Protein AF-A0AAD5VEQ2-F1 (afdb_monomer)

Foldseek 3Di:
DFAFPDPLAQPDAWDADPVGQTAREGEGDHDDDPVCQLHCRRYVPDPDSLRSVLLSVLVVLWDLPLLQQLLLQLLCLLQAPQLDQDVVVVPPDPPPPDDDNSHDRHFDDDPNFTFPWKDKFWAAFDADRSLFYKYWYQDPVDNVDIDIDGIDHNGGDMWMWTDGPVFIKIKHLNCSNSVQQKWFQCQLVDQPVPPVDDDDRIGRIDMQTPVNPVVDDDGTDTDDDDTQNPDPLSSVQSPPDLAGDPSNLVSSQVVSCVSSVHRDDPVSSVSSRVSSSVSNVSSNSCVVVVSVVRHDPDTDMDGSDGPPPVVLDDDPVRLVVLLVVQLVVLVVCVVVVVDDPVVSVVSSVCSVVPPSVVSSVSVVVVVVVD

pLDDT: mean 89.24, std 12.01, range [44.25, 98.69]

Secondary structure (DSSP, 8-state):
-EEE-S---TTSPPEE-TTS-EEEEEEEEEE--GGGTTSTTT-TT-S-HHHHHHHHHHHHTSS-HHHHHHHHHHHHIIIIIS----GGGGS---S-S----TT-----EETTEEP-EEEEEEEEE---GGGSEEEEEEETTEEEEEEEEE---GGGEEEEEEE-SS-EEEEESSTTTTT--EEEEGGGG--TT-TTS---SEEE-EEE-HHHHHHS---EEEEEEEESTT-HHHHHTTT--SS--HHHHHHHHHHHHHHHTSPPPHHHHHHHHHHHHHHHHHHHHHHHHTGGGGS-SS--EEE-PPTTTGGGSPPHHHHHHHHHHHHHHHHHHHHTTSS-HHHHHHHHHHHHT--HHHHHHHHHHHHT--

Radius of gyration: 25.97 Å; Cα contacts (8 Å, |Δi|>4): 522; chains: 1; bounding box: 68×54×79 Å

Nearest PDB structures (foldseek):
  7oyd-assembly1_R  TM=3.532E-01  e=9.864E+00  Oryctolagus cuniculus
  7ohq-assembly1_R  TM=3.076E-01  e=9.864E+00  Saccharomyces cerevisiae S288C

Sequence (370 aa):
MHKIVNKPIPNTSPQTLPNGISTNFVLLGEPIRLDQVGSTGWWPSAISEQMRRKLFMRIMREGHSVPILLSICFALMAEMYTTTYDPDMVVASNSGRDQFSHNKRFRLQCEGNTITDFGICKGTAEVKPQDTFGYLMDSPDDPARVDFLRGQDPKDHYWIYFKTLREEFILDPCMFTFNMAMIVHGSAYWPHHFASFPRLSELAGIFISRDFRQTIPKMHYEKQRFSILHHKALQSIVRSEEEFQDLDRKILIAFMERVVGRTTNEVERNLLVSWTTVNRRMWISNLLHKEYLGYPSTPPIGIIYDPGEEDEHPTPAEEEADAMRYVKKWNRLAKKGEITSAQLMDAVFRWDKMPPEEKLAWRKGNKRRT

Solvent-accessible surface area (backbone atoms only — not comparable to full-atom values): 21275 Å² total; per-residue (Å²): 104,52,21,40,74,54,76,73,52,81,87,47,83,46,49,67,48,98,88,68,54,52,20,28,57,42,40,40,50,61,76,46,63,77,91,42,60,62,35,63,85,23,39,62,71,50,92,43,68,68,52,32,46,52,52,43,55,22,59,74,57,50,60,67,57,64,36,53,55,49,15,52,48,50,21,48,35,41,63,31,72,60,51,66,64,55,80,73,73,73,75,77,70,93,60,94,62,87,70,72,75,72,65,72,67,48,72,63,63,58,97,87,39,53,56,75,43,35,28,43,35,36,22,29,43,72,73,59,42,42,36,32,48,27,37,39,33,70,35,92,92,38,88,90,42,71,47,75,46,79,45,72,51,45,75,72,29,64,37,37,40,40,26,37,95,87,50,58,34,38,43,29,52,53,50,28,44,52,62,48,39,33,24,32,58,28,67,67,74,58,61,82,91,51,79,89,57,82,88,52,56,66,38,58,37,47,75,39,44,69,69,49,58,75,76,44,82,87,41,75,46,81,74,45,77,43,62,52,68,78,30,67,72,60,61,70,48,46,80,51,62,94,60,77,50,75,68,45,48,49,51,55,46,52,51,48,25,61,71,74,70,46,90,71,55,71,66,53,50,52,48,24,54,53,46,24,50,50,41,34,56,52,49,47,50,33,64,73,67,47,50,69,77,68,39,67,97,65,78,55,69,48,72,67,69,57,90,71,57,55,78,69,54,68,52,75,68,52,45,50,51,46,50,52,50,53,51,50,53,47,52,54,40,40,76,72,65,76,44,52,74,67,60,44,52,52,52,55,58,42,58,79,70,47,54,70,68,57,54,48,51,52,50,58,60,51,65,76,77,113

Structure (mmCIF, N/CA/C/O backbone):
data_AF-A0AAD5VEQ2-F1
#
_entry.id   AF-A0AAD5VEQ2-F1
#
loop_
_atom_site.group_PDB
_atom_site.id
_atom_site.type_symbol
_atom_site.label_atom_id
_atom_site.label_alt_id
_atom_site.label_comp_id
_atom_site.label_asym_id
_atom_site.label_entity_id
_atom_site.label_seq_id
_atom_site.pdbx_PDB_ins_code
_atom_site.Cartn_x
_atom_site.Cartn_y
_atom_site.Cartn_z
_atom_site.occupancy
_atom_site.B_iso_or_equiv
_atom_site.auth_seq_id
_atom_site.auth_comp_id
_atom_site.auth_asym_id
_atom_site.auth_atom_id
_atom_site.pdbx_PDB_model_num
ATOM 1 N N . MET A 1 1 ? 15.689 13.706 -1.910 1.00 90.81 1 MET A N 1
ATOM 2 C CA . MET A 1 1 ? 15.459 12.895 -3.127 1.00 90.81 1 MET A CA 1
ATOM 3 C C . MET A 1 1 ? 16.652 13.052 -4.048 1.00 90.81 1 MET A C 1
ATOM 5 O O . MET A 1 1 ? 17.238 14.127 -4.051 1.00 90.81 1 MET A O 1
ATOM 9 N N . HIS A 1 2 ? 17.007 12.010 -4.800 1.00 95.12 2 HIS A N 1
ATOM 10 C CA . HIS A 1 2 ? 18.178 11.972 -5.687 1.00 95.12 2 HIS A CA 1
ATOM 11 C C . HIS A 1 2 ? 17.766 11.632 -7.122 1.00 95.12 2 HIS A C 1
ATOM 13 O O . HIS A 1 2 ? 16.706 11.031 -7.332 1.00 95.12 2 HIS A O 1
ATOM 19 N N . LYS A 1 3 ? 18.599 12.004 -8.099 1.00 96.44 3 LYS A N 1
ATOM 20 C CA . LYS A 1 3 ? 18.484 11.518 -9.482 1.00 96.44 3 LYS A CA 1
ATOM 21 C C . LYS A 1 3 ? 18.731 10.013 -9.548 1.00 96.44 3 LYS A C 1
ATOM 23 O O . LYS A 1 3 ? 19.540 9.487 -8.792 1.00 96.44 3 LYS A O 1
ATOM 28 N N . ILE A 1 4 ? 18.080 9.335 -10.488 1.00 96.69 4 ILE A N 1
ATOM 29 C CA . ILE A 1 4 ? 18.332 7.922 -10.787 1.00 96.69 4 ILE A CA 1
ATOM 30 C C . ILE A 1 4 ? 19.252 7.845 -12.001 1.00 96.69 4 ILE A C 1
ATOM 32 O O . ILE A 1 4 ? 18.879 8.283 -13.093 1.00 96.69 4 ILE A O 1
ATOM 36 N N . VAL A 1 5 ? 20.454 7.299 -11.808 1.00 95.50 5 VAL A N 1
ATOM 37 C CA . VAL A 1 5 ? 21.497 7.292 -12.852 1.00 95.50 5 VAL A CA 1
ATOM 38 C C . VAL A 1 5 ? 21.507 6.012 -13.687 1.00 95.50 5 VAL A C 1
ATOM 40 O O . VAL A 1 5 ? 21.987 6.016 -14.819 1.00 95.50 5 VAL A O 1
ATOM 43 N N . ASN A 1 6 ? 20.938 4.919 -13.173 1.00 94.19 6 ASN A N 1
ATOM 44 C CA . ASN A 1 6 ? 20.861 3.640 -13.875 1.00 94.19 6 ASN A CA 1
ATOM 45 C C . ASN A 1 6 ? 19.461 3.363 -14.455 1.00 94.19 6 ASN A C 1
ATOM 47 O O . ASN A 1 6 ? 18.603 4.241 -14.551 1.00 94.19 6 ASN A O 1
ATOM 51 N N . LYS A 1 7 ? 19.251 2.122 -14.905 1.00 91.88 7 LYS A N 1
ATOM 52 C CA . LYS A 1 7 ? 17.992 1.619 -15.464 1.00 91.88 7 LYS A CA 1
ATOM 53 C C . LYS A 1 7 ? 17.429 0.510 -14.557 1.00 91.88 7 LYS A C 1
ATOM 55 O O . LYS A 1 7 ? 17.601 -0.660 -14.898 1.00 91.88 7 LYS A O 1
ATOM 60 N N . PRO A 1 8 ? 16.784 0.843 -13.420 1.00 88.56 8 PRO A N 1
ATOM 61 C CA . PRO A 1 8 ? 16.137 -0.132 -12.532 1.00 88.56 8 PRO A CA 1
ATOM 62 C C . PRO A 1 8 ? 14.822 -0.637 -13.153 1.00 88.56 8 PRO A C 1
ATOM 64 O O . PRO A 1 8 ? 13.725 -0.389 -12.657 1.00 88.56 8 PRO A O 1
ATOM 67 N N . ILE A 1 9 ? 14.931 -1.272 -14.320 1.00 81.50 9 ILE A N 1
ATOM 68 C CA . ILE A 1 9 ? 13.799 -1.771 -15.099 1.00 81.50 9 ILE A CA 1
ATOM 69 C C . ILE A 1 9 ? 13.333 -3.090 -14.471 1.00 81.50 9 ILE A C 1
ATOM 71 O O . ILE A 1 9 ? 14.173 -3.899 -14.076 1.00 81.50 9 ILE A O 1
ATOM 75 N N . PRO A 1 10 ? 12.022 -3.341 -14.366 1.00 70.38 10 PRO A N 1
ATOM 76 C CA . PRO A 1 10 ? 11.525 -4.675 -14.048 1.00 70.38 10 PRO A CA 1
ATOM 77 C C . PRO A 1 10 ? 12.025 -5.711 -15.061 1.00 70.38 10 PRO A C 1
ATOM 79 O O . PRO A 1 10 ? 12.276 -5.384 -16.217 1.00 70.38 10 PRO A O 1
ATOM 82 N N . ASN A 1 11 ? 12.208 -6.959 -14.629 1.00 71.88 11 ASN A N 1
ATOM 83 C CA . ASN A 1 11 ? 12.812 -8.048 -15.417 1.00 71.88 11 ASN A CA 1
ATOM 84 C C . ASN A 1 11 ? 14.329 -7.945 -15.675 1.00 71.88 11 ASN A C 1
ATOM 86 O O . ASN A 1 11 ? 14.880 -8.781 -16.394 1.00 71.88 11 ASN A O 1
ATOM 90 N N . THR A 1 12 ? 15.042 -6.992 -15.067 1.00 80.88 12 THR A N 1
ATOM 91 C CA . THR A 1 12 ? 16.505 -7.096 -14.965 1.00 80.88 12 THR A CA 1
ATOM 92 C C . THR A 1 12 ? 16.886 -8.195 -13.976 1.00 80.88 12 THR A C 1
ATOM 94 O O . THR A 1 12 ? 16.227 -8.396 -12.954 1.00 80.88 12 THR A O 1
ATOM 97 N N . SER A 1 13 ? 17.967 -8.922 -14.270 1.00 88.25 13 SER A N 1
ATOM 98 C CA . SER A 1 13 ? 18.513 -9.890 -13.321 1.00 88.25 13 SER A CA 1
ATOM 99 C C . SER A 1 13 ? 18.886 -9.171 -12.019 1.00 88.25 13 SER A C 1
ATOM 101 O O . SER A 1 13 ? 19.638 -8.190 -12.074 1.00 88.25 13 SER A O 1
ATOM 103 N N . PRO A 1 14 ? 18.385 -9.632 -10.858 1.00 91.94 14 PRO A N 1
ATOM 104 C CA . PRO A 1 14 ? 18.717 -9.022 -9.583 1.00 91.94 14 PRO A CA 1
ATOM 105 C C . PRO A 1 14 ? 20.213 -9.187 -9.323 1.00 91.94 14 PRO A C 1
ATOM 107 O O . PRO A 1 14 ? 20.824 -10.199 -9.680 1.00 91.94 14 PRO A O 1
ATOM 110 N N . GLN A 1 15 ? 20.811 -8.186 -8.695 1.00 92.44 15 GLN A N 1
ATOM 111 C CA . GLN A 1 15 ? 22.217 -8.227 -8.325 1.00 92.44 15 GLN A CA 1
ATOM 112 C C . GLN A 1 15 ? 22.342 -8.714 -6.885 1.00 92.44 15 GLN A C 1
ATOM 114 O O . GLN A 1 15 ? 21.498 -8.408 -6.044 1.00 92.44 15 GLN A O 1
ATOM 119 N N . THR A 1 16 ? 23.385 -9.498 -6.607 1.00 94.31 16 THR A N 1
ATOM 120 C CA . THR A 1 16 ? 23.609 -10.091 -5.284 1.00 94.31 16 THR A CA 1
ATOM 121 C C . THR A 1 16 ? 24.846 -9.476 -4.646 1.00 94.31 16 THR A C 1
ATOM 123 O O . THR A 1 16 ? 25.931 -9.523 -5.221 1.00 94.31 16 THR A O 1
ATOM 126 N N . LEU A 1 17 ? 24.678 -8.893 -3.461 1.00 90.31 17 LEU A N 1
ATOM 127 C CA . LEU A 1 17 ? 25.776 -8.364 -2.656 1.00 90.31 17 LEU A CA 1
ATOM 128 C C . LEU A 1 17 ? 26.584 -9.500 -2.002 1.00 90.31 17 LEU A C 1
ATOM 130 O O . LEU A 1 17 ? 26.046 -10.590 -1.793 1.00 90.31 17 LEU A O 1
ATOM 134 N N . PRO A 1 18 ? 27.838 -9.252 -1.570 1.00 91.19 18 PRO A N 1
ATOM 135 C CA . PRO A 1 18 ? 28.651 -10.245 -0.856 1.00 91.19 18 PRO A CA 1
ATOM 136 C C . PRO A 1 18 ? 28.002 -10.811 0.418 1.00 91.19 18 PRO A C 1
ATOM 138 O O . PRO A 1 18 ? 28.322 -11.917 0.837 1.00 91.19 18 PRO A O 1
ATOM 141 N N . ASN A 1 19 ? 27.067 -10.074 1.027 1.00 89.12 19 ASN A N 1
ATOM 142 C CA . ASN A 1 19 ? 26.294 -10.520 2.190 1.00 89.12 19 ASN A CA 1
ATOM 143 C C . ASN A 1 19 ? 25.092 -11.427 1.833 1.00 89.12 19 ASN A C 1
ATOM 145 O O . ASN A 1 19 ? 24.315 -11.783 2.717 1.00 89.12 19 ASN A O 1
ATOM 149 N N . GLY A 1 20 ? 24.911 -11.772 0.554 1.00 93.00 20 GLY A N 1
ATOM 150 C CA . GLY A 1 20 ? 23.842 -12.642 0.058 1.00 93.00 20 GLY A CA 1
ATOM 151 C C . GLY A 1 20 ? 22.505 -11.945 -0.212 1.00 93.00 20 GLY A C 1
ATOM 152 O O . GLY A 1 20 ? 21.556 -12.606 -0.632 1.00 93.00 20 GLY A O 1
ATOM 153 N N . ILE A 1 21 ? 22.394 -10.630 0.003 1.00 91.19 21 ILE A N 1
ATOM 154 C CA . ILE A 1 21 ? 21.179 -9.883 -0.344 1.00 91.19 21 ILE A CA 1
ATOM 155 C C . ILE A 1 21 ? 21.094 -9.755 -1.865 1.00 91.19 21 ILE A C 1
ATOM 157 O O . ILE A 1 21 ? 21.998 -9.205 -2.489 1.00 91.19 21 ILE A O 1
ATOM 161 N N . SER A 1 22 ? 19.990 -10.234 -2.442 1.00 95.00 22 SER A N 1
ATOM 162 C CA . SER A 1 22 ? 19.686 -10.130 -3.870 1.00 95.00 22 SER A CA 1
ATOM 163 C C . SER A 1 22 ? 18.524 -9.162 -4.088 1.00 95.00 22 SER A C 1
ATOM 165 O O . SER A 1 22 ? 17.486 -9.308 -3.441 1.00 95.00 22 SER A O 1
ATOM 167 N N . THR A 1 23 ? 18.706 -8.150 -4.939 1.00 94.94 23 THR A N 1
ATOM 168 C CA . THR A 1 23 ? 17.716 -7.083 -5.163 1.00 94.94 23 THR A CA 1
ATOM 169 C C . THR A 1 23 ? 17.963 -6.339 -6.484 1.00 94.94 23 THR A C 1
ATOM 171 O O . THR A 1 23 ? 19.018 -6.506 -7.103 1.00 94.94 23 THR A O 1
ATOM 174 N N . ASN A 1 24 ? 17.008 -5.528 -6.948 1.00 94.88 24 ASN A N 1
ATOM 175 C CA . ASN A 1 24 ? 17.211 -4.634 -8.088 1.00 94.88 24 ASN A CA 1
ATOM 176 C C . ASN A 1 24 ? 17.778 -3.295 -7.592 1.00 94.88 24 ASN A C 1
ATOM 178 O O . ASN A 1 24 ? 17.142 -2.602 -6.795 1.00 94.88 24 ASN A O 1
ATOM 182 N N . PHE A 1 25 ? 18.984 -2.926 -8.027 1.00 95.00 25 PHE A N 1
ATOM 183 C CA . PHE A 1 25 ? 19.611 -1.705 -7.525 1.00 95.00 25 PHE A CA 1
ATOM 184 C C . PHE A 1 25 ? 19.084 -0.445 -8.202 1.00 95.00 25 PHE A C 1
ATOM 186 O O . PHE A 1 25 ? 19.006 -0.359 -9.428 1.00 95.00 25 PHE A O 1
ATOM 193 N N . VAL A 1 26 ? 18.835 0.575 -7.390 1.00 95.75 26 VAL A N 1
ATOM 194 C CA . VAL A 1 26 ? 18.609 1.955 -7.812 1.00 95.75 26 VAL A CA 1
ATOM 195 C C . VAL A 1 26 ? 19.860 2.749 -7.447 1.00 95.75 26 VAL A C 1
ATOM 197 O O . VAL A 1 26 ? 20.164 2.934 -6.268 1.00 95.75 26 VAL A O 1
ATOM 200 N N . LEU A 1 27 ? 20.606 3.193 -8.460 1.00 95.56 27 LEU A N 1
ATOM 201 C CA . LEU A 1 27 ? 21.785 4.034 -8.259 1.00 95.56 27 LEU A CA 1
ATOM 202 C C . LEU A 1 27 ? 21.332 5.488 -8.092 1.00 95.56 27 LEU A C 1
ATOM 204 O O . LEU A 1 27 ? 20.738 6.069 -9.009 1.00 95.56 27 LEU A O 1
ATOM 208 N N . LEU A 1 28 ? 21.602 6.054 -6.919 1.00 96.50 28 LEU A N 1
ATOM 209 C CA . LEU A 1 28 ? 21.244 7.413 -6.537 1.00 96.50 28 LEU A CA 1
ATOM 210 C C . LEU A 1 28 ? 22.402 8.360 -6.860 1.00 96.50 28 LEU A C 1
ATOM 212 O O . LEU A 1 28 ? 23.485 8.241 -6.299 1.00 96.50 28 LEU A O 1
ATOM 216 N N . GLY A 1 29 ? 22.159 9.299 -7.773 1.00 95.31 29 GLY A N 1
ATOM 217 C CA . GLY A 1 29 ? 23.100 10.357 -8.132 1.00 95.31 29 GLY A CA 1
ATOM 218 C C . GLY A 1 29 ? 22.944 11.601 -7.259 1.00 95.31 29 GLY A C 1
ATOM 219 O O . GLY A 1 29 ? 22.589 11.535 -6.082 1.00 95.31 29 GLY A O 1
ATOM 220 N N . GLU A 1 30 ? 23.167 12.771 -7.855 1.00 94.75 30 GLU A N 1
ATOM 221 C CA . GLU A 1 30 ? 23.057 14.046 -7.144 1.00 94.75 30 GLU A CA 1
ATOM 222 C C . GLU A 1 30 ? 21.637 14.311 -6.594 1.00 94.75 30 GLU A C 1
ATOM 224 O O . GLU A 1 30 ? 20.636 13.876 -7.189 1.00 94.75 30 GLU A O 1
ATOM 229 N N . PRO A 1 31 ? 21.523 15.031 -5.461 1.00 95.19 31 PRO A N 1
ATOM 230 C CA . PRO A 1 31 ? 20.243 15.485 -4.941 1.00 95.19 31 PRO A CA 1
ATOM 231 C C . PRO A 1 31 ? 19.456 16.284 -5.981 1.00 95.19 31 PRO A C 1
ATOM 233 O O . PRO A 1 31 ? 20.010 17.072 -6.747 1.00 95.19 31 PRO A O 1
ATOM 236 N N . ILE A 1 32 ? 18.137 16.114 -5.975 1.00 96.06 32 ILE A N 1
ATOM 237 C CA . ILE A 1 32 ? 17.227 16.844 -6.853 1.00 96.06 32 ILE A CA 1
ATOM 238 C C . ILE A 1 32 ? 16.129 17.528 -6.040 1.00 96.06 32 ILE A C 1
ATOM 240 O O . ILE A 1 32 ? 15.732 17.056 -4.968 1.00 96.06 32 ILE A O 1
ATOM 244 N N . ARG A 1 33 ? 15.619 18.647 -6.560 1.00 95.44 33 ARG A N 1
ATOM 245 C CA . ARG A 1 33 ? 14.474 19.339 -5.969 1.00 95.44 33 ARG A CA 1
ATOM 246 C C . ARG A 1 33 ? 13.218 18.465 -6.034 1.00 95.44 33 ARG A C 1
ATOM 248 O O . ARG A 1 33 ? 13.012 17.723 -6.994 1.00 95.44 33 ARG A O 1
ATOM 255 N N . LEU A 1 34 ? 12.359 18.580 -5.020 1.00 90.50 34 LEU A N 1
ATOM 256 C CA . LEU A 1 34 ? 11.140 17.769 -4.905 1.00 90.50 34 LEU A CA 1
ATOM 257 C C . LEU A 1 34 ? 10.154 17.984 -6.065 1.00 90.50 34 LEU A C 1
ATOM 259 O O . LEU A 1 34 ? 9.496 17.037 -6.478 1.00 90.50 34 LEU A O 1
ATOM 263 N N . ASP A 1 35 ? 10.092 19.192 -6.625 1.00 92.69 35 ASP A N 1
ATOM 264 C CA . ASP A 1 35 ? 9.240 19.533 -7.773 1.00 92.69 35 ASP A CA 1
ATOM 265 C C . ASP A 1 35 ? 9.704 18.903 -9.096 1.00 92.69 35 ASP A C 1
ATOM 267 O O . ASP A 1 35 ? 8.955 18.881 -10.068 1.00 92.69 35 ASP A O 1
ATOM 271 N N . GLN A 1 36 ? 10.922 18.360 -9.139 1.00 94.56 36 GLN A N 1
ATOM 272 C CA . GLN A 1 36 ? 11.451 17.656 -10.304 1.00 94.56 36 GLN A CA 1
ATOM 273 C C . GLN A 1 36 ? 11.267 16.136 -10.210 1.00 94.56 36 GLN A C 1
ATOM 275 O O . GLN A 1 36 ? 11.571 15.428 -11.173 1.00 94.56 36 GLN A O 1
ATOM 280 N N . VAL A 1 37 ? 10.790 15.602 -9.083 1.00 92.25 37 VAL A N 1
ATOM 281 C CA . VAL A 1 37 ? 10.603 14.157 -8.910 1.00 92.25 37 VAL A CA 1
ATOM 282 C C . VAL A 1 37 ? 9.493 13.660 -9.845 1.00 92.25 37 VAL A C 1
ATOM 284 O O .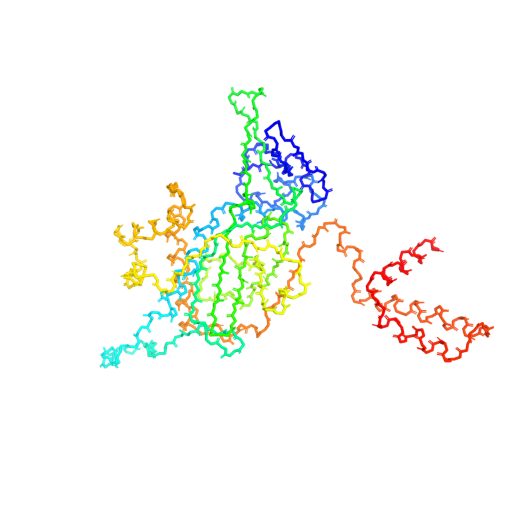 VAL A 1 37 ? 8.467 14.309 -10.011 1.00 92.25 37 VAL A O 1
ATOM 287 N N . GLY A 1 38 ? 9.721 12.527 -10.513 1.00 90.62 38 GLY A N 1
ATOM 288 C CA . GLY A 1 38 ? 8.838 12.014 -11.570 1.00 90.62 38 GLY A CA 1
ATOM 289 C C . GLY A 1 38 ? 9.121 12.582 -12.969 1.00 90.62 38 GLY A C 1
ATOM 290 O O . GLY A 1 38 ? 8.673 12.002 -13.957 1.00 90.62 38 GLY A O 1
ATOM 291 N N . SER A 1 39 ? 9.910 13.657 -13.086 1.00 95.06 39 SER A N 1
ATOM 292 C CA . SER A 1 39 ? 10.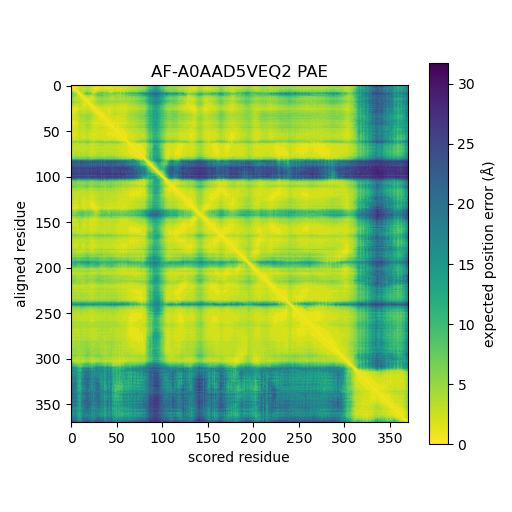260 14.263 -14.379 1.00 95.06 39 SER A CA 1
ATOM 293 C C . SER A 1 39 ? 11.379 13.516 -15.121 1.00 95.06 39 SER A C 1
ATOM 295 O O . SER A 1 39 ? 12.068 12.649 -14.573 1.00 95.06 39 SER A O 1
ATOM 297 N N . THR A 1 40 ? 11.625 13.911 -16.373 1.00 96.50 40 THR A N 1
ATOM 298 C CA . THR A 1 40 ? 12.811 13.502 -17.146 1.00 96.50 40 THR A CA 1
ATOM 299 C C . THR A 1 40 ? 14.124 13.906 -16.474 1.00 96.50 40 THR A C 1
ATOM 301 O O . THR A 1 40 ? 15.122 13.225 -16.667 1.00 96.50 40 THR A O 1
ATOM 304 N N . GLY A 1 41 ? 14.141 14.966 -15.659 1.00 96.12 41 GLY A N 1
ATOM 305 C CA . GLY A 1 41 ? 15.324 15.369 -14.895 1.00 96.12 41 GLY A CA 1
ATOM 306 C C . GLY A 1 41 ? 15.625 14.451 -13.706 1.00 96.12 41 GLY A C 1
ATOM 307 O O . GLY A 1 41 ? 16.785 14.326 -13.316 1.00 96.12 41 GLY A O 1
ATOM 308 N N . TRP A 1 42 ? 14.600 13.796 -13.149 1.00 97.06 42 TRP A N 1
ATOM 309 C CA . TRP A 1 42 ? 14.744 12.848 -12.042 1.0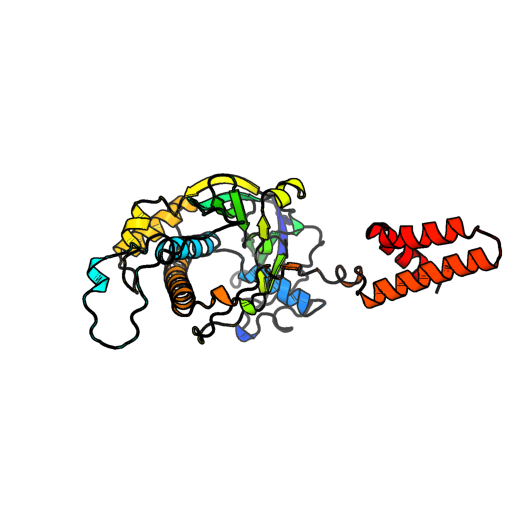0 97.06 42 TRP A CA 1
ATOM 310 C C . TRP A 1 42 ? 15.222 11.473 -12.510 1.00 97.06 42 TRP A C 1
ATOM 312 O O . TRP A 1 42 ? 16.140 10.915 -11.913 1.00 97.06 42 TRP A O 1
ATOM 322 N N . TRP A 1 43 ? 14.646 10.953 -13.599 1.00 96.94 43 TRP A N 1
ATOM 323 C CA . TRP A 1 43 ? 15.077 9.692 -14.206 1.00 96.94 43 TRP A CA 1
ATOM 324 C C . TRP A 1 43 ? 15.150 9.812 -15.742 1.00 96.94 43 TRP A C 1
ATOM 326 O O . TRP A 1 43 ? 14.186 9.487 -16.453 1.00 96.94 43 TRP A O 1
ATOM 336 N N . PRO A 1 44 ? 16.289 10.302 -16.275 1.00 95.31 44 PRO A N 1
ATOM 337 C CA . PRO A 1 44 ? 16.441 10.586 -17.705 1.00 95.31 44 PRO A CA 1
ATOM 338 C C . PRO A 1 44 ? 16.410 9.341 -18.591 1.00 95.31 44 PRO A C 1
ATOM 340 O O . PRO A 1 44 ? 15.972 9.407 -19.734 1.00 95.31 44 PRO A O 1
ATOM 343 N N . SER A 1 45 ? 16.866 8.202 -18.065 1.00 93.44 45 SER A N 1
ATOM 344 C CA . SER A 1 45 ? 17.027 6.949 -18.809 1.00 93.44 45 SER A CA 1
ATOM 345 C C . SER A 1 45 ? 15.756 6.092 -18.885 1.00 93.44 45 SER A C 1
ATOM 347 O O . SER A 1 45 ? 15.795 5.007 -19.472 1.00 93.44 45 SER A O 1
ATOM 349 N N . ALA A 1 46 ? 14.645 6.557 -18.304 1.00 93.00 46 ALA A N 1
ATOM 350 C CA . ALA A 1 46 ? 13.361 5.872 -18.370 1.00 93.00 46 ALA A CA 1
ATOM 351 C C . ALA A 1 46 ? 12.809 5.834 -19.801 1.00 93.00 46 ALA A C 1
ATOM 353 O O . ALA A 1 46 ? 12.845 6.837 -20.515 1.00 93.00 46 ALA A O 1
ATOM 354 N N . ILE A 1 47 ? 12.237 4.690 -20.184 1.00 90.56 47 ILE A N 1
ATOM 355 C CA . ILE A 1 47 ? 11.705 4.451 -21.535 1.00 90.56 47 ILE A CA 1
ATOM 356 C C . ILE A 1 47 ? 10.451 5.298 -21.795 1.00 90.56 47 ILE A C 1
ATOM 358 O O . ILE A 1 47 ? 10.272 5.822 -22.891 1.00 90.56 47 ILE A O 1
ATOM 362 N N . SER A 1 48 ? 9.593 5.455 -20.784 1.00 90.88 48 SER A N 1
ATOM 363 C CA . SER A 1 48 ? 8.328 6.185 -20.884 1.00 90.88 48 SER A CA 1
ATOM 364 C C . SER A 1 48 ? 8.011 6.965 -19.604 1.00 90.88 48 SER A C 1
ATOM 366 O O . SER A 1 48 ? 8.596 6.741 -18.539 1.00 90.88 48 SER A O 1
ATOM 368 N N . GLU A 1 49 ? 7.060 7.896 -19.694 1.00 90.94 49 GLU A N 1
ATOM 369 C CA . GLU A 1 49 ? 6.531 8.615 -18.530 1.00 90.94 49 GLU A CA 1
ATOM 370 C C . GLU A 1 49 ? 5.807 7.681 -17.553 1.00 90.94 49 GLU A C 1
ATOM 372 O O . GLU A 1 49 ? 6.013 7.780 -16.346 1.00 90.94 49 GLU A O 1
ATOM 377 N N . GLN A 1 50 ? 5.032 6.721 -18.065 1.00 89.44 50 GLN A N 1
ATOM 378 C CA . GLN A 1 50 ? 4.354 5.702 -17.258 1.00 89.44 50 GLN A CA 1
ATOM 379 C C . GLN A 1 50 ? 5.354 4.904 -16.413 1.00 89.44 50 GLN A C 1
ATOM 381 O O . GLN A 1 50 ? 5.125 4.700 -15.222 1.00 89.44 50 GLN A O 1
ATOM 386 N N . MET A 1 51 ? 6.508 4.544 -16.985 1.00 90.50 51 MET A N 1
ATOM 387 C CA . MET A 1 51 ? 7.578 3.864 -16.256 1.00 90.50 51 MET A CA 1
ATOM 388 C C . MET A 1 51 ? 8.143 4.724 -15.127 1.00 90.50 51 MET A C 1
ATOM 390 O O . MET A 1 51 ? 8.289 4.246 -13.999 1.00 90.50 51 MET A O 1
ATOM 394 N N . ARG A 1 52 ? 8.423 6.008 -15.407 1.00 93.31 52 ARG A N 1
ATOM 395 C CA . ARG A 1 52 ? 8.856 6.958 -14.369 1.00 93.31 52 ARG A CA 1
ATOM 396 C C . ARG A 1 52 ? 7.832 7.049 -13.257 1.00 93.31 52 ARG A C 1
ATOM 398 O O . ARG A 1 52 ? 8.195 6.949 -12.090 1.00 93.31 52 ARG A O 1
ATOM 405 N N . ARG A 1 53 ? 6.560 7.197 -13.611 1.00 91.69 53 ARG A N 1
ATOM 406 C CA . ARG A 1 53 ? 5.458 7.309 -12.659 1.00 91.69 53 ARG A CA 1
ATOM 407 C C . ARG A 1 53 ? 5.309 6.047 -11.808 1.00 91.69 53 ARG A C 1
ATOM 409 O O . ARG A 1 53 ? 5.154 6.163 -10.594 1.00 91.69 53 ARG A O 1
ATOM 416 N N . LYS A 1 54 ? 5.410 4.855 -12.407 1.00 93.06 54 LYS A N 1
ATOM 417 C CA . LYS A 1 54 ? 5.385 3.569 -11.695 1.00 93.06 54 LYS A CA 1
ATOM 418 C C . LYS A 1 54 ? 6.537 3.478 -10.698 1.00 93.06 54 LYS A C 1
ATOM 420 O O . LYS A 1 54 ? 6.287 3.250 -9.517 1.00 93.06 54 LYS A O 1
ATOM 425 N N . LEU A 1 55 ? 7.775 3.723 -11.139 1.00 94.00 55 LEU A N 1
ATOM 426 C CA . LEU A 1 55 ? 8.943 3.695 -10.254 1.00 94.00 55 LEU A CA 1
ATOM 427 C C . LEU A 1 55 ? 8.822 4.725 -9.127 1.00 94.00 55 LEU A C 1
ATOM 429 O O . LEU A 1 55 ? 9.060 4.394 -7.969 1.00 94.00 55 LEU A O 1
ATOM 433 N N . PHE A 1 56 ? 8.386 5.945 -9.446 1.00 93.44 56 PHE A N 1
ATOM 434 C CA . PHE A 1 56 ? 8.137 6.997 -8.462 1.00 93.44 56 PHE A CA 1
ATOM 435 C C . PHE A 1 56 ? 7.158 6.531 -7.390 1.00 93.44 56 PHE A C 1
ATOM 437 O O . PHE A 1 56 ? 7.455 6.625 -6.203 1.00 93.44 56 PHE A O 1
ATOM 444 N N . MET A 1 57 ? 6.021 5.969 -7.797 1.00 92.38 57 MET A N 1
ATOM 445 C CA . MET A 1 57 ? 5.029 5.457 -6.859 1.00 92.38 57 MET A CA 1
ATOM 446 C C . MET A 1 57 ? 5.553 4.304 -6.002 1.00 92.38 57 MET A C 1
ATOM 448 O O . MET A 1 57 ? 5.160 4.210 -4.842 1.00 92.38 57 MET A O 1
ATOM 452 N N . ARG A 1 58 ? 6.426 3.441 -6.538 1.00 94.00 58 ARG A N 1
ATOM 453 C CA . ARG A 1 58 ? 7.047 2.364 -5.755 1.00 94.00 58 ARG A CA 1
ATOM 454 C C . ARG A 1 58 ? 7.988 2.926 -4.689 1.00 94.00 58 ARG A C 1
ATOM 456 O O . ARG A 1 58 ? 7.820 2.587 -3.526 1.00 94.00 58 ARG A O 1
ATOM 463 N N . ILE A 1 59 ? 8.891 3.833 -5.069 1.00 94.06 59 ILE A N 1
ATOM 464 C CA . ILE A 1 59 ? 9.869 4.452 -4.157 1.00 94.06 59 ILE A CA 1
ATOM 465 C C . ILE A 1 59 ? 9.165 5.304 -3.091 1.00 94.06 59 ILE A C 1
ATOM 467 O O . ILE A 1 59 ? 9.474 5.204 -1.911 1.00 94.06 59 ILE A O 1
ATOM 471 N N . MET A 1 60 ? 8.176 6.119 -3.474 1.00 90.62 60 MET A N 1
ATOM 472 C CA . MET A 1 60 ? 7.450 6.986 -2.531 1.00 90.62 60 MET A CA 1
ATOM 473 C C . MET A 1 60 ? 6.621 6.224 -1.498 1.00 90.62 60 MET A C 1
ATOM 475 O O . MET A 1 60 ? 6.300 6.774 -0.447 1.00 90.62 60 MET A O 1
ATOM 479 N N . ARG A 1 61 ? 6.223 4.991 -1.819 1.00 89.31 61 ARG A N 1
ATOM 480 C CA . ARG A 1 61 ? 5.476 4.105 -0.917 1.00 89.31 61 ARG A CA 1
ATOM 481 C C . ARG A 1 61 ? 6.396 3.164 -0.144 1.00 89.31 61 ARG A C 1
ATOM 483 O O . ARG A 1 61 ? 5.915 2.356 0.649 1.00 89.31 61 ARG A O 1
ATOM 490 N N . GLU A 1 62 ? 7.698 3.248 -0.387 1.00 91.31 62 GLU A N 1
ATOM 491 C CA . GLU A 1 62 ? 8.680 2.450 0.312 1.00 91.31 62 GLU A CA 1
ATOM 492 C C . GLU A 1 62 ? 8.982 3.035 1.696 1.00 91.31 62 GLU A C 1
ATOM 494 O O . GLU A 1 62 ? 9.043 4.245 1.899 1.00 91.31 62 GLU A O 1
ATOM 499 N N . GLY A 1 63 ? 9.151 2.149 2.675 1.00 88.69 63 GLY A N 1
ATOM 500 C CA . GLY A 1 63 ? 9.217 2.512 4.090 1.00 88.69 63 GLY A CA 1
ATOM 501 C C . GLY A 1 63 ? 7.854 2.819 4.724 1.00 88.69 63 GLY A C 1
ATOM 502 O O . GLY A 1 63 ? 6.810 2.746 4.084 1.00 88.69 63 GLY A O 1
ATOM 503 N N . HIS A 1 64 ? 7.874 3.079 6.033 1.00 93.06 64 HIS A N 1
ATOM 504 C CA . HIS A 1 64 ? 6.752 3.582 6.845 1.00 93.06 64 HIS A CA 1
ATOM 505 C C . HIS A 1 64 ? 5.391 2.870 6.692 1.00 93.06 64 HIS A C 1
ATOM 507 O O . HIS A 1 64 ? 4.358 3.452 7.024 1.00 93.06 64 HIS A O 1
ATOM 513 N N . SER A 1 65 ? 5.375 1.602 6.268 1.00 95.50 65 SER A N 1
ATOM 514 C CA . SER A 1 65 ? 4.152 0.811 6.091 1.00 95.50 65 SER A CA 1
ATOM 515 C C . SER A 1 65 ? 3.321 0.778 7.373 1.00 95.50 65 SER A C 1
ATOM 517 O O . SER A 1 65 ? 2.138 1.099 7.347 1.00 95.50 65 SER A O 1
ATOM 519 N N . VAL A 1 66 ? 3.937 0.491 8.522 1.00 97.62 66 VAL A N 1
ATOM 520 C CA . VAL A 1 66 ? 3.214 0.407 9.800 1.00 97.62 66 VAL A CA 1
ATOM 521 C C . VAL A 1 66 ? 2.543 1.729 10.202 1.00 97.62 66 VAL A C 1
ATOM 523 O O . VAL A 1 66 ? 1.342 1.679 10.472 1.00 97.62 66 VAL A O 1
ATOM 526 N N . PRO A 1 67 ? 3.216 2.901 10.200 1.00 97.94 67 PRO A N 1
ATOM 527 C CA . PRO A 1 67 ? 2.539 4.182 10.400 1.00 97.94 67 PRO A CA 1
ATOM 528 C C . PRO A 1 67 ? 1.325 4.394 9.478 1.00 97.94 67 PRO A C 1
ATOM 530 O O . PRO A 1 67 ? 0.266 4.803 9.956 1.00 97.94 67 PRO A O 1
ATOM 533 N N . ILE A 1 68 ? 1.439 4.063 8.182 1.00 96.81 68 ILE A N 1
ATOM 534 C CA . ILE A 1 68 ? 0.331 4.177 7.215 1.00 96.81 68 ILE A CA 1
ATOM 535 C C . ILE A 1 68 ? -0.831 3.275 7.636 1.00 96.81 68 ILE A C 1
ATOM 537 O O . ILE A 1 68 ? -1.935 3.762 7.881 1.00 96.81 68 ILE A O 1
ATOM 541 N N . LEU A 1 69 ? -0.594 1.967 7.760 1.00 98.19 69 LEU A N 1
ATOM 542 C CA . LEU A 1 69 ? -1.652 0.990 8.033 1.00 98.19 69 LEU A CA 1
ATOM 543 C C . LEU A 1 69 ? -2.319 1.234 9.391 1.00 98.19 69 LEU A C 1
ATOM 545 O O . LEU A 1 69 ? -3.542 1.130 9.509 1.00 98.19 69 LEU A O 1
ATOM 549 N N . LEU A 1 70 ? -1.529 1.597 10.405 1.00 98.44 70 LEU A N 1
ATOM 550 C CA . LEU A 1 70 ? -2.028 1.892 11.743 1.00 98.44 70 LEU A CA 1
ATOM 551 C C . LEU A 1 70 ? -2.870 3.163 11.755 1.00 98.44 70 LEU A C 1
ATOM 553 O O . LEU A 1 70 ? -3.944 3.152 12.350 1.00 98.44 70 LEU A O 1
ATOM 557 N N . SER A 1 71 ? -2.438 4.221 11.064 1.00 97.94 71 SER A N 1
ATOM 558 C CA . SER A 1 71 ? -3.219 5.458 10.974 1.00 97.94 71 SER A CA 1
ATOM 559 C C . SER A 1 71 ? -4.579 5.241 10.300 1.00 97.94 71 SER A C 1
ATOM 561 O O . SER A 1 71 ? -5.584 5.781 10.760 1.00 97.94 71 SER A O 1
ATOM 563 N N . ILE A 1 72 ? -4.636 4.409 9.251 1.00 97.38 72 ILE A N 1
ATOM 564 C CA . ILE A 1 72 ? -5.884 4.039 8.565 1.00 97.38 72 ILE A CA 1
ATOM 565 C C . ILE A 1 72 ? -6.795 3.265 9.519 1.00 97.38 72 ILE A C 1
ATOM 567 O O . ILE A 1 72 ? -7.949 3.642 9.721 1.00 97.38 72 ILE A O 1
ATOM 571 N N . CYS A 1 73 ? -6.280 2.201 10.139 1.00 98.25 73 CYS A N 1
ATOM 572 C CA . CYS A 1 73 ? -7.064 1.370 11.048 1.00 98.25 73 CYS A CA 1
ATOM 573 C C . CYS A 1 73 ? -7.543 2.148 12.281 1.00 98.25 73 CYS A C 1
ATOM 575 O O . CYS A 1 73 ? -8.686 1.993 12.702 1.00 98.25 73 CYS A O 1
ATOM 577 N N . PHE A 1 74 ? -6.696 2.996 12.867 1.00 97.69 74 PHE A N 1
ATOM 578 C CA . PHE A 1 74 ? -7.088 3.805 14.016 1.00 97.69 74 PHE A CA 1
ATOM 579 C C . PHE A 1 74 ? -8.200 4.789 13.643 1.00 97.69 74 PHE A C 1
ATOM 581 O O . PHE A 1 74 ? -9.187 4.883 14.367 1.00 97.69 74 PHE A O 1
ATOM 588 N N . ALA A 1 75 ? -8.090 5.471 12.498 1.00 95.50 75 ALA A N 1
ATOM 589 C CA . ALA A 1 75 ? -9.131 6.386 12.040 1.00 95.50 75 ALA A CA 1
ATOM 590 C C . ALA A 1 75 ? -10.460 5.661 11.758 1.00 95.50 75 ALA A C 1
ATOM 592 O O . ALA A 1 75 ? -11.516 6.142 12.162 1.00 95.50 75 ALA A O 1
ATOM 593 N N . LEU A 1 76 ? -10.416 4.462 11.164 1.00 95.62 76 LEU A N 1
ATOM 594 C CA . LEU A 1 76 ? -11.598 3.608 11.001 1.00 95.62 76 LEU A CA 1
ATOM 595 C C . LEU A 1 76 ? -12.243 3.254 12.345 1.00 95.62 76 LEU A C 1
ATOM 597 O O . LEU A 1 76 ? -13.462 3.340 12.491 1.00 95.62 76 LEU A O 1
ATOM 601 N N . MET A 1 77 ? -11.434 2.856 13.330 1.00 95.62 77 MET A N 1
ATOM 602 C CA . MET A 1 77 ? -11.924 2.553 14.672 1.00 95.62 77 MET A CA 1
ATOM 603 C C . MET A 1 77 ? -12.600 3.782 15.281 1.00 95.62 77 MET A C 1
ATOM 605 O O . MET A 1 77 ? -13.750 3.665 15.699 1.00 95.62 77 MET A O 1
ATOM 609 N N . ALA A 1 78 ? -11.911 4.927 15.272 1.00 92.62 78 ALA A N 1
ATOM 610 C CA . ALA A 1 78 ? -12.340 6.151 15.935 1.00 92.62 78 ALA A CA 1
ATOM 611 C C . ALA A 1 78 ? -13.635 6.737 15.351 1.00 92.62 78 ALA A C 1
ATOM 613 O O . ALA A 1 78 ? -14.550 7.091 16.097 1.00 92.62 78 ALA A O 1
ATOM 614 N N . GLU A 1 79 ? -13.734 6.796 14.022 1.00 91.12 79 GLU A N 1
ATOM 615 C CA . GLU A 1 79 ? -14.827 7.510 13.357 1.00 91.12 79 GLU A CA 1
ATOM 616 C C . GLU A 1 79 ? -16.018 6.600 13.015 1.00 91.12 79 GLU A C 1
ATOM 618 O O . GLU A 1 79 ? -17.161 7.055 12.972 1.00 91.12 79 GLU A O 1
ATOM 623 N N . MET A 1 80 ? -15.797 5.293 12.819 1.00 90.75 80 MET A N 1
ATOM 624 C CA . MET A 1 80 ? -16.883 4.365 12.476 1.00 90.75 80 MET A CA 1
ATOM 625 C C . MET A 1 80 ? -17.345 3.528 13.673 1.00 90.75 80 MET A C 1
ATOM 627 O O . MET A 1 80 ? -18.540 3.427 13.922 1.00 90.75 80 MET A O 1
ATOM 631 N N . TYR A 1 81 ? -16.439 2.937 14.455 1.00 89.81 81 TYR A N 1
ATOM 632 C CA . TYR A 1 81 ? -16.819 1.875 15.402 1.00 89.81 81 TYR A CA 1
ATOM 633 C C . TYR A 1 81 ? -17.096 2.335 16.830 1.00 89.81 81 TYR A C 1
ATOM 635 O O . TYR A 1 81 ? -17.770 1.628 17.584 1.00 89.81 81 TYR A O 1
ATOM 643 N N . THR A 1 82 ? -16.598 3.504 17.205 1.00 77.44 82 THR A N 1
ATOM 644 C CA . THR A 1 82 ? -16.659 4.029 18.575 1.00 77.44 82 THR A CA 1
ATOM 645 C C . THR A 1 82 ? -17.550 5.248 18.735 1.00 77.44 82 THR A C 1
ATOM 647 O O . THR A 1 82 ? -17.670 5.758 19.849 1.00 77.44 82 THR A O 1
ATOM 650 N N . THR A 1 83 ? -18.213 5.694 17.667 1.00 63.06 83 THR A N 1
ATOM 651 C CA . THR A 1 83 ? -19.282 6.695 17.737 1.00 63.06 83 THR A CA 1
ATOM 652 C C . THR A 1 83 ? -20.472 6.086 18.486 1.00 63.06 83 THR A C 1
ATOM 654 O O . THR A 1 83 ? -21.405 5.504 17.934 1.00 63.06 83 THR A O 1
ATOM 657 N N . THR A 1 84 ? -20.402 6.096 19.815 1.00 55.00 84 THR A N 1
ATOM 658 C CA . THR A 1 84 ? -21.491 5.641 20.671 1.00 55.00 84 THR A CA 1
ATOM 659 C C . THR A 1 84 ? -22.631 6.639 20.564 1.00 55.00 84 THR A C 1
ATOM 661 O O . THR A 1 84 ? -22.458 7.783 20.955 1.00 55.00 84 THR A O 1
ATOM 664 N N . TYR A 1 85 ? -23.781 6.178 20.062 1.00 49.09 85 TYR A N 1
ATOM 665 C CA . TYR A 1 85 ? -25.102 6.764 20.309 1.00 49.09 85 TYR A CA 1
ATOM 666 C C . TYR A 1 85 ? -25.170 7.294 21.747 1.00 49.09 85 TYR A C 1
ATOM 668 O O . TYR A 1 85 ? -25.143 6.487 22.681 1.00 49.09 85 TYR A O 1
ATOM 676 N N . ASP A 1 86 ? -25.196 8.617 21.892 1.00 53.69 86 ASP A N 1
ATOM 677 C CA . ASP A 1 86 ? -25.467 9.308 23.146 1.00 53.69 86 ASP A CA 1
ATOM 678 C C . ASP A 1 86 ? -26.896 9.872 23.059 1.00 53.69 86 ASP A C 1
ATOM 680 O O . ASP A 1 86 ? -27.117 10.869 22.365 1.00 53.69 86 ASP A O 1
ATOM 684 N N . PRO A 1 87 ? -27.888 9.211 23.684 1.00 50.88 87 PRO A N 1
ATOM 685 C CA . PRO A 1 87 ? -29.269 9.679 23.666 1.00 50.88 87 PRO A CA 1
ATOM 686 C C . PRO A 1 87 ? -29.450 11.051 24.332 1.00 50.88 87 PRO A C 1
ATOM 688 O O . PRO A 1 87 ? -30.399 11.751 23.981 1.00 50.88 87 PRO A O 1
ATOM 691 N N . ASP A 1 88 ? -28.550 11.465 25.229 1.00 51.53 88 ASP A N 1
ATOM 692 C CA . ASP A 1 88 ? -28.680 12.715 25.986 1.00 51.53 88 ASP A CA 1
ATOM 693 C C . ASP A 1 88 ? -28.155 13.931 25.197 1.00 51.53 88 ASP A C 1
ATOM 695 O O . ASP A 1 88 ? -28.621 15.055 25.395 1.00 51.53 88 ASP A O 1
ATOM 699 N N . MET A 1 89 ? -27.275 13.722 24.207 1.00 49.97 89 MET A N 1
ATOM 700 C CA . MET A 1 89 ? -26.852 14.775 23.265 1.00 49.97 89 MET A CA 1
ATOM 701 C C . MET A 1 89 ? -27.933 15.179 22.248 1.00 49.97 89 MET A C 1
ATOM 703 O O . MET A 1 89 ? -27.782 16.185 21.557 1.00 49.97 89 MET A O 1
ATOM 707 N N . VAL A 1 90 ? -29.045 14.443 22.173 1.00 49.50 90 VAL A N 1
ATOM 708 C CA . VAL A 1 90 ? -30.167 14.721 21.256 1.00 49.50 90 VAL A CA 1
ATOM 709 C C . VAL A 1 90 ? -31.025 15.904 21.731 1.00 49.50 90 VAL A C 1
ATOM 711 O O . VAL A 1 90 ? -31.782 16.471 20.948 1.00 49.50 90 VAL A O 1
ATOM 714 N N . VAL A 1 91 ? -30.918 16.306 23.002 1.00 45.72 91 VAL A N 1
ATOM 715 C CA . VAL A 1 91 ? -31.904 17.204 23.635 1.00 45.72 91 VAL A CA 1
ATOM 716 C C . VAL A 1 91 ? -31.430 18.667 23.738 1.00 45.72 91 VAL A C 1
ATOM 718 O O . VAL A 1 91 ? -32.218 19.542 24.085 1.00 45.72 91 VAL A O 1
ATOM 721 N N . ALA A 1 92 ? -30.177 18.990 23.393 1.00 44.25 92 ALA A N 1
ATOM 722 C CA . ALA A 1 92 ? -29.568 20.279 23.758 1.00 44.25 92 ALA A CA 1
ATOM 723 C C . ALA A 1 92 ? -29.089 21.177 22.599 1.00 44.25 92 ALA A C 1
ATOM 725 O O . ALA A 1 92 ? -28.160 21.963 22.782 1.00 44.25 92 ALA A O 1
ATOM 726 N N . SER A 1 93 ? -29.717 21.143 21.420 1.00 44.25 93 SER A N 1
ATOM 727 C CA . SER A 1 93 ? -29.456 22.168 20.396 1.00 44.25 93 SER A CA 1
ATOM 728 C C . SER A 1 93 ? -30.725 22.746 19.809 1.00 44.25 93 SER A C 1
ATOM 730 O O . SER A 1 93 ? -31.291 22.280 18.828 1.00 44.25 93 SER A O 1
ATOM 732 N N . ASN A 1 94 ? -31.103 23.866 20.411 1.00 48.78 94 ASN A N 1
ATOM 733 C CA . ASN A 1 94 ? -31.930 24.887 19.781 1.00 48.78 94 ASN A CA 1
ATOM 734 C C . ASN A 1 94 ? -31.076 25.880 18.963 1.00 48.78 94 ASN A C 1
ATOM 736 O O . ASN A 1 94 ? -31.545 26.958 18.604 1.00 48.78 94 ASN A O 1
ATOM 740 N N . SER A 1 95 ? -29.807 25.564 18.687 1.00 48.47 95 SER A N 1
ATOM 741 C CA . SER A 1 95 ? -28.933 26.377 17.843 1.00 48.47 95 SER A CA 1
ATOM 742 C C . SER A 1 95 ? -28.987 25.822 16.424 1.00 48.47 95 SER A C 1
ATOM 744 O O . SER A 1 95 ? -28.350 24.822 16.132 1.00 48.47 95 SER A O 1
ATOM 746 N N . GLY A 1 96 ? -29.762 26.465 15.545 1.00 48.34 96 GLY A N 1
ATOM 747 C CA . GLY A 1 96 ? -30.027 26.065 14.153 1.00 48.34 96 GLY A CA 1
ATOM 748 C C . GLY A 1 96 ? -28.822 26.048 13.198 1.00 48.34 96 GLY A C 1
ATOM 749 O O . GLY A 1 96 ? -28.898 26.587 12.099 1.00 48.34 96 GLY A O 1
ATOM 750 N N . ARG A 1 97 ? -27.707 25.439 13.599 1.00 45.41 97 ARG A N 1
ATOM 751 C CA . ARG A 1 97 ? -26.688 24.902 12.702 1.00 45.41 97 ARG A CA 1
ATOM 752 C C . ARG A 1 97 ? -26.875 23.400 12.710 1.00 45.41 97 ARG A C 1
ATOM 754 O O . ARG A 1 97 ? -26.583 22.778 13.724 1.00 45.41 97 ARG A O 1
ATOM 761 N N . ASP A 1 98 ? -27.402 22.886 11.603 1.00 46.09 98 ASP A N 1
ATOM 762 C CA . ASP A 1 98 ? -27.645 21.477 11.297 1.00 46.09 98 ASP A CA 1
ATOM 763 C C . ASP A 1 98 ? -26.750 20.528 12.095 1.00 46.09 98 ASP A C 1
ATOM 765 O O . ASP A 1 98 ? -25.628 20.189 11.708 1.00 46.09 98 ASP A O 1
ATOM 769 N N . GLN A 1 99 ? -27.272 20.107 13.246 1.00 47.44 99 GLN A N 1
ATOM 770 C CA . GLN A 1 99 ? -26.691 19.033 14.009 1.00 47.44 99 GLN A CA 1
ATOM 771 C C . GLN A 1 99 ? -26.871 17.777 13.187 1.00 47.44 99 GLN A C 1
ATOM 773 O O . GLN A 1 99 ? -27.982 17.277 12.996 1.00 47.44 99 GLN A O 1
ATOM 778 N N . PHE A 1 100 ? -25.750 17.256 12.706 1.00 50.88 100 PHE A N 1
ATOM 779 C CA . PHE A 1 100 ? -25.676 15.869 12.315 1.00 50.88 100 PHE A CA 1
ATOM 780 C C . PHE A 1 100 ? -26.374 15.048 13.390 1.00 50.88 100 PHE A C 1
ATOM 782 O O . PHE A 1 100 ? -26.017 15.146 14.561 1.00 50.88 100 PHE A O 1
ATOM 789 N N . SER A 1 101 ? -27.394 14.273 13.021 1.00 48.69 101 SER A N 1
ATOM 790 C CA . SER A 1 101 ? -28.009 13.346 13.959 1.00 48.69 101 SER A CA 1
ATOM 791 C C . SER A 1 101 ? -26.910 12.370 14.389 1.00 48.69 101 SER A C 1
ATOM 793 O O . SER A 1 101 ? -26.656 11.380 13.695 1.00 48.69 101 SER A O 1
ATOM 795 N N . HIS A 1 102 ? -26.243 12.647 15.511 1.00 52.22 102 HIS A N 1
ATOM 796 C CA . HIS A 1 102 ? -25.133 11.887 16.100 1.00 52.22 102 HIS A CA 1
ATOM 797 C C . HIS A 1 102 ? -25.536 10.449 16.502 1.00 52.22 102 HIS A C 1
ATOM 799 O O . HIS A 1 102 ? -24.800 9.731 17.171 1.00 52.22 102 HIS A O 1
ATOM 805 N N . ASN A 1 103 ? -26.704 9.990 16.046 1.00 55.34 103 ASN A N 1
ATOM 806 C CA . ASN A 1 103 ? -27.356 8.758 16.442 1.00 55.34 103 ASN A CA 1
ATOM 807 C C . ASN A 1 103 ? -27.116 7.582 15.492 1.00 55.34 103 ASN A C 1
ATOM 809 O O . ASN A 1 103 ? -27.458 6.451 15.842 1.00 55.34 103 ASN A O 1
ATOM 813 N N . LYS A 1 104 ? -26.545 7.791 14.298 1.00 68.12 104 LYS A N 1
ATOM 814 C CA . LYS A 1 104 ? -26.296 6.678 13.370 1.00 68.12 104 LYS A CA 1
ATOM 815 C C . LYS A 1 104 ? -24.888 6.121 13.560 1.00 68.12 104 LYS A C 1
ATOM 817 O O . LYS A 1 104 ? -23.911 6.720 13.127 1.00 68.12 104 LYS A O 1
ATOM 822 N N . ARG A 1 105 ? -24.800 4.930 14.161 1.00 78.56 105 ARG A N 1
ATOM 823 C CA . ARG A 1 105 ? -23.566 4.131 14.179 1.00 78.56 105 ARG A CA 1
ATOM 824 C C . ARG A 1 105 ? -23.248 3.668 12.761 1.00 78.56 105 ARG A C 1
ATOM 826 O O . ARG A 1 105 ? -24.056 2.965 12.150 1.00 78.56 105 ARG A O 1
ATOM 833 N N . PHE A 1 106 ? -22.077 4.029 12.257 1.00 87.75 106 PHE A N 1
ATOM 834 C CA . PHE A 1 106 ? -21.577 3.526 10.983 1.00 87.75 106 PHE A CA 1
ATOM 835 C C . PHE A 1 106 ? -20.796 2.238 11.213 1.00 87.75 106 PHE A C 1
ATOM 837 O O . PHE A 1 106 ? -20.066 2.103 12.182 1.00 87.75 106 PHE A O 1
ATOM 844 N N . ARG A 1 107 ? -20.951 1.243 10.345 1.00 91.50 107 ARG A N 1
ATOM 845 C CA . ARG A 1 107 ? -20.126 0.032 10.393 1.00 91.50 107 ARG A CA 1
ATOM 846 C C . ARG A 1 107 ? -19.776 -0.368 8.981 1.00 91.50 107 ARG A C 1
ATOM 848 O O . ARG A 1 107 ? -20.634 -0.309 8.102 1.00 91.50 107 ARG A O 1
ATOM 855 N N . LEU A 1 108 ? -18.527 -0.770 8.777 1.00 94.19 108 LEU A N 1
ATOM 856 C CA . LEU A 1 108 ? -18.122 -1.328 7.496 1.00 94.19 108 LEU A CA 1
ATOM 857 C C . LEU A 1 108 ? -18.843 -2.655 7.280 1.00 94.19 108 LEU A C 1
ATOM 859 O O . LEU A 1 108 ? -19.022 -3.452 8.208 1.00 94.19 108 LEU A O 1
ATOM 863 N N . GLN A 1 109 ? -19.227 -2.885 6.034 1.00 94.56 109 GLN A N 1
ATOM 864 C CA . GLN A 1 109 ? -19.796 -4.140 5.583 1.00 94.56 109 GLN A CA 1
ATOM 865 C C . GLN A 1 109 ? -19.057 -4.597 4.334 1.00 94.56 109 GLN A C 1
ATOM 867 O O . GLN A 1 109 ? -18.641 -3.779 3.516 1.00 94.56 109 GLN A O 1
ATOM 872 N N . CYS A 1 110 ? -18.919 -5.906 4.189 1.00 93.12 110 CYS A N 1
ATOM 873 C CA . CYS A 1 110 ? -18.456 -6.541 2.968 1.00 93.12 110 CYS A CA 1
ATOM 874 C C . CYS A 1 110 ? -19.500 -7.587 2.582 1.00 93.12 110 CYS A C 1
ATOM 876 O O . CYS A 1 110 ? -19.845 -8.439 3.403 1.00 93.12 110 CYS A O 1
ATOM 878 N N . GLU A 1 111 ? -20.071 -7.458 1.383 1.00 90.19 111 GLU A N 1
ATOM 879 C CA . GLU A 1 111 ? -21.097 -8.379 0.866 1.00 90.19 111 GLU A CA 1
ATOM 880 C C . GLU A 1 111 ? -22.277 -8.573 1.841 1.00 90.19 111 GLU A C 1
ATOM 882 O O . GLU A 1 111 ? -22.734 -9.681 2.113 1.00 90.19 111 GLU A O 1
ATOM 887 N N . GLY A 1 112 ? -22.733 -7.473 2.452 1.00 92.00 112 GLY A N 1
ATOM 888 C CA . GLY A 1 112 ? -23.820 -7.470 3.440 1.00 92.00 112 GLY A CA 1
ATOM 889 C C . GLY A 1 112 ? -23.441 -7.985 4.836 1.00 92.00 112 GLY A C 1
ATOM 890 O O . GLY A 1 112 ? -24.245 -7.892 5.763 1.00 92.00 112 GLY A O 1
ATOM 891 N N . ASN A 1 113 ? -22.216 -8.478 5.038 1.00 95.56 113 ASN A N 1
ATOM 892 C CA . ASN A 1 113 ? -21.730 -8.927 6.339 1.00 95.56 113 ASN A CA 1
ATOM 893 C C . ASN A 1 113 ? -20.981 -7.798 7.049 1.00 95.56 113 ASN A C 1
ATOM 895 O O . ASN A 1 113 ? -20.052 -7.206 6.506 1.00 95.56 113 ASN A O 1
ATOM 899 N N . THR A 1 114 ? -21.358 -7.515 8.295 1.00 96.12 114 THR A N 1
ATOM 900 C CA . THR A 1 114 ? -20.673 -6.504 9.112 1.00 96.12 114 THR A CA 1
ATOM 901 C C . THR A 1 114 ? -19.269 -6.968 9.485 1.00 96.12 114 THR A C 1
ATOM 903 O O . THR A 1 114 ? -19.085 -8.104 9.929 1.00 96.12 114 THR A O 1
ATOM 906 N N . ILE A 1 115 ? -18.286 -6.078 9.342 1.00 97.62 115 ILE A N 1
ATOM 907 C CA . ILE A 1 115 ? -16.934 -6.314 9.847 1.00 97.62 115 ILE A CA 1
ATOM 908 C C . ILE A 1 115 ? -16.983 -6.316 11.384 1.00 97.62 115 ILE A C 1
ATOM 910 O O . ILE A 1 115 ? -17.422 -5.360 12.022 1.00 97.62 115 ILE A O 1
ATOM 914 N N . THR A 1 116 ? -16.556 -7.423 11.981 1.00 97.12 116 THR A N 1
ATOM 915 C CA . THR A 1 116 ? -16.529 -7.670 13.430 1.00 97.12 116 THR A CA 1
ATOM 916 C C . THR A 1 116 ? -15.154 -7.463 14.054 1.00 97.12 116 THR A C 1
ATOM 918 O O . THR A 1 116 ? -15.047 -7.372 15.275 1.00 97.12 116 THR A O 1
ATOM 921 N N . ASP A 1 117 ? -14.102 -7.440 13.236 1.00 98.25 117 ASP A N 1
ATOM 922 C CA . ASP A 1 117 ? -12.731 -7.160 13.656 1.00 98.25 117 ASP A CA 1
ATOM 923 C C . ASP A 1 117 ? -11.896 -6.675 12.465 1.00 98.25 117 ASP A C 1
ATOM 925 O O . ASP A 1 117 ? -12.179 -7.020 11.317 1.00 98.25 117 ASP A O 1
ATOM 929 N N . PHE A 1 118 ? -10.878 -5.869 12.735 1.00 98.56 118 PHE A N 1
ATOM 930 C CA . PHE A 1 118 ? -9.860 -5.485 11.767 1.00 98.56 118 PHE A CA 1
ATOM 931 C C . PHE A 1 118 ? -8.595 -5.025 12.489 1.00 98.56 118 PHE A C 1
ATOM 933 O O . PHE A 1 118 ? -8.603 -4.591 13.650 1.00 98.56 118 PHE A O 1
ATOM 940 N N . GLY A 1 119 ? -7.482 -5.084 11.774 1.00 98.56 119 GLY A N 1
ATOM 941 C CA . GLY A 1 119 ? -6.212 -4.621 12.296 1.00 98.56 119 GLY A CA 1
ATOM 942 C C . GLY A 1 119 ? -5.064 -4.921 11.356 1.00 98.56 119 GLY A C 1
ATOM 943 O O . GLY A 1 119 ? -5.253 -5.026 10.147 1.00 98.56 119 GLY A O 1
ATOM 944 N N . ILE A 1 120 ? -3.872 -5.066 11.925 1.00 98.69 120 ILE A N 1
ATOM 945 C CA . ILE A 1 120 ? -2.642 -5.280 11.164 1.00 98.69 120 ILE A CA 1
ATOM 946 C C . ILE A 1 120 ? -2.189 -6.724 11.333 1.00 98.69 120 ILE A C 1
ATOM 948 O O . ILE A 1 120 ? -2.113 -7.239 12.453 1.00 98.69 120 ILE A O 1
ATOM 952 N N . CYS A 1 121 ? -1.845 -7.359 10.221 1.00 98.69 121 CYS A N 1
ATOM 953 C CA . CYS A 1 121 ? -1.049 -8.574 10.210 1.00 98.69 121 CYS A CA 1
ATOM 954 C C . CYS A 1 121 ? 0.407 -8.221 9.907 1.00 98.69 121 CYS A C 1
ATOM 956 O O . CYS A 1 121 ? 0.689 -7.340 9.096 1.00 98.69 121 CYS A O 1
ATOM 958 N N . LYS A 1 122 ? 1.320 -8.932 10.563 1.00 98.62 122 LYS A N 1
ATOM 959 C CA . LYS A 1 122 ? 2.759 -8.910 10.313 1.00 98.62 122 LYS A CA 1
ATOM 960 C C . LYS A 1 122 ? 3.183 -10.291 9.845 1.00 98.62 122 LYS A C 1
ATOM 962 O O . LYS A 1 122 ? 2.810 -11.300 10.453 1.00 98.62 122 LYS A O 1
ATOM 967 N N . GLY A 1 123 ? 3.998 -10.361 8.804 1.00 98.44 123 GLY A N 1
ATOM 968 C CA . GLY A 1 123 ? 4.421 -11.638 8.259 1.00 98.44 123 GLY A CA 1
ATOM 969 C C . GLY A 1 123 ? 5.451 -11.525 7.153 1.00 98.44 123 GLY A C 1
ATOM 970 O O . GLY A 1 123 ? 6.335 -10.676 7.182 1.00 98.44 123 GLY A O 1
ATOM 971 N N . THR A 1 124 ? 5.361 -12.443 6.202 1.00 98.44 124 THR A N 1
ATOM 972 C CA . THR A 1 124 ? 6.219 -12.487 5.019 1.00 98.44 124 THR A CA 1
ATOM 973 C C . THR A 1 124 ? 5.364 -12.460 3.760 1.00 98.44 124 THR A C 1
ATOM 975 O O . THR A 1 124 ? 4.313 -13.099 3.722 1.00 98.44 124 THR A O 1
ATOM 978 N N . ALA A 1 125 ? 5.818 -11.722 2.753 1.00 97.62 125 ALA A N 1
ATOM 979 C CA . ALA A 1 125 ? 5.291 -11.744 1.400 1.00 97.62 125 ALA A CA 1
ATOM 980 C C . ALA A 1 125 ? 6.215 -12.567 0.490 1.00 97.62 125 ALA A C 1
ATOM 982 O O . ALA A 1 125 ? 7.440 -12.488 0.596 1.00 97.62 125 ALA A O 1
ATOM 983 N N . GLU A 1 126 ? 5.638 -13.361 -0.405 1.00 96.12 126 GLU A N 1
ATOM 984 C CA . GLU A 1 126 ? 6.378 -14.047 -1.461 1.00 96.12 126 GLU A CA 1
ATOM 985 C C . GLU A 1 126 ? 6.651 -13.074 -2.604 1.00 96.12 126 GLU A C 1
ATOM 987 O O . GLU A 1 126 ? 5.757 -12.702 -3.360 1.00 96.12 126 GLU A O 1
ATOM 992 N N . VAL A 1 127 ? 7.903 -12.631 -2.687 1.00 95.25 127 VAL A N 1
ATOM 993 C CA . VAL A 1 127 ? 8.362 -11.620 -3.639 1.00 95.25 127 VAL A CA 1
ATOM 994 C C . VAL A 1 127 ? 9.665 -12.098 -4.257 1.00 95.25 127 VAL A C 1
ATOM 996 O O . VAL A 1 127 ? 10.561 -12.576 -3.554 1.00 95.25 127 VAL A O 1
ATOM 999 N N . LYS A 1 128 ? 9.787 -11.969 -5.579 1.00 93.69 128 LYS A N 1
ATOM 1000 C CA . LYS A 1 128 ? 11.027 -12.314 -6.273 1.00 93.69 128 LYS A CA 1
ATOM 1001 C C . LYS A 1 128 ? 12.073 -11.214 -6.051 1.00 93.69 128 LYS A C 1
ATOM 1003 O O . LYS A 1 128 ? 11.714 -10.039 -6.006 1.00 93.69 128 LYS A O 1
ATOM 1008 N N . PRO A 1 129 ? 13.373 -11.540 -5.978 1.00 94.50 129 PRO A N 1
ATOM 1009 C CA . PRO A 1 129 ? 14.409 -10.533 -5.752 1.00 94.50 129 PRO A CA 1
ATOM 1010 C C . PRO A 1 129 ? 14.397 -9.376 -6.764 1.00 94.50 129 PRO A C 1
ATOM 1012 O O . PRO A 1 129 ? 14.624 -8.235 -6.363 1.00 94.50 129 PRO A O 1
ATOM 1015 N N . GLN A 1 130 ? 14.061 -9.630 -8.039 1.00 93.56 130 GLN A N 1
ATOM 1016 C CA . GLN A 1 130 ? 13.954 -8.581 -9.070 1.00 93.56 130 GLN A CA 1
ATOM 1017 C C . GLN A 1 130 ? 12.862 -7.532 -8.805 1.00 93.56 130 GLN A C 1
ATOM 1019 O O . GLN A 1 130 ? 12.920 -6.429 -9.348 1.00 93.56 130 GLN A O 1
ATOM 1024 N N . ASP A 1 131 ? 11.882 -7.866 -7.966 1.00 94.31 131 ASP A N 1
ATOM 1025 C CA . ASP A 1 131 ? 10.773 -6.991 -7.606 1.00 94.31 131 ASP A CA 1
ATOM 1026 C C . ASP A 1 131 ? 11.052 -6.213 -6.310 1.00 94.31 131 ASP A C 1
ATOM 1028 O O . ASP A 1 131 ? 10.249 -5.379 -5.905 1.00 94.31 131 ASP A O 1
ATOM 1032 N N . THR A 1 132 ? 12.206 -6.425 -5.674 1.00 95.50 132 THR A N 1
ATOM 1033 C CA . THR A 1 132 ? 12.663 -5.636 -4.517 1.00 95.50 132 THR A CA 1
ATOM 1034 C C . THR A 1 132 ? 13.658 -4.555 -4.930 1.00 95.50 132 THR A C 1
ATOM 1036 O O . THR A 1 132 ? 14.307 -4.683 -5.970 1.00 95.50 132 THR A O 1
ATOM 1039 N N . PHE A 1 133 ? 13.817 -3.525 -4.092 1.00 95.81 133 PHE A N 1
ATOM 1040 C CA . PHE A 1 133 ? 14.825 -2.486 -4.288 1.00 95.81 133 PHE A CA 1
ATOM 1041 C C . PHE A 1 133 ? 15.955 -2.511 -3.259 1.00 95.81 133 PHE A C 1
ATOM 1043 O O . PHE A 1 133 ? 15.785 -2.831 -2.079 1.00 95.81 133 PHE A O 1
ATOM 1050 N N . GLY A 1 134 ? 17.127 -2.110 -3.738 1.00 95.81 134 GLY A N 1
ATOM 1051 C CA . GLY A 1 134 ? 18.267 -1.714 -2.931 1.00 95.81 134 GLY A CA 1
ATOM 1052 C C . GLY A 1 134 ? 18.843 -0.425 -3.489 1.00 95.81 134 GLY A C 1
ATOM 1053 O O . GLY A 1 134 ? 18.952 -0.266 -4.701 1.00 95.81 134 GLY A O 1
ATOM 1054 N N . TYR A 1 135 ? 19.203 0.504 -2.623 1.00 96.38 135 TYR A N 1
ATOM 1055 C CA . TYR A 1 135 ? 19.673 1.819 -3.025 1.00 96.38 135 TYR A CA 1
ATOM 1056 C C . TYR A 1 135 ? 21.172 1.908 -2.804 1.00 96.38 135 TYR A C 1
ATOM 1058 O O . TYR A 1 135 ? 21.660 1.577 -1.724 1.00 96.38 135 TYR A O 1
ATOM 1066 N N . LEU A 1 136 ? 21.889 2.350 -3.830 1.00 95.06 136 LEU A N 1
ATOM 1067 C CA . LEU A 1 136 ? 23.319 2.620 -3.755 1.00 95.06 136 LEU A CA 1
ATOM 1068 C C . LEU A 1 136 ? 23.522 4.120 -3.915 1.00 95.06 136 LEU A C 1
ATOM 1070 O O . LEU A 1 136 ? 23.011 4.708 -4.868 1.00 95.06 136 LEU A O 1
ATOM 1074 N N . MET A 1 137 ? 24.233 4.722 -2.972 1.00 93.88 137 MET A N 1
ATOM 1075 C CA . MET A 1 137 ? 24.547 6.144 -2.961 1.00 93.88 137 MET A CA 1
ATOM 1076 C C . MET A 1 137 ? 26.053 6.311 -2.799 1.00 93.88 137 MET A C 1
ATOM 1078 O O . MET A 1 137 ? 26.650 5.696 -1.914 1.00 93.88 137 MET A O 1
ATOM 1082 N N . ASP A 1 138 ? 26.658 7.138 -3.647 1.00 88.94 138 ASP A N 1
ATOM 1083 C CA . ASP A 1 138 ? 28.065 7.496 -3.489 1.00 88.94 138 ASP A CA 1
ATOM 1084 C C . ASP A 1 138 ? 28.234 8.291 -2.191 1.00 88.94 138 ASP A C 1
ATOM 1086 O O . ASP A 1 138 ? 27.474 9.228 -1.918 1.00 88.94 138 ASP A O 1
ATOM 1090 N N . SER A 1 139 ? 29.215 7.906 -1.374 1.00 86.69 139 SER A N 1
ATOM 1091 C CA . SER A 1 139 ? 29.512 8.639 -0.147 1.00 86.69 139 SER A CA 1
ATOM 1092 C C . SER A 1 139 ? 30.137 9.991 -0.511 1.00 86.69 139 SER A C 1
ATOM 1094 O O . SER A 1 139 ? 31.172 10.021 -1.182 1.00 86.69 139 SER A O 1
ATOM 1096 N N . PRO A 1 140 ? 29.561 11.123 -0.062 1.00 81.88 140 PRO A N 1
ATOM 1097 C CA . PRO A 1 140 ? 30.116 12.443 -0.358 1.00 81.88 140 PRO A CA 1
ATOM 1098 C C . PRO A 1 140 ? 31.508 12.636 0.257 1.00 81.88 140 PRO A C 1
ATOM 1100 O O . PRO A 1 140 ? 32.316 13.389 -0.283 1.00 81.88 140 PRO A O 1
ATOM 1103 N N . ASP A 1 141 ? 31.791 11.935 1.357 1.00 87.94 141 ASP A N 1
ATOM 1104 C CA . ASP A 1 141 ? 33.039 12.054 2.112 1.00 87.94 141 ASP A CA 1
ATOM 1105 C C . ASP A 1 141 ? 34.126 11.076 1.634 1.00 87.94 141 ASP A C 1
ATOM 1107 O O . ASP A 1 141 ? 35.300 11.252 1.954 1.00 87.94 141 ASP A O 1
ATOM 1111 N N . ASP A 1 142 ? 33.751 10.036 0.881 1.00 89.12 142 ASP A N 1
ATOM 1112 C CA . ASP A 1 142 ? 34.677 9.000 0.415 1.00 89.12 142 ASP A CA 1
ATOM 1113 C C . ASP A 1 142 ? 34.207 8.408 -0.925 1.00 89.12 142 ASP A C 1
ATOM 1115 O O . ASP A 1 142 ? 33.365 7.509 -0.936 1.00 89.12 142 ASP A O 1
ATOM 1119 N N . PRO A 1 143 ? 34.778 8.849 -2.061 1.00 83.19 143 PRO A N 1
ATOM 1120 C CA . PRO A 1 143 ? 34.423 8.337 -3.385 1.00 83.19 143 PRO A CA 1
ATOM 1121 C C . PRO A 1 143 ? 34.678 6.835 -3.581 1.00 83.19 143 PRO A C 1
ATOM 1123 O O . PRO A 1 143 ? 34.161 6.253 -4.532 1.00 83.19 143 PRO A O 1
ATOM 1126 N N . ALA A 1 144 ? 35.492 6.196 -2.730 1.00 86.06 144 ALA A N 1
ATOM 1127 C CA . ALA A 1 144 ? 35.719 4.752 -2.778 1.00 86.06 144 ALA A CA 1
ATOM 1128 C C . ALA A 1 144 ? 34.643 3.960 -2.016 1.00 86.06 144 ALA A C 1
ATOM 1130 O O . ALA A 1 144 ? 34.576 2.732 -2.135 1.00 86.06 144 ALA A O 1
ATOM 1131 N N . ARG A 1 145 ? 33.795 4.643 -1.239 1.00 88.19 145 ARG A N 1
ATOM 1132 C CA . ARG A 1 145 ? 32.737 4.042 -0.436 1.00 88.19 145 ARG A CA 1
ATOM 1133 C C . ARG A 1 145 ? 31.370 4.274 -1.075 1.00 88.19 145 ARG A C 1
ATOM 1135 O O . ARG A 1 145 ? 30.955 5.399 -1.333 1.00 88.19 145 ARG A O 1
ATOM 1142 N N . VAL A 1 146 ? 30.630 3.182 -1.233 1.00 87.06 146 VAL A N 1
ATOM 1143 C CA . VAL A 1 146 ? 29.222 3.200 -1.635 1.00 87.06 146 VAL A CA 1
ATOM 1144 C C . VAL A 1 146 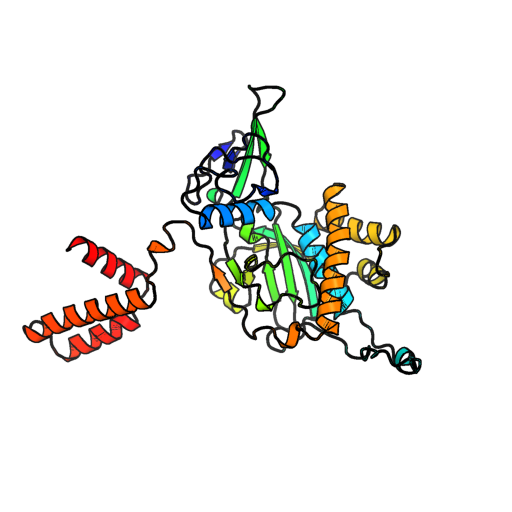? 28.379 2.819 -0.429 1.00 87.06 146 VAL A C 1
ATOM 1146 O O . VAL A 1 146 ? 28.555 1.739 0.142 1.00 87.06 146 VAL A O 1
ATOM 1149 N N . ASP A 1 147 ? 27.461 3.696 -0.039 1.00 92.38 147 ASP A N 1
ATOM 1150 C CA . ASP A 1 147 ? 26.492 3.389 1.000 1.00 92.38 147 ASP A CA 1
ATOM 1151 C C . ASP A 1 147 ? 25.327 2.600 0.397 1.00 92.38 147 ASP A C 1
ATOM 1153 O O . ASP A 1 147 ? 24.722 2.986 -0.606 1.00 92.38 147 ASP A O 1
ATOM 1157 N N . PHE A 1 148 ? 25.013 1.470 1.029 1.00 93.75 148 PHE A N 1
ATOM 1158 C CA . PHE A 1 148 ? 23.886 0.627 0.659 1.00 93.75 148 PHE A CA 1
ATOM 1159 C C . PHE A 1 148 ? 22.731 0.832 1.636 1.00 93.75 148 PHE A C 1
ATOM 1161 O O . PHE A 1 148 ? 22.845 0.517 2.823 1.00 93.75 148 PHE A O 1
ATOM 1168 N N . LEU A 1 149 ? 21.595 1.299 1.123 1.00 93.94 149 LEU A N 1
ATOM 1169 C CA . LEU A 1 149 ? 20.344 1.356 1.869 1.00 93.94 149 LEU A CA 1
ATOM 1170 C C . LEU A 1 149 ? 19.426 0.251 1.358 1.00 93.94 149 LEU A C 1
ATOM 1172 O O . LEU A 1 149 ? 19.047 0.206 0.186 1.00 93.94 149 LEU A O 1
ATOM 1176 N N . ARG A 1 150 ? 19.063 -0.666 2.252 1.00 94.38 150 ARG A N 1
ATOM 1177 C CA . ARG A 1 150 ? 18.132 -1.740 1.921 1.00 94.38 150 ARG A CA 1
ATOM 1178 C C . ARG A 1 150 ? 16.721 -1.170 1.778 1.00 94.38 150 ARG A C 1
ATOM 1180 O O . ARG A 1 150 ? 16.285 -0.400 2.631 1.00 94.38 150 ARG A O 1
ATOM 1187 N N . GLY A 1 151 ? 16.020 -1.589 0.730 1.00 94.94 151 GLY A N 1
ATOM 1188 C CA . GLY A 1 151 ? 14.594 -1.345 0.585 1.00 94.94 151 GLY A CA 1
ATOM 1189 C C . GLY A 1 151 ? 13.734 -2.107 1.599 1.00 94.94 151 GLY A C 1
ATOM 1190 O O . GLY A 1 151 ? 14.237 -2.716 2.549 1.00 94.94 151 GLY A O 1
ATOM 1191 N N . GLN A 1 152 ? 12.418 -2.101 1.387 1.00 95.19 152 GLN A N 1
ATOM 1192 C CA . GLN A 1 152 ? 11.479 -2.890 2.184 1.00 95.19 152 GLN A CA 1
ATOM 1193 C C . GLN A 1 152 ? 11.837 -4.382 2.132 1.00 95.19 152 GLN A C 1
ATOM 1195 O O . GLN A 1 152 ? 12.113 -4.950 1.073 1.00 95.19 152 GLN A O 1
ATOM 1200 N N . ASP A 1 153 ? 11.829 -5.030 3.298 1.00 96.06 153 ASP A N 1
ATOM 1201 C CA . ASP A 1 153 ? 12.097 -6.460 3.410 1.00 96.06 153 ASP A CA 1
ATOM 1202 C C . ASP A 1 153 ? 10.782 -7.241 3.279 1.00 96.06 153 ASP A C 1
ATOM 1204 O O . ASP A 1 153 ? 9.947 -7.153 4.182 1.00 96.06 153 ASP A O 1
ATOM 1208 N N . PRO A 1 154 ? 10.584 -8.063 2.232 1.00 97.12 154 PRO A N 1
ATOM 1209 C CA . PRO A 1 154 ? 9.383 -8.887 2.126 1.00 97.12 154 PRO A CA 1
ATOM 1210 C C . PRO A 1 154 ? 9.248 -9.883 3.289 1.00 97.12 154 PRO A C 1
ATOM 1212 O O . PRO A 1 154 ? 8.156 -10.382 3.541 1.00 97.12 154 PRO A O 1
ATOM 1215 N N . LYS A 1 155 ? 10.320 -10.171 4.047 1.00 97.62 155 LYS A N 1
ATOM 1216 C CA . LYS A 1 155 ? 10.264 -11.011 5.258 1.00 97.62 155 LYS A CA 1
ATOM 1217 C C . LYS A 1 155 ? 9.687 -10.303 6.489 1.00 97.62 155 LYS A C 1
ATOM 1219 O O . LYS A 1 155 ? 9.349 -11.010 7.450 1.00 97.62 155 LYS A O 1
ATOM 1224 N N . ASP A 1 156 ? 9.578 -8.975 6.442 1.00 97.56 156 ASP A N 1
ATOM 1225 C CA . ASP A 1 156 ? 8.976 -8.096 7.449 1.00 97.56 156 ASP A CA 1
ATOM 1226 C C . ASP A 1 156 ? 7.872 -7.239 6.804 1.00 97.56 156 ASP A C 1
ATOM 1228 O O . ASP A 1 156 ? 7.955 -6.015 6.722 1.00 97.56 156 ASP A O 1
ATOM 1232 N N . HIS A 1 157 ? 6.846 -7.916 6.284 1.00 98.06 157 HIS A N 1
ATOM 1233 C CA . HIS A 1 157 ? 5.745 -7.291 5.552 1.00 98.06 157 HIS A CA 1
ATOM 1234 C C . HIS A 1 157 ? 4.503 -7.108 6.426 1.00 98.06 157 HIS A C 1
ATOM 1236 O O . HIS A 1 157 ? 4.258 -7.895 7.347 1.00 98.06 157 HIS A O 1
ATOM 1242 N N . TYR A 1 158 ? 3.697 -6.094 6.108 1.00 98.38 158 TYR A N 1
ATOM 1243 C CA . TYR A 1 158 ? 2.515 -5.717 6.879 1.00 98.38 158 TYR A CA 1
ATOM 1244 C C . TYR A 1 158 ? 1.324 -5.454 5.955 1.00 98.38 158 TYR A C 1
ATOM 1246 O O . TYR A 1 158 ? 1.477 -4.829 4.909 1.00 98.38 158 TYR A O 1
ATOM 1254 N N . TRP A 1 159 ? 0.133 -5.894 6.362 1.00 98.50 159 TRP A N 1
ATOM 1255 C CA . TRP A 1 159 ? -1.122 -5.661 5.638 1.00 98.50 159 TRP A CA 1
ATOM 1256 C C . TRP A 1 159 ? -2.294 -5.494 6.605 1.00 98.50 159 TRP A C 1
ATOM 1258 O O . TRP A 1 159 ? -2.195 -5.839 7.787 1.00 98.50 159 TRP A O 1
ATOM 1268 N N . ILE A 1 160 ? -3.413 -4.963 6.111 1.00 98.69 160 ILE A N 1
ATOM 1269 C CA . ILE A 1 160 ? -4.650 -4.846 6.887 1.00 98.69 160 ILE A CA 1
ATOM 1270 C C . ILE A 1 160 ? -5.478 -6.105 6.667 1.00 98.69 160 ILE A C 1
ATOM 1272 O O . ILE A 1 160 ? -5.673 -6.536 5.529 1.00 98.69 160 ILE A O 1
ATOM 1276 N N . TYR A 1 161 ? -5.999 -6.680 7.747 1.00 98.69 161 TYR A N 1
ATOM 1277 C CA . TYR A 1 161 ? -7.050 -7.688 7.659 1.00 98.69 161 TYR A CA 1
ATOM 1278 C C . TYR A 1 161 ? -8.386 -7.090 8.090 1.00 98.69 161 TYR A C 1
ATOM 1280 O O . TYR A 1 161 ? -8.453 -6.283 9.019 1.00 98.69 161 TYR A O 1
ATOM 1288 N N . PHE A 1 162 ? -9.454 -7.545 7.447 1.00 98.50 162 PHE A N 1
ATOM 1289 C CA . PHE A 1 162 ? -10.829 -7.326 7.875 1.00 98.50 162 PHE A CA 1
ATOM 1290 C C . PHE A 1 162 ? -11.484 -8.677 8.108 1.00 98.50 162 PHE A C 1
ATOM 1292 O O . PHE A 1 162 ? -11.298 -9.599 7.320 1.00 98.50 162 PHE A O 1
ATOM 1299 N N . LYS A 1 163 ? -12.273 -8.801 9.168 1.00 98.25 163 LYS A N 1
ATOM 1300 C CA . LYS A 1 163 ? -12.935 -10.047 9.541 1.00 98.25 163 LYS A CA 1
ATOM 1301 C C . LYS A 1 163 ? -14.417 -9.810 9.767 1.00 98.25 163 LYS A C 1
ATOM 1303 O O . LYS A 1 163 ? -14.803 -8.906 10.501 1.00 98.25 163 LYS A O 1
ATOM 1308 N N . THR A 1 164 ? -15.237 -10.659 9.170 1.00 97.81 164 THR A N 1
ATOM 1309 C CA . THR A 1 164 ? -16.661 -10.822 9.480 1.00 97.81 164 THR A CA 1
ATOM 1310 C C . THR A 1 164 ? -16.847 -12.088 10.322 1.00 97.81 164 THR A C 1
ATOM 1312 O O . THR A 1 164 ? -15.886 -12.791 10.642 1.00 97.81 164 THR A O 1
ATOM 1315 N N . LEU A 1 165 ? -18.092 -12.438 10.652 1.00 96.19 165 LEU A N 1
ATOM 1316 C CA . LEU A 1 165 ? -18.393 -13.721 11.298 1.00 96.19 165 LEU A CA 1
ATOM 1317 C C . LEU A 1 165 ? -18.084 -14.938 10.412 1.00 96.19 165 LEU A C 1
ATOM 1319 O O . LEU A 1 165 ? -17.898 -16.032 10.939 1.00 96.19 165 LEU A O 1
ATOM 1323 N N . ARG A 1 166 ? -18.076 -14.766 9.086 1.00 95.62 166 ARG A N 1
ATOM 1324 C CA . ARG A 1 166 ? -17.960 -15.870 8.121 1.00 95.62 166 ARG A CA 1
ATOM 1325 C C . ARG A 1 166 ? -16.603 -15.912 7.439 1.00 95.62 166 ARG A C 1
ATOM 1327 O O . ARG A 1 166 ? -16.101 -16.991 7.146 1.00 95.62 166 ARG A O 1
ATOM 1334 N N . GLU A 1 167 ? -16.036 -14.744 7.168 1.00 96.62 167 GLU A N 1
ATOM 1335 C CA . GLU A 1 167 ? -14.931 -14.596 6.230 1.00 96.62 167 GLU A CA 1
ATOM 1336 C C . GLU A 1 167 ? -13.930 -13.538 6.670 1.00 96.62 167 GLU A C 1
ATOM 1338 O O . GLU A 1 167 ? -14.213 -12.667 7.496 1.00 96.62 167 GLU A O 1
ATOM 1343 N N . GLU A 1 168 ? -12.752 -13.619 6.070 1.00 96.75 168 GLU A N 1
ATOM 1344 C CA . GLU A 1 168 ? -11.671 -12.670 6.243 1.00 96.75 168 GLU A CA 1
ATOM 1345 C C . GLU A 1 168 ? -11.255 -12.122 4.881 1.00 96.75 168 GLU A C 1
ATOM 1347 O O . GLU A 1 168 ? -11.292 -12.829 3.874 1.00 96.75 168 GLU A O 1
ATOM 1352 N N . PHE A 1 169 ? -10.790 -10.882 4.877 1.00 97.25 169 PHE A N 1
ATOM 1353 C CA . PHE A 1 169 ? -10.322 -10.149 3.711 1.00 97.25 169 PHE A CA 1
ATOM 1354 C C . PHE A 1 169 ? -8.964 -9.535 4.031 1.00 97.25 169 PHE A C 1
ATOM 1356 O O . PHE A 1 169 ? -8.695 -9.196 5.185 1.00 97.25 169 PHE A O 1
ATOM 1363 N N . ILE A 1 170 ? -8.116 -9.387 3.017 1.00 97.94 170 ILE A N 1
ATOM 1364 C CA . ILE A 1 170 ? -6.845 -8.666 3.139 1.00 97.94 170 ILE A CA 1
ATOM 1365 C C . ILE A 1 170 ? -6.917 -7.424 2.258 1.00 97.94 170 ILE A C 1
ATOM 1367 O O . ILE A 1 170 ? -7.334 -7.511 1.107 1.00 97.94 170 ILE A O 1
ATOM 1371 N N . LEU A 1 171 ? -6.490 -6.288 2.800 1.00 97.81 171 LEU A N 1
ATOM 1372 C CA . LEU A 1 171 ? -6.161 -5.091 2.040 1.00 97.81 171 LEU A CA 1
ATOM 1373 C C . LEU A 1 171 ? -4.670 -4.821 2.210 1.00 97.81 171 LEU A C 1
ATOM 1375 O O . LEU A 1 171 ? -4.194 -4.584 3.323 1.00 97.81 171 LEU A O 1
ATOM 1379 N N . ASP A 1 172 ? -3.944 -4.834 1.103 1.00 97.69 172 ASP A N 1
ATOM 1380 C CA . ASP A 1 172 ? -2.503 -4.643 1.103 1.00 97.69 172 ASP A CA 1
ATOM 1381 C C . ASP A 1 172 ? -2.103 -3.519 0.133 1.00 97.69 172 ASP A C 1
ATOM 1383 O O . ASP A 1 172 ? -2.001 -3.732 -1.076 1.00 97.69 172 ASP A O 1
ATOM 1387 N N . PRO A 1 173 ? -1.901 -2.290 0.636 1.00 95.75 173 PRO A N 1
ATOM 1388 C CA . PRO A 1 173 ? -1.390 -1.184 -0.170 1.00 95.75 173 PRO A CA 1
ATOM 1389 C C . PRO A 1 173 ? 0.131 -1.243 -0.368 1.00 95.75 173 PRO A C 1
ATOM 1391 O O . PRO A 1 173 ? 0.674 -0.487 -1.174 1.00 95.75 173 PRO A O 1
ATOM 1394 N N . CYS A 1 174 ? 0.829 -2.114 0.363 1.00 96.50 174 CYS A N 1
ATOM 1395 C CA . CYS A 1 174 ? 2.283 -2.162 0.407 1.00 96.50 174 CYS A CA 1
ATOM 1396 C C . CYS A 1 174 ? 2.866 -3.097 -0.659 1.00 96.50 174 CYS A C 1
ATOM 1398 O O . CYS A 1 174 ? 3.968 -2.840 -1.120 1.00 96.50 174 CYS A O 1
ATOM 1400 N N . MET A 1 175 ? 2.126 -4.099 -1.149 1.00 96.44 175 MET A N 1
ATOM 1401 C CA . MET A 1 175 ? 2.591 -4.977 -2.243 1.00 96.44 175 MET A CA 1
ATOM 1402 C C . MET A 1 175 ? 2.956 -4.233 -3.537 1.00 96.44 175 MET A C 1
ATOM 1404 O O . MET A 1 175 ? 3.733 -4.740 -4.346 1.00 96.44 175 MET A O 1
ATOM 1408 N N . PHE A 1 176 ? 2.464 -3.006 -3.724 1.00 95.75 176 PHE A N 1
ATOM 1409 C CA . PHE A 1 176 ? 2.844 -2.173 -4.862 1.00 95.75 176 PHE A CA 1
ATOM 1410 C C . PHE A 1 176 ? 4.352 -1.876 -4.899 1.00 95.75 176 PHE A C 1
ATOM 1412 O O . PHE A 1 176 ? 4.925 -1.803 -5.985 1.00 95.75 176 PHE A O 1
ATOM 1419 N N . THR A 1 177 ? 5.024 -1.742 -3.746 1.00 95.31 177 THR A N 1
ATOM 1420 C CA . THR A 1 177 ? 6.486 -1.521 -3.687 1.00 95.31 177 THR A CA 1
ATOM 1421 C C . THR A 1 177 ? 7.250 -2.707 -4.280 1.00 95.31 177 THR A C 1
ATOM 1423 O O . THR A 1 177 ? 8.245 -2.514 -4.983 1.00 95.31 177 THR A O 1
ATOM 1426 N N . PHE A 1 178 ? 6.692 -3.910 -4.127 1.00 95.56 178 PHE A N 1
ATOM 1427 C CA . PHE A 1 178 ? 7.158 -5.179 -4.681 1.00 95.56 178 PHE A CA 1
ATOM 1428 C C . PHE A 1 178 ? 6.639 -5.464 -6.095 1.00 95.56 178 PHE A C 1
ATOM 1430 O O . PHE A 1 178 ? 6.397 -6.610 -6.462 1.00 95.56 178 PHE A O 1
ATOM 1437 N N . ASN A 1 179 ? 6.422 -4.412 -6.886 1.00 93.88 179 ASN A N 1
ATOM 1438 C CA . ASN A 1 179 ? 5.980 -4.483 -8.279 1.00 93.88 179 ASN A CA 1
ATOM 1439 C C . ASN A 1 179 ? 4.616 -5.164 -8.515 1.00 93.88 179 ASN A C 1
ATOM 1441 O O . ASN A 1 179 ? 4.226 -5.356 -9.665 1.00 93.88 179 ASN A O 1
ATOM 1445 N N . MET A 1 180 ? 3.842 -5.467 -7.466 1.00 93.00 180 MET A N 1
ATOM 1446 C CA . MET A 1 180 ? 2.459 -5.919 -7.606 1.00 93.00 180 MET A CA 1
ATOM 1447 C C . MET A 1 180 ? 1.570 -4.710 -7.911 1.00 93.00 180 MET A C 1
ATOM 1449 O O . MET A 1 180 ? 0.895 -4.160 -7.042 1.00 93.00 180 MET A O 1
ATOM 1453 N N . ALA A 1 181 ? 1.648 -4.244 -9.155 1.00 92.31 181 ALA A N 1
ATOM 1454 C CA . ALA A 1 181 ? 1.236 -2.918 -9.603 1.00 92.31 181 ALA A CA 1
ATOM 1455 C C . ALA A 1 181 ? -0.288 -2.717 -9.732 1.00 92.31 181 ALA A C 1
ATOM 1457 O O . ALA A 1 181 ? -0.757 -2.044 -10.650 1.00 92.31 181 ALA A O 1
ATOM 1458 N N . MET A 1 182 ? -1.059 -3.300 -8.815 1.00 94.69 182 MET A N 1
ATOM 1459 C CA . MET A 1 182 ? -2.502 -3.124 -8.726 1.00 94.69 182 MET A CA 1
ATOM 1460 C C . MET A 1 182 ? -2.847 -1.752 -8.152 1.00 94.69 182 MET A C 1
ATOM 1462 O O . MET A 1 182 ? -2.301 -1.320 -7.129 1.00 94.69 182 MET A O 1
ATOM 1466 N N . ILE A 1 183 ? -3.782 -1.084 -8.815 1.00 95.69 183 ILE A N 1
ATOM 1467 C CA . ILE A 1 183 ? -4.290 0.224 -8.428 1.00 95.69 183 ILE A CA 1
ATOM 1468 C C . ILE A 1 183 ? -5.813 0.243 -8.411 1.00 95.69 183 ILE A C 1
ATOM 1470 O O . ILE A 1 183 ? -6.476 -0.503 -9.125 1.00 95.69 183 ILE A O 1
ATOM 1474 N N . VAL A 1 184 ? -6.362 1.161 -7.629 1.00 95.06 184 VAL A N 1
ATOM 1475 C CA . VAL A 1 184 ? -7.758 1.583 -7.675 1.00 95.06 184 VAL A CA 1
ATOM 1476 C C . VAL A 1 184 ? -7.797 3.007 -8.216 1.00 95.06 184 VAL A C 1
ATOM 1478 O O . VAL A 1 184 ? -7.037 3.864 -7.749 1.00 95.06 184 VAL A O 1
ATOM 1481 N N . HIS A 1 185 ? -8.674 3.289 -9.182 1.00 94.50 185 HIS A N 1
ATOM 1482 C CA . HIS A 1 185 ? -8.848 4.658 -9.663 1.00 94.50 185 HIS A CA 1
ATOM 1483 C C . HIS A 1 185 ? -9.583 5.495 -8.604 1.00 94.50 185 HIS A C 1
ATOM 1485 O O . HIS A 1 185 ? -10.758 5.284 -8.304 1.00 94.50 185 HIS A O 1
ATOM 1491 N N . GLY A 1 186 ? -8.848 6.438 -8.012 1.00 91.44 186 GLY A N 1
ATOM 1492 C CA . GLY A 1 186 ? -9.213 7.173 -6.801 1.00 91.44 186 GLY A CA 1
ATOM 1493 C C . GLY A 1 186 ? -10.171 8.348 -7.009 1.00 91.44 186 GLY A C 1
ATOM 1494 O O . GLY A 1 186 ? -10.684 8.891 -6.035 1.00 91.44 186 GLY A O 1
ATOM 1495 N N . SER A 1 187 ? -10.426 8.759 -8.255 1.00 90.75 187 SER A N 1
ATOM 1496 C CA . SER A 1 187 ? -11.108 10.027 -8.562 1.00 90.75 187 SER A CA 1
ATOM 1497 C C . SER A 1 187 ? -12.512 10.142 -7.965 1.00 90.75 187 SER A C 1
ATOM 1499 O O . SER A 1 187 ? -12.907 11.234 -7.569 1.00 90.75 187 SER A O 1
ATOM 1501 N N . ALA A 1 188 ? -13.247 9.031 -7.874 1.00 90.25 188 ALA A N 1
ATOM 1502 C CA . ALA A 1 188 ? -14.596 8.993 -7.307 1.00 90.25 188 ALA A CA 1
ATOM 1503 C C . ALA A 1 188 ? -14.623 8.941 -5.767 1.00 90.25 188 ALA A C 1
ATOM 1505 O O . ALA A 1 188 ? -15.669 9.156 -5.166 1.00 90.25 188 ALA A O 1
ATOM 1506 N N . TYR A 1 189 ? -13.484 8.660 -5.130 1.00 90.12 189 TYR A N 1
ATOM 1507 C CA . TYR A 1 189 ? -13.350 8.556 -3.672 1.00 90.12 189 TYR A CA 1
ATOM 1508 C C . TYR A 1 189 ? -12.828 9.844 -3.037 1.00 90.12 189 TYR A C 1
ATOM 1510 O O . TYR A 1 189 ? -12.534 9.889 -1.843 1.00 90.12 189 TYR A O 1
ATOM 1518 N N . TRP A 1 190 ? -12.643 10.882 -3.851 1.00 86.38 190 TRP A N 1
ATOM 1519 C CA . TRP A 1 190 ? -12.053 12.123 -3.403 1.00 86.38 190 TRP A CA 1
ATOM 1520 C C . TRP A 1 190 ? -13.058 12.952 -2.598 1.00 86.38 190 TRP A C 1
ATOM 1522 O O . TRP A 1 190 ? -14.105 13.305 -3.144 1.00 86.38 190 TRP A O 1
ATOM 1532 N N . PRO A 1 191 ? -12.741 13.341 -1.351 1.00 84.00 191 PRO A N 1
ATOM 1533 C CA . PRO A 1 191 ? -13.618 14.214 -0.590 1.00 84.00 191 PRO A CA 1
ATOM 1534 C C . PRO A 1 191 ? -13.685 15.605 -1.231 1.00 84.00 191 PRO A C 1
ATOM 1536 O O . PRO A 1 191 ? -12.689 16.330 -1.322 1.00 84.00 191 PRO A O 1
ATOM 1539 N N . HIS A 1 192 ? -14.876 16.006 -1.667 1.00 86.69 192 HIS A N 1
ATOM 1540 C CA . HIS A 1 192 ? -15.129 17.315 -2.267 1.00 86.69 192 HIS A CA 1
ATOM 1541 C C . HIS A 1 192 ? -14.930 18.446 -1.254 1.00 86.69 192 HIS A C 1
ATOM 1543 O O . HIS A 1 192 ? -14.507 19.540 -1.624 1.00 86.69 192 HIS A O 1
ATOM 1549 N N . HIS A 1 193 ? -15.167 18.157 0.026 1.00 84.12 193 HIS A N 1
ATOM 1550 C CA . HIS A 1 193 ? -15.088 19.124 1.122 1.00 84.12 193 HIS A CA 1
ATOM 1551 C C . HIS A 1 193 ? -13.691 19.208 1.764 1.00 84.12 193 HIS A C 1
ATOM 1553 O O . HIS A 1 193 ? -13.510 19.895 2.766 1.00 84.12 193 HIS A O 1
ATOM 1559 N N . PHE A 1 194 ? -12.684 18.534 1.196 1.00 81.38 194 PHE A N 1
ATOM 1560 C CA . PHE A 1 194 ? -11.308 18.529 1.705 1.00 81.38 194 PHE A CA 1
ATOM 1561 C C . PHE A 1 194 ? -10.327 19.048 0.637 1.00 81.38 194 PHE A C 1
ATOM 1563 O O . PHE A 1 194 ? -9.543 18.310 0.042 1.00 81.38 194 PHE A O 1
ATOM 1570 N N . ALA A 1 195 ? -10.410 20.353 0.355 1.00 69.50 195 ALA A N 1
ATOM 1571 C CA . ALA A 1 195 ? -9.742 20.997 -0.783 1.00 69.50 195 ALA A CA 1
ATOM 1572 C C . ALA A 1 195 ? -8.202 21.048 -0.704 1.00 69.50 195 ALA A C 1
ATOM 1574 O O . ALA A 1 195 ? -7.547 21.235 -1.725 1.00 69.50 195 ALA A O 1
ATOM 1575 N N . SER A 1 196 ? -7.614 20.893 0.484 1.00 76.00 196 SER A N 1
ATOM 1576 C CA . SER A 1 196 ? -6.168 21.039 0.713 1.00 76.00 196 SER A CA 1
ATOM 1577 C C . SER A 1 196 ? -5.338 19.821 0.304 1.00 76.00 196 SER A C 1
ATOM 1579 O O . SER A 1 196 ? -4.112 19.851 0.396 1.00 76.00 196 SER A O 1
ATOM 1581 N N . PHE A 1 197 ? -5.985 18.743 -0.125 1.00 71.38 197 PHE A N 1
ATOM 1582 C CA . PHE A 1 197 ? -5.332 17.460 -0.320 1.00 71.38 197 PHE A CA 1
ATOM 1583 C C . PHE A 1 197 ? -5.046 17.226 -1.824 1.00 71.38 197 PHE A C 1
ATOM 1585 O O . PHE A 1 197 ? -5.844 17.615 -2.681 1.00 71.38 197 PHE A O 1
ATOM 1592 N N . PRO A 1 198 ? -3.887 16.659 -2.207 1.00 77.19 198 PRO A N 1
ATOM 1593 C CA . PRO A 1 198 ? -3.569 16.437 -3.615 1.00 77.19 198 PRO A CA 1
ATOM 1594 C C . PRO A 1 198 ? -4.445 15.322 -4.187 1.00 77.19 198 PRO A C 1
ATOM 1596 O O . PRO A 1 198 ? -4.441 14.206 -3.671 1.00 77.19 198 PRO A O 1
ATOM 1599 N N . ARG A 1 199 ? -5.173 15.605 -5.274 1.00 81.44 199 ARG A N 1
ATOM 1600 C CA . ARG A 1 199 ? -6.022 14.613 -5.949 1.00 81.44 199 ARG A CA 1
ATOM 1601 C C . ARG A 1 199 ? -5.166 13.474 -6.497 1.00 81.44 199 ARG A C 1
ATOM 1603 O O . ARG A 1 199 ? -4.471 13.639 -7.497 1.00 81.44 199 ARG A O 1
ATOM 1610 N N . LEU A 1 200 ? -5.245 12.311 -5.857 1.00 83.25 200 LEU A N 1
ATOM 1611 C CA . LEU A 1 200 ? -4.604 11.091 -6.335 1.00 83.25 200 LEU A CA 1
ATOM 1612 C C . LEU A 1 200 ? -5.590 10.323 -7.214 1.00 83.25 200 LEU A C 1
ATOM 1614 O O . LEU A 1 200 ? -6.584 9.785 -6.732 1.00 83.25 200 LEU A O 1
ATOM 1618 N N . SER A 1 201 ? -5.314 10.273 -8.516 1.00 89.38 201 SER A N 1
ATOM 1619 C CA . SER A 1 201 ? -6.117 9.495 -9.466 1.00 89.38 201 SER A CA 1
ATOM 1620 C C . SER A 1 201 ? -5.909 7.988 -9.325 1.00 89.38 201 SER A C 1
ATOM 1622 O O . SER A 1 201 ? -6.761 7.222 -9.763 1.00 89.38 201 SER A O 1
ATOM 1624 N N . GLU A 1 202 ? -4.808 7.556 -8.707 1.00 92.62 202 GLU A N 1
ATOM 1625 C CA . GLU A 1 202 ? -4.414 6.151 -8.594 1.00 92.62 202 GLU A CA 1
ATOM 1626 C C . GLU A 1 202 ? -3.937 5.833 -7.178 1.00 92.62 202 GLU A C 1
ATOM 1628 O O . GLU A 1 202 ? -2.976 6.416 -6.662 1.00 92.62 202 GLU A O 1
ATOM 1633 N N . LEU A 1 203 ? -4.603 4.867 -6.557 1.00 92.75 203 LEU A N 1
ATOM 1634 C CA . LEU A 1 203 ? -4.330 4.408 -5.203 1.00 92.75 203 LEU A CA 1
ATOM 1635 C C . LEU A 1 203 ? -3.795 2.979 -5.277 1.00 92.75 203 LEU A C 1
ATOM 1637 O O . LEU A 1 203 ? -4.466 2.111 -5.818 1.00 92.75 203 LEU A O 1
ATOM 1641 N N . ALA A 1 204 ? -2.596 2.723 -4.752 1.00 94.00 204 ALA A N 1
ATOM 1642 C CA . ALA A 1 204 ? -2.088 1.356 -4.657 1.00 94.00 204 ALA A CA 1
ATOM 1643 C C . ALA A 1 204 ? -2.886 0.551 -3.638 1.00 94.00 204 ALA A C 1
ATOM 1645 O O . ALA A 1 204 ? -3.122 1.011 -2.519 1.00 94.00 204 ALA A O 1
ATOM 1646 N N . GLY A 1 205 ? -3.234 -0.670 -4.016 1.00 94.88 205 GLY A N 1
ATOM 1647 C CA . GLY A 1 205 ? -3.936 -1.583 -3.136 1.00 94.88 205 GLY A CA 1
ATOM 1648 C C . GLY A 1 205 ? -4.340 -2.844 -3.863 1.00 94.88 205 GLY A C 1
ATOM 1649 O O . GLY A 1 205 ? -4.949 -2.783 -4.928 1.00 94.88 205 GLY A O 1
ATOM 1650 N N . ILE A 1 206 ? -4.045 -3.984 -3.251 1.00 95.38 206 ILE A N 1
ATOM 1651 C CA . ILE A 1 206 ? -4.696 -5.244 -3.583 1.00 95.38 206 ILE A CA 1
ATOM 1652 C C . ILE A 1 206 ? -5.702 -5.589 -2.484 1.00 95.38 206 ILE A C 1
ATOM 1654 O O . ILE A 1 206 ? -5.388 -5.544 -1.293 1.00 95.38 206 ILE A O 1
ATOM 1658 N N . PHE A 1 207 ? -6.917 -5.944 -2.899 1.00 96.00 207 PHE A N 1
ATOM 1659 C CA . PHE A 1 207 ? -7.945 -6.497 -2.027 1.00 96.00 207 PHE A CA 1
ATOM 1660 C C . PHE A 1 207 ? -8.111 -7.989 -2.322 1.00 96.00 207 PHE A C 1
ATOM 1662 O O . PHE A 1 207 ? -8.455 -8.373 -3.437 1.00 96.00 207 PHE A O 1
ATOM 1669 N N . ILE A 1 208 ? -7.859 -8.833 -1.325 1.00 95.44 208 ILE A N 1
ATOM 1670 C CA . ILE A 1 208 ? -7.905 -10.291 -1.450 1.00 95.44 208 ILE A CA 1
ATOM 1671 C C . ILE A 1 208 ? -9.136 -10.808 -0.702 1.00 95.44 208 ILE A C 1
ATOM 1673 O O . ILE A 1 208 ? -9.128 -10.959 0.529 1.00 95.44 208 ILE A O 1
ATOM 1677 N N . SER A 1 209 ? -10.186 -11.101 -1.469 1.00 94.56 209 SER A N 1
ATOM 1678 C CA . SER A 1 209 ? -11.377 -11.818 -1.007 1.00 94.56 209 SER A CA 1
ATOM 1679 C C . SER A 1 209 ? -11.127 -13.323 -0.905 1.00 94.56 209 SER A C 1
ATOM 1681 O O . SER A 1 209 ? -10.076 -13.829 -1.310 1.00 94.56 209 SER A O 1
ATOM 1683 N N . ARG A 1 210 ? -12.098 -14.063 -0.364 1.00 90.00 210 ARG A N 1
ATOM 1684 C CA . ARG A 1 210 ? -12.054 -15.528 -0.319 1.00 90.00 210 ARG A CA 1
ATOM 1685 C C . ARG A 1 210 ? -11.894 -16.147 -1.707 1.00 90.00 210 ARG A C 1
ATOM 1687 O O . ARG A 1 210 ? -11.093 -17.068 -1.856 1.00 90.00 210 ARG A O 1
ATOM 1694 N N . ASP A 1 211 ? -12.629 -15.643 -2.691 1.00 86.44 211 ASP A N 1
ATOM 1695 C CA . ASP A 1 211 ? -12.576 -16.144 -4.065 1.00 86.44 211 ASP A CA 1
ATOM 1696 C C . ASP A 1 211 ? -11.219 -15.846 -4.695 1.00 86.44 211 ASP A C 1
ATOM 1698 O O . ASP A 1 211 ? -10.595 -16.732 -5.276 1.00 86.44 211 ASP A O 1
ATOM 1702 N N . PHE A 1 212 ? -10.690 -14.639 -4.465 1.00 85.12 212 PHE A N 1
ATOM 1703 C CA . PHE A 1 212 ? -9.370 -14.268 -4.961 1.00 85.12 212 PHE A CA 1
ATOM 1704 C C . PHE A 1 212 ? -8.295 -15.240 -4.451 1.00 85.12 212 PHE A C 1
ATOM 1706 O O . PHE A 1 212 ? -7.541 -15.787 -5.254 1.00 85.12 212 PHE A O 1
ATOM 1713 N N . ARG A 1 213 ? -8.292 -15.579 -3.149 1.00 86.06 213 ARG A N 1
ATOM 1714 C CA . ARG A 1 213 ? -7.341 -16.551 -2.553 1.00 86.06 213 ARG A CA 1
ATOM 1715 C C . ARG A 1 213 ? -7.368 -17.935 -3.193 1.00 86.06 213 ARG A C 1
ATOM 1717 O O . ARG A 1 213 ? -6.370 -18.638 -3.101 1.00 86.06 213 ARG A O 1
ATOM 1724 N N . GLN A 1 214 ? -8.499 -18.358 -3.756 1.00 81.38 214 GLN A N 1
ATOM 1725 C CA . GLN A 1 214 ? -8.611 -19.666 -4.411 1.00 81.38 214 GLN A CA 1
ATOM 1726 C C . GLN A 1 214 ? -8.003 -19.650 -5.816 1.00 81.38 214 GLN A C 1
ATOM 1728 O O . GLN A 1 214 ? -7.592 -20.692 -6.317 1.00 81.38 214 GLN A O 1
ATOM 1733 N N . THR A 1 215 ? -7.948 -18.473 -6.444 1.00 77.69 215 THR A N 1
ATOM 1734 C CA . THR A 1 215 ? -7.477 -18.298 -7.825 1.00 77.69 215 THR A CA 1
ATOM 1735 C C . THR A 1 215 ? -6.008 -17.909 -7.934 1.00 77.69 215 THR A C 1
ATOM 1737 O O . THR A 1 215 ? -5.381 -18.200 -8.950 1.00 77.69 215 THR A O 1
ATOM 1740 N N . ILE A 1 216 ? -5.445 -17.269 -6.906 1.00 80.62 216 ILE A N 1
ATOM 1741 C CA . ILE A 1 216 ? -4.056 -16.804 -6.916 1.00 80.62 216 ILE A CA 1
ATOM 1742 C C . ILE A 1 216 ? -3.145 -17.665 -6.033 1.00 80.62 216 ILE A C 1
ATOM 1744 O O . ILE A 1 216 ? -3.585 -18.167 -4.995 1.00 80.62 216 ILE A O 1
ATOM 1748 N N . PRO A 1 217 ? -1.853 -17.805 -6.388 1.00 84.88 217 PRO A N 1
ATOM 1749 C CA . PRO A 1 217 ? -0.858 -18.369 -5.487 1.00 84.88 217 PRO A CA 1
ATOM 1750 C C . PRO A 1 217 ? -0.851 -17.644 -4.140 1.00 84.88 217 PRO A C 1
ATOM 1752 O O . PRO A 1 217 ? -1.081 -16.436 -4.053 1.00 84.88 217 PRO A O 1
ATOM 1755 N N . LYS A 1 218 ? -0.569 -18.380 -3.066 1.00 88.44 218 LYS A N 1
ATOM 1756 C CA . LYS A 1 218 ? -0.509 -17.805 -1.724 1.00 88.44 218 LYS A CA 1
ATOM 1757 C C . LYS A 1 218 ? 0.708 -16.884 -1.601 1.00 88.44 218 LYS A C 1
ATOM 1759 O O . LYS A 1 218 ? 1.825 -17.367 -1.522 1.00 88.44 218 LYS A O 1
ATOM 1764 N N . MET A 1 219 ? 0.479 -15.575 -1.511 1.00 93.81 219 MET A N 1
ATOM 1765 C CA . MET A 1 219 ? 1.563 -14.589 -1.379 1.00 93.81 219 MET A CA 1
ATOM 1766 C C . MET A 1 219 ? 1.857 -14.203 0.074 1.00 93.81 219 MET A C 1
ATOM 1768 O O . MET A 1 219 ? 2.979 -13.825 0.385 1.00 93.81 219 MET A O 1
ATOM 1772 N N . HIS A 1 220 ? 0.876 -14.294 0.977 1.00 97.62 220 HIS A N 1
ATOM 1773 C CA . HIS A 1 220 ? 0.994 -13.808 2.357 1.00 97.62 220 HIS A CA 1
ATOM 1774 C C . HIS A 1 220 ? 1.150 -14.948 3.366 1.00 97.62 220 HIS A C 1
ATOM 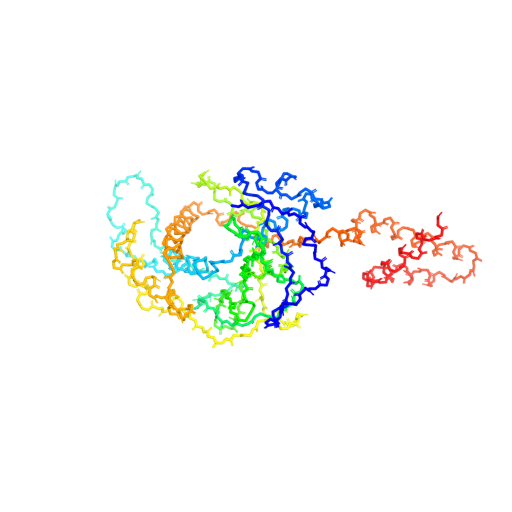1776 O O . HIS A 1 220 ? 0.355 -15.893 3.407 1.00 97.62 220 HIS A O 1
ATOM 1782 N N . TYR A 1 221 ? 2.143 -14.819 4.245 1.00 98.00 221 TYR A N 1
ATOM 1783 C CA . TYR A 1 221 ? 2.456 -15.765 5.314 1.00 98.00 221 TYR A CA 1
ATOM 1784 C C . TYR A 1 221 ? 2.456 -15.032 6.657 1.00 98.00 221 TYR A C 1
ATOM 1786 O O . TYR A 1 221 ? 3.452 -14.432 7.062 1.00 98.00 221 TYR A O 1
ATOM 1794 N N . GLU A 1 222 ? 1.306 -15.045 7.330 1.00 98.38 222 GLU A N 1
ATOM 1795 C CA . GLU A 1 222 ? 1.105 -14.389 8.625 1.00 98.38 222 GLU A CA 1
ATOM 1796 C C . GLU A 1 222 ? 1.988 -15.003 9.723 1.00 98.38 222 GLU A C 1
ATOM 1798 O O . GLU A 1 222 ? 2.064 -16.223 9.860 1.00 98.38 222 GLU A O 1
ATOM 1803 N N . LYS A 1 223 ? 2.633 -14.145 10.523 1.00 98.56 223 LYS A N 1
ATOM 1804 C CA . LYS A 1 223 ? 3.396 -14.524 11.727 1.00 98.56 223 LYS A CA 1
ATOM 1805 C C . LYS A 1 223 ? 2.740 -14.003 13.000 1.00 98.56 223 LYS A C 1
ATOM 1807 O O . LYS A 1 223 ? 2.760 -14.674 14.027 1.00 98.56 223 LYS A O 1
ATOM 1812 N N . GLN A 1 224 ? 2.217 -12.780 12.951 1.00 98.62 224 GLN A N 1
ATOM 1813 C CA . GLN A 1 224 ? 1.592 -12.106 14.082 1.00 98.62 224 GLN A CA 1
ATOM 1814 C C . GLN A 1 224 ? 0.396 -11.288 13.610 1.00 98.62 224 GLN A C 1
ATOM 1816 O O . GLN A 1 224 ? 0.363 -10.795 12.481 1.00 98.62 224 GLN A O 1
ATOM 1821 N N . ARG A 1 225 ? -0.564 -11.106 14.513 1.00 98.44 225 ARG A N 1
ATOM 1822 C CA . ARG A 1 225 ? -1.793 -10.365 14.262 1.00 98.44 225 ARG A CA 1
ATOM 1823 C C . ARG A 1 225 ? -2.111 -9.447 15.423 1.00 98.44 225 ARG A C 1
ATOM 1825 O O . ARG A 1 225 ? -2.022 -9.841 16.585 1.00 98.44 225 ARG A O 1
ATOM 1832 N N . PHE A 1 226 ? -2.542 -8.239 15.089 1.00 98.62 226 PHE A N 1
ATOM 1833 C CA . PHE A 1 226 ? -2.863 -7.194 16.044 1.00 98.62 226 PHE A CA 1
ATOM 1834 C C . PHE A 1 226 ? -4.244 -6.631 15.715 1.00 98.62 226 PHE A C 1
ATOM 1836 O O . PHE A 1 226 ? -4.396 -5.856 14.774 1.00 98.62 226 PHE A O 1
ATOM 1843 N N . SER A 1 227 ? -5.268 -7.042 16.467 1.00 98.56 227 SER A N 1
ATOM 1844 C CA . SER A 1 227 ? -6.598 -6.421 16.395 1.00 98.56 227 SER A CA 1
ATOM 1845 C C . SER A 1 227 ? -6.511 -4.994 16.912 1.00 98.56 227 SER A C 1
ATOM 1847 O O . SER A 1 227 ? -6.150 -4.784 18.072 1.00 98.56 227 SER A O 1
ATOM 1849 N N . ILE A 1 228 ? -6.894 -4.039 16.072 1.00 98.31 228 ILE A N 1
ATOM 1850 C CA . ILE A 1 228 ? -6.984 -2.632 16.455 1.00 98.31 228 ILE A CA 1
ATOM 1851 C C . ILE A 1 228 ? -8.359 -2.365 17.051 1.00 98.31 228 ILE A C 1
ATOM 1853 O O . ILE A 1 228 ? -8.437 -1.753 18.115 1.00 98.31 228 ILE A O 1
ATOM 1857 N N . LEU A 1 229 ? -9.415 -2.921 16.447 1.00 96.81 229 LEU A N 1
ATOM 1858 C CA . LEU A 1 229 ? -10.788 -2.712 16.899 1.00 96.81 229 LEU A CA 1
ATOM 1859 C C . LEU A 1 229 ? -10.998 -3.098 18.370 1.00 96.81 229 LEU A C 1
ATOM 1861 O O . LEU A 1 229 ? -11.692 -2.378 19.080 1.00 96.81 229 LEU A O 1
ATOM 1865 N N . HIS A 1 230 ? -10.387 -4.190 18.845 1.00 96.88 230 HIS A N 1
ATOM 1866 C CA . HIS A 1 230 ? -10.531 -4.674 20.230 1.00 96.88 230 HIS A CA 1
ATOM 1867 C C . HIS A 1 230 ? -9.384 -4.265 21.171 1.00 96.88 230 HIS A C 1
ATOM 1869 O O . HIS A 1 230 ? -9.281 -4.783 22.287 1.00 96.88 230 HIS A O 1
ATOM 1875 N N . HIS A 1 231 ? -8.490 -3.357 20.759 1.00 97.75 231 HIS A N 1
ATOM 1876 C CA . HIS A 1 231 ? -7.359 -2.964 21.602 1.00 97.75 231 HIS A CA 1
ATOM 1877 C C . HIS A 1 231 ? -7.756 -1.908 22.642 1.00 97.75 231 HIS A C 1
ATOM 1879 O O . HIS A 1 231 ? -7.833 -0.719 22.338 1.00 97.75 231 HIS A O 1
ATOM 1885 N N . LYS A 1 232 ? -7.926 -2.325 23.905 1.00 96.38 232 LYS A N 1
ATOM 1886 C CA . LYS A 1 232 ? -8.419 -1.472 25.008 1.00 96.38 232 LYS A CA 1
ATOM 1887 C C . LYS A 1 232 ? -7.694 -0.129 25.156 1.00 96.38 232 LYS A C 1
ATOM 1889 O O . LYS A 1 232 ? -8.347 0.892 25.319 1.00 96.38 232 LYS A O 1
ATOM 1894 N N . ALA A 1 233 ? -6.361 -0.113 25.070 1.00 96.81 233 ALA A N 1
ATOM 1895 C CA . ALA A 1 233 ? -5.608 1.138 25.202 1.00 96.81 233 ALA A CA 1
ATOM 1896 C C . ALA A 1 233 ? -5.782 2.064 23.986 1.00 96.81 233 ALA A C 1
ATOM 1898 O O . ALA A 1 233 ? -5.745 3.275 24.131 1.00 96.81 233 ALA A O 1
ATOM 1899 N N . LEU A 1 234 ? -6.011 1.518 22.784 1.00 96.56 234 LEU A N 1
ATOM 1900 C CA . LEU A 1 234 ? -6.310 2.370 21.628 1.00 96.56 234 LEU A CA 1
ATOM 1901 C C . LEU A 1 234 ? -7.739 2.910 21.731 1.00 96.56 234 LEU A C 1
ATOM 1903 O O . LEU A 1 234 ? -7.970 4.082 21.466 1.00 96.56 234 LEU A O 1
ATOM 1907 N N . GLN A 1 235 ? -8.685 2.085 22.186 1.00 95.06 235 GLN A N 1
ATOM 1908 C CA . GLN A 1 235 ? -10.063 2.511 22.431 1.00 95.06 235 GLN A CA 1
ATOM 1909 C C . GLN A 1 235 ? -10.157 3.648 23.459 1.00 95.06 235 GLN A C 1
ATOM 1911 O O . GLN A 1 235 ? -11.023 4.507 23.322 1.00 95.06 235 GLN A O 1
ATOM 1916 N N . SER A 1 236 ? -9.277 3.695 24.467 1.00 93.38 236 SER A N 1
ATOM 1917 C CA . SER A 1 236 ? -9.307 4.770 25.468 1.00 93.38 236 SER A CA 1
ATOM 1918 C C . SER A 1 236 ? -8.910 6.142 24.917 1.00 93.38 236 SER A C 1
ATOM 1920 O O . SER A 1 236 ? -9.305 7.142 25.502 1.00 93.38 236 SER A O 1
ATOM 1922 N N . ILE A 1 237 ? -8.178 6.198 23.799 1.00 94.38 237 ILE A N 1
ATOM 1923 C CA . ILE A 1 237 ? -7.677 7.451 23.193 1.00 94.38 237 ILE A CA 1
ATOM 1924 C C . ILE A 1 237 ? -8.448 7.866 21.934 1.00 94.38 237 ILE A C 1
ATOM 1926 O O . ILE A 1 237 ? -8.110 8.822 21.248 1.00 94.38 237 ILE A O 1
ATOM 1930 N N . VAL A 1 238 ? -9.497 7.126 21.588 1.00 89.62 238 VAL A N 1
ATOM 1931 C CA . VAL A 1 238 ? -10.367 7.443 20.450 1.00 89.62 238 VAL A CA 1
ATOM 1932 C C . VAL A 1 238 ? -11.125 8.755 20.652 1.00 89.62 238 VAL A C 1
ATOM 1934 O O . VAL A 1 238 ? -11.423 9.454 19.688 1.00 89.62 238 VAL A O 1
ATOM 1937 N N . ARG A 1 239 ? -11.472 9.060 21.908 1.00 80.56 239 ARG A N 1
ATOM 1938 C CA . ARG A 1 239 ? -12.240 10.254 22.288 1.00 80.56 239 ARG A CA 1
ATOM 1939 C C . ARG A 1 239 ? -11.376 11.499 22.432 1.00 80.56 239 ARG A C 1
ATOM 1941 O O . ARG A 1 239 ? -11.915 12.556 22.741 1.00 80.56 239 ARG A O 1
ATOM 1948 N N . SER A 1 240 ? -10.067 11.372 22.238 1.00 78.12 240 SER A N 1
ATOM 1949 C CA . SER A 1 240 ? -9.183 12.524 22.213 1.00 78.12 240 SER A CA 1
ATOM 1950 C C . SER A 1 240 ? -9.654 13.494 21.133 1.00 78.12 240 SER A C 1
ATOM 1952 O O . SER A 1 240 ? -10.061 13.076 20.037 1.00 78.12 240 SER A O 1
ATOM 1954 N N . GLU A 1 241 ? -9.633 14.777 21.492 1.00 72.56 241 GLU A N 1
ATOM 1955 C CA . GLU A 1 241 ? -10.040 15.903 20.652 1.00 72.56 241 GLU A CA 1
ATOM 1956 C C . GLU A 1 241 ? -9.188 15.981 19.365 1.00 72.56 241 GLU A C 1
ATOM 1958 O O . GLU A 1 241 ? -8.458 15.050 19.009 1.00 72.56 241 GLU A O 1
ATOM 1963 N N . GLU A 1 242 ? -9.291 17.077 18.609 1.00 71.94 242 GLU A N 1
ATOM 1964 C CA . GLU A 1 242 ? -8.579 17.224 17.331 1.00 71.94 242 GLU A CA 1
ATOM 1965 C C . GLU A 1 242 ? -7.057 17.020 17.435 1.00 71.94 242 GLU A C 1
ATOM 1967 O O . GLU A 1 242 ? -6.421 16.597 16.463 1.00 71.94 242 GLU A O 1
ATOM 1972 N N . GLU A 1 243 ? -6.480 17.272 18.611 1.00 84.25 243 GLU A N 1
ATOM 1973 C CA . GLU A 1 243 ? -5.060 17.103 18.881 1.00 84.25 243 GLU A CA 1
ATOM 1974 C C . GLU A 1 243 ? -4.806 15.998 19.910 1.00 84.25 243 GLU A C 1
ATOM 1976 O O . GLU A 1 243 ? -5.378 15.972 20.999 1.00 84.25 243 GLU A O 1
ATOM 1981 N N . PHE A 1 244 ? -3.895 15.082 19.571 1.00 87.75 244 PHE A N 1
ATOM 1982 C CA . PHE A 1 244 ? -3.438 14.063 20.509 1.00 87.75 244 PHE A CA 1
ATOM 1983 C C . PHE A 1 244 ? -2.606 14.694 21.624 1.00 87.75 244 PHE A C 1
ATOM 1985 O O . PHE A 1 244 ? -1.549 15.282 21.350 1.00 87.75 244 PHE A O 1
ATOM 1992 N N . GLN A 1 245 ? -3.033 14.479 22.869 1.00 93.38 245 GLN A N 1
ATOM 1993 C CA . GLN A 1 245 ? -2.241 14.800 24.051 1.00 93.38 245 GLN A CA 1
ATOM 1994 C C . GLN A 1 245 ? -1.006 13.892 24.132 1.00 93.38 245 GLN A C 1
ATOM 1996 O O . GLN A 1 245 ? -0.962 12.814 23.533 1.00 93.38 245 GLN A O 1
ATOM 2001 N N . ASP A 1 246 ? -0.002 14.285 24.916 1.00 94.81 246 ASP A N 1
ATOM 2002 C CA . ASP A 1 246 ? 1.244 13.520 25.058 1.00 94.81 246 ASP A CA 1
ATOM 2003 C C . ASP A 1 246 ? 1.019 12.069 25.500 1.00 94.81 246 ASP A C 1
ATOM 2005 O O . ASP A 1 246 ? 1.730 11.164 25.057 1.00 94.81 246 ASP A O 1
ATOM 2009 N N . LEU A 1 247 ? 0.028 11.829 26.363 1.00 95.31 247 LEU A N 1
ATOM 2010 C CA . LEU A 1 247 ? -0.324 10.480 26.799 1.00 95.31 247 LEU A CA 1
ATOM 2011 C C . LEU A 1 247 ? -0.892 9.644 25.645 1.00 95.31 247 LEU A C 1
ATOM 2013 O O . LEU A 1 247 ? -0.481 8.499 25.458 1.00 95.31 247 LEU A O 1
ATOM 2017 N N . ASP A 1 248 ? -1.768 10.228 24.830 1.00 95.62 248 ASP A N 1
ATOM 2018 C CA . ASP A 1 248 ? -2.374 9.542 23.690 1.00 95.62 248 ASP A CA 1
ATOM 2019 C C . ASP A 1 248 ? -1.333 9.211 22.622 1.00 95.62 248 ASP A C 1
ATOM 2021 O O . ASP A 1 248 ? -1.291 8.092 22.104 1.00 95.62 248 ASP A O 1
ATOM 2025 N N . ARG A 1 249 ? -0.422 10.160 22.357 1.00 96.56 249 ARG A N 1
ATOM 2026 C CA . ARG A 1 249 ? 0.732 9.953 21.472 1.00 96.56 249 ARG A CA 1
ATOM 2027 C C . ARG A 1 249 ? 1.569 8.773 21.951 1.00 96.56 249 ARG A C 1
ATOM 2029 O O . ARG A 1 249 ? 1.897 7.899 21.152 1.00 96.56 249 ARG A O 1
ATOM 2036 N N . LYS A 1 250 ? 1.878 8.704 23.252 1.00 97.75 250 LYS A N 1
ATOM 2037 C CA . LYS A 1 250 ? 2.639 7.590 23.844 1.00 97.75 250 LYS A CA 1
ATOM 2038 C C . LYS A 1 250 ? 1.923 6.252 23.673 1.00 97.75 250 LYS A C 1
ATOM 2040 O O . LYS A 1 250 ? 2.582 5.271 23.349 1.00 97.75 250 LYS A O 1
ATOM 2045 N N . ILE A 1 251 ? 0.602 6.203 23.844 1.00 98.19 251 ILE A N 1
ATOM 2046 C CA . ILE A 1 251 ? -0.188 4.977 23.655 1.00 98.19 251 ILE A CA 1
ATOM 2047 C C . ILE A 1 251 ? -0.144 4.511 22.193 1.00 98.19 251 ILE A C 1
ATOM 2049 O O . ILE A 1 251 ? 0.099 3.331 21.928 1.00 98.19 251 ILE A O 1
ATOM 2053 N N . LEU A 1 252 ? -0.337 5.431 21.245 1.00 97.62 252 LEU A N 1
ATOM 2054 C CA . LEU A 1 252 ? -0.321 5.128 19.814 1.00 97.62 252 LEU A CA 1
ATOM 2055 C C . LEU A 1 252 ? 1.073 4.659 19.351 1.00 97.62 252 LEU A C 1
ATOM 2057 O O . LEU A 1 252 ? 1.191 3.647 18.656 1.00 97.62 252 LEU A O 1
ATOM 2061 N N . ILE A 1 253 ? 2.131 5.340 19.805 1.00 98.44 253 ILE A N 1
ATOM 2062 C CA . ILE A 1 253 ? 3.529 4.979 19.529 1.00 98.44 253 ILE A CA 1
ATOM 2063 C C . ILE A 1 253 ? 3.878 3.625 20.151 1.00 98.44 253 ILE A C 1
ATOM 2065 O O . ILE A 1 253 ? 4.439 2.777 19.464 1.00 98.44 253 ILE A O 1
ATOM 2069 N N . ALA A 1 254 ? 3.503 3.377 21.409 1.00 98.56 254 ALA A N 1
ATOM 2070 C CA . ALA A 1 254 ? 3.769 2.100 22.069 1.00 98.56 254 ALA A CA 1
ATOM 2071 C C . ALA A 1 254 ? 3.093 0.929 21.338 1.00 98.56 254 ALA A C 1
ATOM 2073 O O . ALA A 1 254 ? 3.674 -0.151 21.210 1.00 98.56 254 ALA A O 1
ATOM 2074 N N . PHE A 1 255 ? 1.882 1.136 20.808 1.00 98.62 255 PHE A N 1
ATOM 2075 C CA . PHE A 1 255 ? 1.231 0.130 19.975 1.00 98.62 255 PHE A CA 1
ATOM 2076 C C . PHE A 1 255 ? 1.977 -0.091 18.652 1.00 98.62 255 PHE A C 1
ATOM 2078 O O . PHE A 1 255 ? 2.189 -1.241 18.272 1.00 98.62 255 PHE A O 1
ATOM 2085 N N . MET A 1 256 ? 2.431 0.971 17.977 1.00 98.62 256 MET A N 1
ATOM 2086 C CA . MET A 1 256 ? 3.261 0.838 16.774 1.00 98.62 256 MET A CA 1
ATOM 2087 C C . MET A 1 256 ? 4.551 0.062 17.059 1.00 98.62 256 MET A C 1
ATOM 2089 O O . MET A 1 256 ? 4.857 -0.884 16.342 1.00 98.62 256 MET A O 1
ATOM 2093 N N . GLU A 1 257 ? 5.282 0.404 18.119 1.00 98.56 257 GLU A N 1
ATOM 2094 C CA . GLU A 1 257 ? 6.523 -0.281 18.504 1.00 98.56 257 GLU A CA 1
ATOM 2095 C C . GLU A 1 257 ? 6.288 -1.762 18.815 1.00 98.56 257 GLU A C 1
ATOM 2097 O O . GLU A 1 257 ? 7.098 -2.611 18.440 1.00 98.56 257 GLU A O 1
ATOM 2102 N N . ARG A 1 258 ? 5.133 -2.100 19.402 1.00 98.56 258 ARG A N 1
ATOM 2103 C CA . ARG A 1 258 ? 4.699 -3.490 19.582 1.00 98.56 258 ARG A CA 1
ATOM 2104 C C . ARG A 1 258 ? 4.450 -4.204 18.250 1.00 98.56 258 ARG A C 1
ATOM 2106 O O . ARG A 1 258 ? 4.842 -5.360 18.122 1.00 98.56 258 ARG A O 1
ATOM 2113 N N . VAL A 1 259 ? 3.801 -3.549 17.284 1.00 98.31 259 VAL A N 1
ATOM 2114 C CA . VAL A 1 259 ? 3.549 -4.122 15.948 1.00 98.31 259 VAL A CA 1
ATOM 2115 C C . VAL A 1 259 ? 4.866 -4.344 15.205 1.00 98.31 259 VAL A C 1
ATOM 2117 O O . VAL A 1 259 ? 5.099 -5.428 14.675 1.00 98.31 259 VAL A O 1
ATOM 2120 N N . VAL A 1 260 ? 5.757 -3.349 15.193 1.00 97.75 260 VAL A N 1
ATOM 2121 C CA . VAL A 1 260 ? 7.053 -3.450 14.506 1.00 97.75 260 VAL A CA 1
ATOM 2122 C C . VAL A 1 260 ? 7.997 -4.408 15.249 1.00 97.75 260 VAL A C 1
ATOM 2124 O O . VAL A 1 260 ? 8.800 -5.096 14.623 1.00 97.75 260 VAL A O 1
ATOM 2127 N N . GLY A 1 261 ? 7.884 -4.532 16.572 1.00 97.81 261 GLY A N 1
ATOM 2128 C CA . GLY A 1 261 ? 8.774 -5.354 17.399 1.00 97.81 261 GLY A CA 1
ATOM 2129 C C . GLY A 1 261 ? 10.137 -4.705 17.661 1.00 97.81 261 GLY A C 1
ATOM 2130 O O . GLY A 1 261 ? 11.107 -5.408 17.931 1.00 97.81 261 GLY A O 1
ATOM 2131 N N . ARG A 1 262 ? 10.220 -3.374 17.552 1.00 97.56 262 ARG A N 1
ATOM 2132 C CA . ARG A 1 262 ? 11.401 -2.560 17.880 1.00 97.56 262 ARG A CA 1
ATOM 2133 C C . ARG A 1 262 ? 10.985 -1.147 18.273 1.00 97.56 262 ARG A C 1
ATOM 2135 O O . ARG A 1 262 ? 9.877 -0.709 17.964 1.00 97.56 262 ARG A O 1
ATOM 2142 N N . THR A 1 263 ? 11.922 -0.411 18.860 1.00 98.00 263 THR A N 1
ATOM 2143 C CA . THR A 1 263 ? 11.806 1.038 19.021 1.00 98.00 263 THR A CA 1
ATOM 2144 C C . THR A 1 263 ? 11.711 1.711 17.651 1.00 98.00 263 THR A C 1
ATOM 2146 O O . THR A 1 263 ? 12.426 1.364 16.702 1.00 98.00 263 THR A O 1
ATOM 2149 N N . THR A 1 264 ? 10.799 2.668 17.544 1.00 97.62 264 THR A N 1
ATOM 2150 C CA . THR A 1 264 ? 10.563 3.443 16.321 1.00 97.62 264 THR A CA 1
ATOM 2151 C C . THR A 1 264 ? 11.375 4.726 16.339 1.00 97.62 264 THR A C 1
ATOM 2153 O O . THR A 1 264 ? 11.650 5.279 17.404 1.00 97.62 264 THR A O 1
ATOM 2156 N N . ASN A 1 265 ? 11.793 5.196 15.167 1.00 96.94 265 ASN A N 1
ATOM 2157 C CA . ASN A 1 265 ? 12.493 6.475 15.076 1.00 96.94 265 ASN A CA 1
ATOM 2158 C C . ASN A 1 265 ? 11.504 7.655 15.143 1.00 96.94 265 ASN A C 1
ATOM 2160 O O . ASN A 1 265 ? 10.288 7.487 15.046 1.00 96.94 265 ASN A O 1
ATOM 2164 N N . GLU A 1 266 ? 12.027 8.866 15.324 1.00 97.56 266 GLU A N 1
ATOM 2165 C CA . GLU A 1 266 ? 11.209 10.077 15.450 1.00 97.56 266 GLU A CA 1
ATOM 2166 C C . GLU A 1 266 ? 10.337 10.342 14.213 1.00 97.56 266 GLU A C 1
ATOM 2168 O O . GLU A 1 266 ? 9.172 10.714 14.346 1.00 97.56 266 GLU A O 1
ATOM 2173 N N . VAL A 1 267 ? 10.858 10.070 13.013 1.00 96.19 267 VAL A N 1
ATOM 2174 C CA . VAL A 1 267 ? 10.121 10.245 11.754 1.00 96.19 267 VAL A CA 1
ATOM 2175 C C . VAL A 1 267 ? 8.893 9.335 11.715 1.00 96.19 267 VAL A C 1
ATOM 2177 O O . VAL A 1 267 ? 7.794 9.808 11.449 1.00 96.19 267 VAL A O 1
ATOM 2180 N N . GLU A 1 268 ? 9.042 8.050 12.047 1.00 97.19 268 GLU A N 1
ATOM 2181 C CA . GLU A 1 268 ? 7.930 7.091 12.103 1.00 97.19 268 GLU A CA 1
ATOM 2182 C C . GLU A 1 268 ? 6.840 7.536 13.087 1.00 97.19 268 GLU A C 1
ATOM 2184 O O . GLU A 1 268 ? 5.650 7.452 12.779 1.00 97.19 268 GLU A O 1
ATOM 2189 N N . ARG A 1 269 ? 7.242 8.049 14.256 1.00 98.06 269 ARG A N 1
ATOM 2190 C CA . ARG A 1 269 ? 6.328 8.547 15.295 1.00 98.06 269 ARG A CA 1
ATOM 2191 C C . ARG A 1 269 ? 5.562 9.781 14.828 1.00 98.06 269 ARG A C 1
ATOM 2193 O O . ARG A 1 269 ? 4.342 9.837 14.984 1.00 98.06 269 ARG A O 1
ATOM 2200 N N . ASN A 1 270 ? 6.259 10.734 14.217 1.00 97.19 270 ASN A N 1
ATOM 2201 C CA . ASN A 1 270 ? 5.658 11.959 13.698 1.00 97.19 270 ASN A CA 1
ATOM 2202 C C . ASN A 1 270 ? 4.689 11.664 12.546 1.00 97.19 270 ASN A C 1
ATOM 2204 O O . ASN A 1 270 ? 3.579 12.200 12.528 1.00 97.19 270 ASN A O 1
ATOM 2208 N N . LEU A 1 271 ? 5.067 10.766 11.629 1.00 96.50 271 LEU A N 1
ATOM 2209 C CA . LEU A 1 271 ? 4.206 10.324 10.530 1.00 96.50 271 LEU A CA 1
ATOM 2210 C C . LEU A 1 271 ? 2.939 9.641 11.045 1.00 96.50 271 LEU A C 1
ATOM 2212 O O . LEU A 1 271 ? 1.848 9.976 10.594 1.00 96.50 271 LEU A O 1
ATOM 2216 N N . LEU A 1 272 ? 3.063 8.737 12.022 1.00 97.62 272 LEU A N 1
ATOM 2217 C CA . LEU A 1 272 ? 1.915 8.054 12.615 1.00 97.62 272 LEU A CA 1
ATOM 2218 C C . LEU A 1 272 ? 0.898 9.048 13.188 1.00 97.62 272 LEU A C 1
ATOM 2220 O O . LEU A 1 272 ? -0.287 8.961 12.866 1.00 97.62 272 LEU A O 1
ATOM 2224 N N . VAL A 1 273 ? 1.346 9.995 14.017 1.00 96.50 273 VAL A N 1
ATOM 2225 C CA . VAL A 1 273 ? 0.456 10.986 14.642 1.00 96.50 273 VAL A CA 1
ATOM 2226 C C . VAL A 1 273 ? -0.175 11.885 13.576 1.00 96.50 273 VAL A C 1
ATOM 2228 O O . VAL A 1 273 ? -1.397 12.028 13.544 1.00 96.50 273 VAL A O 1
ATOM 2231 N N . SER A 1 274 ? 0.634 12.425 12.659 1.00 95.31 274 SER A N 1
ATOM 2232 C CA . SER A 1 274 ? 0.169 13.328 11.599 1.00 95.31 274 SER A CA 1
ATOM 2233 C C . SER A 1 274 ? -0.862 12.664 10.680 1.00 95.31 274 SER A C 1
ATOM 2235 O O . SER A 1 274 ? -1.960 13.194 10.494 1.00 95.31 274 SER A O 1
ATOM 2237 N N . TRP A 1 275 ? -0.560 11.473 10.156 1.00 95.81 275 TRP A N 1
ATOM 2238 C CA . TRP A 1 275 ? -1.479 10.744 9.282 1.00 95.81 275 TRP A CA 1
ATOM 2239 C C . TRP A 1 275 ? -2.731 10.278 10.009 1.00 95.81 275 TRP A C 1
ATOM 2241 O O . TRP A 1 275 ? -3.802 10.277 9.410 1.00 95.81 275 TRP A O 1
ATOM 2251 N N . THR A 1 276 ? -2.646 9.941 11.297 1.00 95.94 276 THR A N 1
ATOM 2252 C CA . THR A 1 276 ? -3.839 9.578 12.074 1.00 95.94 276 THR A CA 1
ATOM 2253 C C . THR A 1 276 ? -4.795 10.764 12.191 1.00 95.94 276 THR A C 1
ATOM 2255 O O . THR A 1 276 ? -5.984 10.609 11.915 1.00 95.94 276 THR A O 1
ATOM 2258 N N . THR A 1 277 ? -4.294 11.959 12.519 1.00 93.31 277 THR A N 1
ATOM 2259 C CA . THR A 1 277 ? -5.113 13.183 12.568 1.00 93.31 277 THR A CA 1
ATOM 2260 C C . THR A 1 277 ? -5.748 13.493 11.212 1.00 93.31 277 THR A C 1
ATOM 2262 O O . THR A 1 277 ? -6.944 13.773 11.133 1.00 93.31 277 THR A O 1
ATOM 2265 N N . VAL A 1 278 ? -4.974 13.402 10.128 1.00 92.06 278 VAL A N 1
ATOM 2266 C CA . VAL A 1 278 ? -5.475 13.638 8.767 1.00 92.06 278 VAL A CA 1
ATOM 2267 C C . VAL A 1 278 ? -6.544 12.618 8.373 1.00 92.06 278 VAL A C 1
ATOM 2269 O O . VAL A 1 278 ? -7.621 13.010 7.927 1.00 92.06 278 VAL A O 1
ATOM 2272 N N . ASN A 1 279 ? -6.289 11.325 8.575 1.00 92.81 279 ASN A N 1
ATOM 2273 C CA . ASN A 1 279 ? -7.223 10.265 8.204 1.00 92.81 279 ASN A CA 1
ATOM 2274 C C . ASN A 1 279 ? -8.531 10.368 8.996 1.00 92.81 279 ASN A C 1
ATOM 2276 O O . ASN A 1 279 ? -9.597 10.188 8.414 1.00 92.81 279 ASN A O 1
ATOM 2280 N N . ARG A 1 280 ? -8.480 10.715 10.291 1.00 91.94 280 ARG A N 1
ATOM 2281 C CA . ARG A 1 280 ? -9.688 10.991 11.090 1.00 91.94 280 ARG A CA 1
ATOM 2282 C C . ARG A 1 280 ? -10.509 12.124 10.484 1.00 91.94 280 ARG A C 1
ATOM 2284 O O . ARG A 1 280 ? -11.697 11.944 10.237 1.00 91.94 280 ARG A O 1
ATOM 2291 N N . ARG A 1 281 ? -9.867 13.255 10.162 1.00 89.19 281 ARG A N 1
ATOM 2292 C CA . ARG A 1 281 ? -10.520 14.409 9.513 1.00 89.19 281 ARG A CA 1
ATOM 2293 C C . ARG A 1 281 ? -11.136 14.050 8.157 1.00 89.19 281 ARG A C 1
ATOM 2295 O O . ARG A 1 281 ? -12.229 14.513 7.838 1.00 89.19 281 ARG A O 1
ATOM 2302 N N . MET A 1 282 ? -10.473 13.200 7.374 1.00 89.44 282 MET A N 1
ATOM 2303 C CA . MET A 1 282 ? -11.025 12.706 6.111 1.00 89.44 282 MET A CA 1
ATOM 2304 C C . MET A 1 282 ? -12.262 11.829 6.333 1.00 89.44 282 MET A C 1
ATOM 2306 O O . MET A 1 282 ? -13.282 12.052 5.685 1.00 89.44 282 MET A O 1
ATOM 2310 N N . TRP A 1 283 ? -12.205 10.874 7.265 1.00 89.81 283 TRP A N 1
ATOM 2311 C CA . TRP A 1 283 ? -13.332 9.987 7.562 1.00 89.81 283 TRP A CA 1
ATOM 2312 C C . TRP A 1 283 ? -14.535 10.736 8.124 1.00 89.81 283 TRP A C 1
ATOM 2314 O O . TRP A 1 283 ? -15.643 10.550 7.622 1.00 89.81 283 TRP A O 1
ATOM 2324 N N . ILE A 1 284 ? -14.338 11.615 9.109 1.00 87.56 284 ILE A N 1
ATOM 2325 C CA . ILE A 1 284 ? -15.441 12.402 9.667 1.00 87.56 284 ILE A CA 1
ATOM 2326 C C . ILE A 1 284 ? -16.063 13.294 8.590 1.00 87.56 284 ILE A C 1
ATOM 2328 O O . ILE A 1 284 ? -17.279 13.286 8.441 1.00 87.56 284 ILE A O 1
ATOM 2332 N N . SER A 1 285 ? -15.260 13.973 7.761 1.00 87.19 285 SER A N 1
ATOM 2333 C CA . SER A 1 285 ? -15.779 14.783 6.651 1.00 87.19 285 SER A CA 1
ATOM 2334 C C . SER A 1 285 ? -16.599 13.940 5.673 1.00 87.19 285 SER A C 1
ATOM 2336 O O . SER A 1 285 ? -17.702 14.330 5.296 1.00 87.19 285 SER A O 1
ATOM 2338 N N . ASN A 1 286 ? -16.113 12.752 5.318 1.00 89.56 286 ASN A N 1
ATOM 2339 C CA . ASN A 1 286 ? -16.808 11.853 4.408 1.00 89.56 286 ASN A CA 1
ATOM 2340 C C . ASN A 1 286 ? -18.162 11.372 4.960 1.00 89.56 286 ASN A C 1
ATOM 2342 O O . ASN A 1 286 ? -19.161 11.339 4.236 1.00 89.56 286 ASN A O 1
ATOM 2346 N N . LEU A 1 287 ? -18.204 11.024 6.249 1.00 88.88 287 LEU A N 1
ATOM 2347 C CA . LEU A 1 287 ? -19.420 10.600 6.943 1.00 88.88 287 LEU A CA 1
ATOM 2348 C C . LEU A 1 287 ? -20.413 11.761 7.101 1.00 88.88 287 LEU A C 1
ATOM 2350 O O . LEU A 1 287 ? -21.610 11.566 6.864 1.00 88.88 287 LEU A O 1
ATOM 2354 N N . LEU A 1 288 ? -19.916 12.958 7.437 1.00 86.69 288 LEU A N 1
ATOM 2355 C CA . LEU A 1 288 ? -20.702 14.187 7.566 1.00 86.69 288 LEU A CA 1
ATOM 2356 C C . LEU A 1 288 ? -21.307 14.618 6.219 1.00 86.69 288 LEU A C 1
ATOM 2358 O O . LEU A 1 288 ? -22.483 14.935 6.109 1.00 86.69 288 LEU A O 1
ATOM 2362 N N . HIS A 1 289 ? -20.556 14.570 5.130 1.00 88.19 289 HIS A N 1
ATOM 2363 C CA . HIS A 1 289 ? -21.088 14.995 3.831 1.00 88.19 289 HIS A CA 1
ATOM 2364 C C . HIS A 1 289 ? -21.763 13.853 3.058 1.00 88.19 289 HIS A C 1
ATOM 2366 O O . HIS A 1 289 ? -22.260 14.062 1.954 1.00 88.19 289 HIS A O 1
ATOM 2372 N N . LYS A 1 290 ? -21.808 12.643 3.640 1.00 90.94 290 LYS A N 1
ATOM 2373 C CA . LYS A 1 290 ? -22.328 11.411 3.021 1.00 90.94 290 LYS A CA 1
ATOM 2374 C C . LYS A 1 290 ? -21.750 11.152 1.627 1.00 90.94 290 LYS A C 1
ATOM 2376 O O . LYS A 1 290 ? -22.406 10.553 0.777 1.00 90.94 290 LYS A O 1
ATOM 2381 N N . GLU A 1 291 ? -20.512 11.576 1.402 1.00 91.50 291 GLU A N 1
ATOM 2382 C CA . GLU A 1 291 ? -19.828 11.463 0.111 1.00 91.50 291 GLU A CA 1
ATOM 2383 C C . GLU A 1 291 ? -19.677 9.998 -0.319 1.00 91.50 291 GLU A C 1
ATOM 2385 O O . GLU A 1 291 ? -19.745 9.696 -1.507 1.00 91.50 291 GLU A O 1
ATOM 2390 N N . T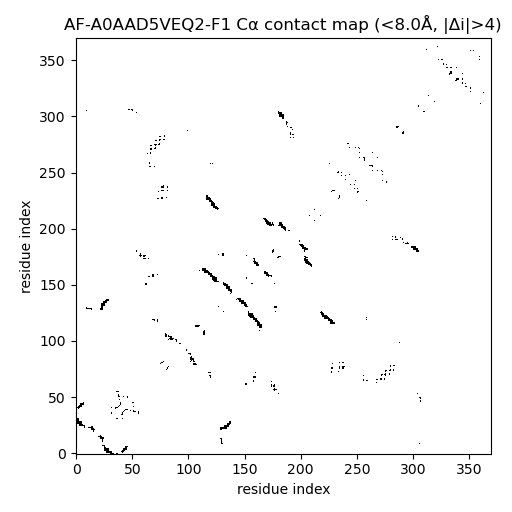YR A 1 292 ? -19.589 9.070 0.643 1.00 92.38 292 TYR A N 1
ATOM 2391 C CA . TYR A 1 292 ? -19.567 7.630 0.373 1.00 92.38 292 TYR A CA 1
ATOM 2392 C C . TYR A 1 292 ? -20.796 7.107 -0.387 1.00 92.38 292 TYR A C 1
ATOM 2394 O O . TYR A 1 292 ? -20.722 6.036 -0.982 1.00 92.38 292 TYR A O 1
ATOM 2402 N N . LEU A 1 293 ? -21.924 7.830 -0.391 1.00 93.06 293 LEU A N 1
ATOM 2403 C CA . LEU A 1 293 ? -23.100 7.458 -1.187 1.00 93.06 293 LEU A CA 1
ATOM 2404 C C . LEU A 1 293 ? -22.878 7.651 -2.694 1.00 93.06 293 LEU A C 1
ATOM 2406 O O . LEU A 1 293 ? -23.595 7.049 -3.487 1.00 93.06 293 LEU A O 1
ATOM 2410 N N . GLY A 1 294 ? -21.905 8.481 -3.084 1.00 93.81 294 GLY A N 1
ATOM 2411 C CA . GLY A 1 294 ? -21.502 8.683 -4.477 1.00 93.81 294 GLY A CA 1
ATOM 2412 C C . GLY A 1 294 ? -20.403 7.730 -4.948 1.00 93.81 294 GLY A C 1
ATOM 2413 O O . GLY A 1 294 ? -20.020 7.776 -6.117 1.00 93.81 294 GLY A O 1
ATOM 2414 N N . TYR A 1 295 ? -19.874 6.880 -4.064 1.00 94.62 295 TYR A N 1
ATOM 2415 C CA . TYR A 1 295 ? -18.821 5.937 -4.427 1.00 94.62 295 TYR A CA 1
ATOM 2416 C C . TYR A 1 295 ? -19.362 4.857 -5.368 1.00 94.62 295 TYR A C 1
ATOM 2418 O O . TYR A 1 295 ? -20.493 4.396 -5.192 1.00 94.62 295 TYR A O 1
ATOM 2426 N N . PRO A 1 296 ? -18.568 4.409 -6.356 1.00 94.44 296 PRO A N 1
ATOM 2427 C CA . PRO A 1 296 ? -19.005 3.346 -7.243 1.00 94.44 296 PRO A CA 1
ATOM 2428 C C . PRO A 1 296 ? -19.170 2.048 -6.445 1.00 94.44 296 PRO A C 1
ATOM 2430 O O . PRO A 1 296 ? -18.348 1.722 -5.585 1.00 94.44 296 PRO A O 1
ATOM 2433 N N . SER A 1 297 ? -20.221 1.284 -6.755 1.00 90.88 297 SER A N 1
ATOM 2434 C CA . SER A 1 297 ? -20.500 -0.009 -6.111 1.00 90.88 297 SER A CA 1
ATOM 2435 C C . SER A 1 297 ? -19.372 -1.021 -6.311 1.00 90.88 297 SER A C 1
ATOM 2437 O O . SER A 1 297 ? -19.163 -1.897 -5.475 1.00 90.88 297 SER A O 1
ATOM 2439 N N . THR A 1 298 ? -18.644 -0.890 -7.420 1.00 91.06 298 THR A N 1
ATOM 2440 C CA . THR A 1 298 ? -17.466 -1.688 -7.742 1.00 91.06 298 THR A CA 1
ATOM 2441 C C . THR A 1 298 ? -16.299 -0.738 -7.994 1.00 91.06 298 THR A C 1
ATOM 2443 O O . THR A 1 298 ? -16.397 0.094 -8.900 1.00 91.06 298 THR A O 1
ATOM 2446 N N . PRO A 1 299 ? -15.206 -0.825 -7.214 1.00 92.31 299 PRO A N 1
ATOM 2447 C CA . PRO A 1 299 ? -14.043 0.012 -7.444 1.00 92.31 299 PRO A CA 1
ATOM 2448 C C . PRO A 1 299 ? -13.446 -0.283 -8.824 1.00 92.31 299 PRO A C 1
ATOM 2450 O O . PRO A 1 299 ? -13.214 -1.451 -9.142 1.00 92.31 299 PRO A O 1
ATOM 2453 N N . PRO A 1 300 ? -13.169 0.739 -9.646 1.00 93.25 300 PRO A N 1
ATOM 2454 C CA . PRO A 1 300 ? -12.403 0.557 -10.871 1.00 93.25 300 PRO A CA 1
ATOM 2455 C C . PRO A 1 300 ? -10.964 0.161 -10.511 1.00 93.25 300 PRO A C 1
ATOM 2457 O O . PRO A 1 300 ? -10.209 0.969 -9.965 1.00 93.25 300 PRO A O 1
ATOM 2460 N N . ILE A 1 301 ? -10.600 -1.089 -10.795 1.00 93.44 301 ILE A N 1
ATOM 2461 C CA . ILE A 1 301 ? -9.266 -1.650 -10.548 1.00 93.44 301 ILE A CA 1
ATOM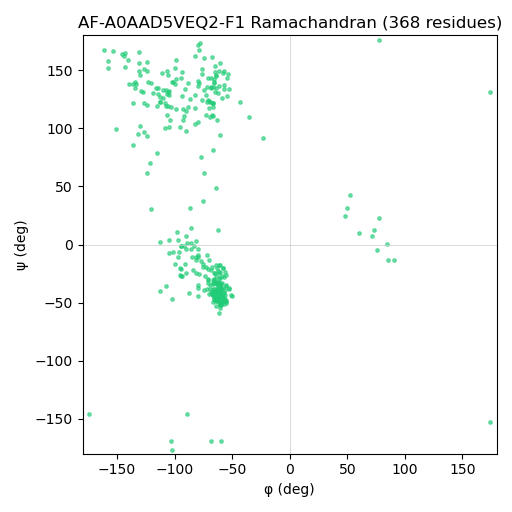 2462 C C . ILE A 1 301 ? -8.476 -1.636 -11.859 1.00 93.44 301 ILE A C 1
ATOM 2464 O O . ILE A 1 301 ? -9.011 -1.981 -12.911 1.00 93.44 301 ILE A O 1
ATOM 2468 N N . GLY A 1 302 ? -7.203 -1.263 -11.781 1.00 93.44 302 GLY A N 1
ATOM 2469 C CA . GLY A 1 302 ? -6.264 -1.283 -12.897 1.00 93.44 302 GLY A CA 1
ATOM 2470 C C . GLY A 1 302 ? -4.948 -1.963 -12.526 1.00 93.44 302 GLY A C 1
ATOM 2471 O O . GLY A 1 302 ? -4.641 -2.174 -11.349 1.00 93.44 302 GLY A O 1
ATOM 2472 N N . ILE A 1 303 ? -4.158 -2.286 -13.546 1.00 92.00 303 ILE A N 1
ATOM 2473 C CA . ILE A 1 303 ? -2.777 -2.755 -13.415 1.00 92.00 303 ILE A CA 1
ATOM 2474 C C . ILE A 1 303 ? -1.890 -1.744 -14.133 1.00 92.00 303 ILE A C 1
ATOM 2476 O O . ILE A 1 303 ? -2.171 -1.373 -15.271 1.00 92.00 303 ILE A O 1
ATOM 2480 N N . ILE A 1 304 ? -0.825 -1.289 -13.475 1.00 91.31 304 ILE A N 1
ATOM 2481 C CA . ILE A 1 304 ? 0.200 -0.472 -14.126 1.00 91.31 304 ILE A CA 1
ATOM 2482 C C . ILE A 1 304 ? 1.264 -1.406 -14.698 1.00 91.31 304 ILE A C 1
ATOM 2484 O O . ILE A 1 304 ? 2.168 -1.859 -13.987 1.00 91.31 304 ILE A O 1
ATOM 2488 N N . TYR A 1 305 ? 1.128 -1.688 -15.988 1.00 86.75 305 TYR A N 1
ATOM 2489 C CA . TYR A 1 305 ? 2.035 -2.540 -16.749 1.00 86.75 305 TYR A CA 1
ATOM 2490 C C . TYR A 1 305 ? 3.441 -1.951 -16.855 1.00 86.75 305 TYR A C 1
ATOM 2492 O O . TYR A 1 305 ? 3.639 -0.732 -16.775 1.00 86.75 305 TYR A O 1
ATOM 2500 N N . ASP A 1 306 ? 4.428 -2.830 -17.015 1.00 84.06 306 ASP A N 1
ATOM 2501 C CA . ASP A 1 306 ? 5.761 -2.402 -17.423 1.00 84.06 306 ASP A CA 1
ATOM 2502 C C . ASP A 1 306 ? 5.799 -2.077 -18.927 1.00 84.06 306 ASP A C 1
ATOM 2504 O O . ASP A 1 306 ? 5.018 -2.630 -19.707 1.00 84.06 306 ASP A O 1
ATOM 2508 N N . PRO A 1 307 ? 6.681 -1.161 -19.375 1.00 71.25 307 PRO A N 1
ATOM 2509 C CA . PRO A 1 307 ? 6.800 -0.846 -20.796 1.00 71.25 307 PRO A CA 1
ATOM 2510 C C . PRO A 1 307 ? 7.064 -2.104 -21.629 1.00 71.25 307 PRO A C 1
ATOM 2512 O O . PRO A 1 307 ? 7.997 -2.854 -21.339 1.00 71.25 307 PRO A O 1
ATOM 2515 N N . GLY A 1 308 ? 6.258 -2.309 -22.671 1.00 70.44 308 GLY A N 1
ATOM 2516 C CA . GLY A 1 308 ? 6.300 -3.499 -23.522 1.00 70.44 308 GLY A CA 1
ATOM 2517 C C . GLY A 1 308 ? 5.392 -4.651 -23.075 1.00 70.44 308 GLY A C 1
ATOM 2518 O O . GLY A 1 308 ? 5.156 -5.543 -23.882 1.00 70.44 308 GLY A O 1
ATOM 2519 N N . GLU A 1 309 ? 4.843 -4.637 -21.853 1.00 73.38 309 GLU A N 1
ATOM 2520 C CA . GLU A 1 309 ? 3.794 -5.590 -21.441 1.00 73.38 309 GLU A CA 1
ATOM 2521 C C . GLU A 1 309 ? 2.417 -5.163 -21.972 1.00 73.38 309 GLU A C 1
ATOM 2523 O O . GLU A 1 309 ? 1.629 -5.997 -22.413 1.00 73.38 309 GLU A O 1
ATOM 2528 N N . GLU A 1 310 ? 2.142 -3.855 -21.993 1.00 64.94 310 GLU A N 1
ATOM 2529 C CA . GLU A 1 310 ? 0.879 -3.303 -22.504 1.00 64.94 310 GLU A CA 1
ATOM 2530 C C . GLU A 1 310 ? 0.761 -3.459 -24.031 1.00 64.94 310 GLU A C 1
ATOM 2532 O O . GLU A 1 310 ? -0.310 -3.790 -24.535 1.00 64.94 310 GLU A O 1
ATOM 2537 N N . ASP A 1 311 ? 1.882 -3.346 -24.757 1.00 61.25 311 ASP A N 1
ATOM 2538 C CA . ASP A 1 311 ? 1.951 -3.517 -26.219 1.00 61.25 311 ASP A CA 1
ATOM 2539 C C . ASP A 1 311 ? 1.591 -4.943 -26.685 1.00 61.25 311 ASP A C 1
ATOM 2541 O O . ASP A 1 311 ? 1.323 -5.178 -27.871 1.00 61.25 311 ASP A O 1
ATOM 2545 N N . GLU A 1 312 ? 1.610 -5.928 -25.779 1.00 61.97 312 GLU A N 1
ATOM 2546 C CA . GLU A 1 312 ? 1.199 -7.294 -26.105 1.00 61.97 312 GLU A CA 1
ATOM 2547 C C . GLU A 1 312 ? -0.325 -7.468 -26.074 1.00 61.97 312 GLU A C 1
ATOM 2549 O O . GLU A 1 312 ? -0.852 -8.336 -26.785 1.00 61.97 312 GLU A O 1
ATOM 2554 N N . HIS A 1 313 ? -1.047 -6.633 -25.321 1.00 67.06 313 HIS A N 1
ATOM 2555 C CA . HIS A 1 313 ? -2.492 -6.738 -25.195 1.00 67.06 313 HIS A CA 1
ATOM 2556 C C . HIS A 1 313 ? -3.209 -5.967 -26.315 1.00 67.06 313 HIS A C 1
ATOM 2558 O O . HIS A 1 313 ? -2.967 -4.781 -26.516 1.00 67.06 313 HIS A O 1
ATOM 2564 N N . PRO A 1 314 ? -4.110 -6.621 -27.075 1.00 77.69 314 PRO A N 1
ATOM 2565 C CA . PRO A 1 314 ? -5.000 -5.919 -27.988 1.00 77.69 314 PRO A CA 1
ATOM 2566 C C . PRO A 1 314 ? -5.764 -4.802 -27.280 1.00 77.69 314 PRO A C 1
ATOM 2568 O O . PRO A 1 314 ? -6.411 -5.045 -26.264 1.00 77.69 314 PRO A O 1
ATOM 2571 N N . THR A 1 315 ? -5.827 -3.623 -27.888 1.00 83.75 315 THR A N 1
ATOM 2572 C CA . THR A 1 315 ? -6.985 -2.751 -27.664 1.00 83.75 315 THR A CA 1
ATOM 2573 C C . THR A 1 315 ? -8.265 -3.471 -28.122 1.00 83.75 315 THR A C 1
ATOM 2575 O O . THR A 1 315 ? -8.192 -4.327 -29.011 1.00 83.75 315 THR A O 1
ATOM 2578 N N . PRO A 1 316 ? -9.460 -3.120 -27.605 1.00 81.12 316 PRO A N 1
ATOM 2579 C CA . PRO A 1 316 ? -10.715 -3.715 -28.077 1.00 81.12 316 PRO A CA 1
ATOM 2580 C C . PRO A 1 316 ? -10.890 -3.627 -29.601 1.00 81.12 316 PRO A C 1
ATOM 2582 O O . PRO A 1 316 ? -11.314 -4.587 -30.238 1.00 81.12 316 PRO A O 1
ATOM 2585 N N . ALA A 1 317 ? -10.474 -2.508 -30.204 1.00 83.75 317 ALA A N 1
ATOM 2586 C CA . ALA A 1 317 ? -10.497 -2.321 -31.653 1.00 83.75 317 ALA A CA 1
ATOM 2587 C C . ALA A 1 317 ? -9.512 -3.251 -32.388 1.00 83.75 317 ALA A C 1
ATOM 2589 O O . ALA A 1 317 ? -9.821 -3.770 -33.460 1.00 83.75 317 ALA A O 1
ATOM 2590 N N . GLU A 1 318 ? -8.325 -3.493 -31.829 1.00 88.75 318 GLU A N 1
ATOM 2591 C CA . GLU A 1 318 ? -7.376 -4.459 -32.388 1.00 88.75 318 GLU A CA 1
ATOM 2592 C C . GLU A 1 318 ? -7.834 -5.905 -32.202 1.00 88.75 318 GLU A C 1
ATOM 2594 O O . GLU A 1 318 ? -7.554 -6.741 -33.062 1.00 88.75 318 GLU A O 1
ATOM 2599 N N . GLU A 1 319 ? -8.523 -6.215 -31.102 1.00 89.88 319 GLU A N 1
ATOM 2600 C CA . GLU A 1 319 ? -9.122 -7.531 -30.887 1.00 89.88 319 GLU A CA 1
ATOM 2601 C C . GLU A 1 319 ? -10.236 -7.789 -31.903 1.00 89.88 319 GLU A C 1
ATOM 2603 O O . GLU A 1 319 ? -10.261 -8.849 -32.529 1.00 89.88 319 GLU A O 1
ATOM 2608 N N . GLU A 1 320 ? -11.088 -6.795 -32.156 1.00 88.56 320 GLU A N 1
ATOM 2609 C CA . GLU A 1 320 ? -12.109 -6.853 -33.201 1.00 88.56 320 GLU A CA 1
ATOM 2610 C C . GLU A 1 320 ? -11.480 -6.984 -34.599 1.00 88.56 320 GLU A C 1
ATOM 2612 O O . GLU A 1 320 ? -11.886 -7.830 -35.403 1.00 88.56 320 GLU A O 1
ATOM 2617 N N . ALA A 1 321 ? -10.430 -6.213 -34.898 1.00 92.12 321 ALA A N 1
ATOM 2618 C CA . ALA A 1 321 ? -9.714 -6.312 -36.168 1.00 92.12 321 ALA A CA 1
ATOM 2619 C C . ALA A 1 321 ? -9.064 -7.692 -36.365 1.00 92.12 321 ALA A C 1
ATOM 2621 O O . ALA A 1 321 ? -9.045 -8.227 -37.481 1.00 92.12 321 ALA A O 1
ATOM 2622 N N . ASP A 1 322 ? -8.536 -8.291 -35.300 1.00 93.56 322 ASP A N 1
ATOM 2623 C CA . ASP A 1 322 ? -7.982 -9.641 -35.323 1.00 93.56 322 ASP A CA 1
ATOM 2624 C C . ASP A 1 322 ? -9.053 -10.709 -35.487 1.00 93.56 322 ASP A C 1
ATOM 2626 O O . ASP A 1 322 ? -8.877 -11.591 -36.331 1.00 93.56 322 ASP A O 1
ATOM 2630 N N . ALA A 1 323 ? -10.184 -10.576 -34.791 1.00 93.31 323 ALA A N 1
ATOM 2631 C CA . ALA A 1 323 ? -11.357 -11.419 -34.986 1.00 93.31 323 ALA A CA 1
ATOM 2632 C C . ALA A 1 323 ? -11.795 -11.385 -36.455 1.00 93.31 323 ALA A C 1
ATOM 2634 O O . ALA A 1 323 ? -11.925 -12.419 -37.113 1.00 93.31 323 ALA A O 1
ATOM 2635 N N . MET A 1 324 ? -11.902 -10.190 -37.036 1.00 91.69 324 MET A N 1
ATOM 2636 C CA . MET A 1 324 ? -12.275 -10.016 -38.438 1.00 91.69 324 MET A CA 1
ATOM 2637 C C . MET A 1 324 ? -11.244 -10.615 -39.399 1.00 91.69 324 MET A C 1
ATOM 2639 O O . MET A 1 324 ? -11.618 -11.236 -40.400 1.00 91.69 324 MET A O 1
ATOM 2643 N N . ARG A 1 325 ? -9.941 -10.480 -39.121 1.00 94.56 325 ARG A N 1
ATOM 2644 C CA . ARG A 1 325 ? -8.878 -11.129 -39.910 1.00 94.56 325 ARG A CA 1
ATOM 2645 C C . ARG A 1 325 ? -8.942 -12.656 -39.798 1.00 94.56 325 ARG A C 1
ATOM 2647 O O . ARG A 1 325 ? -8.778 -13.341 -40.812 1.00 94.56 325 ARG A O 1
ATOM 2654 N N . TYR A 1 326 ? -9.226 -13.185 -38.610 1.00 94.56 326 TYR A N 1
ATOM 2655 C CA . TYR A 1 326 ? -9.429 -14.608 -38.355 1.00 94.56 326 TYR A CA 1
ATOM 2656 C C . TYR A 1 326 ? -10.607 -15.143 -39.171 1.00 94.56 326 TYR A C 1
ATOM 2658 O O . TYR A 1 326 ? -10.432 -16.040 -39.999 1.00 94.56 326 TYR A O 1
ATOM 2666 N N . VAL A 1 327 ? -11.777 -14.519 -39.048 1.00 91.38 327 VAL A N 1
ATOM 2667 C CA . VAL A 1 327 ? -12.997 -14.891 -39.775 1.00 91.38 327 VAL A CA 1
ATOM 2668 C C . VAL A 1 327 ? -12.804 -14.789 -41.292 1.00 91.38 327 VAL A C 1
ATOM 2670 O O . VAL A 1 327 ? -13.212 -15.687 -42.033 1.00 91.38 327 VAL A O 1
ATOM 2673 N N . LYS A 1 328 ? -12.130 -13.744 -41.793 1.00 92.62 328 LYS A N 1
ATOM 2674 C CA . LYS A 1 328 ? -11.810 -13.604 -43.228 1.00 92.62 328 LYS A CA 1
ATOM 2675 C C . LYS A 1 328 ? -10.918 -14.738 -43.740 1.00 92.62 328 LYS A C 1
ATOM 2677 O O . LYS A 1 328 ? -11.156 -15.239 -44.842 1.00 92.62 328 LYS A O 1
ATOM 2682 N N . LYS A 1 329 ? -9.916 -15.166 -42.960 1.00 94.62 329 LYS A N 1
ATOM 2683 C CA . LYS A 1 329 ? -9.041 -16.298 -43.312 1.00 94.62 329 LYS A CA 1
ATOM 2684 C C . LYS A 1 329 ? -9.855 -17.580 -43.492 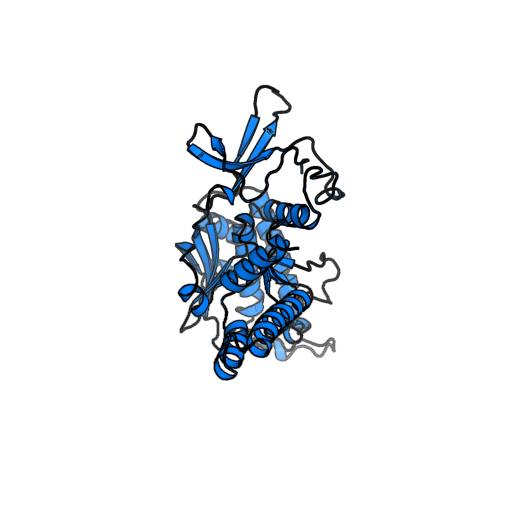1.00 94.62 329 LYS A C 1
ATOM 2686 O O . LYS A 1 329 ? -9.714 -18.236 -44.521 1.00 94.62 329 LYS A O 1
ATOM 2691 N N . TRP A 1 330 ? -10.725 -17.905 -42.540 1.00 93.81 330 TRP A N 1
ATOM 2692 C CA . TRP A 1 330 ? -11.560 -19.108 -42.604 1.00 93.81 330 TRP A CA 1
ATOM 2693 C C . TRP A 1 330 ? -12.603 -19.046 -43.725 1.00 93.81 330 TRP A C 1
ATOM 2695 O O . TRP A 1 330 ? -12.755 -20.009 -44.472 1.00 93.81 330 TRP A O 1
ATOM 2705 N N . ASN A 1 331 ? -13.230 -17.888 -43.949 1.00 88.25 331 ASN A N 1
ATOM 2706 C CA . ASN A 1 331 ? -14.121 -17.681 -45.096 1.00 88.25 331 ASN A CA 1
ATOM 2707 C C . ASN A 1 331 ? -13.422 -17.930 -46.442 1.00 88.25 331 ASN A C 1
ATOM 2709 O O . ASN A 1 331 ? -14.025 -18.476 -47.366 1.00 88.25 331 ASN A O 1
ATOM 2713 N N . ARG A 1 332 ? -12.143 -17.551 -46.573 1.00 93.94 332 ARG A N 1
ATOM 2714 C CA . ARG A 1 332 ? -11.359 -17.823 -47.788 1.00 93.94 332 ARG A CA 1
ATOM 2715 C C . ARG A 1 332 ? -11.136 -19.323 -48.003 1.00 93.94 332 ARG A C 1
ATOM 2717 O O . ARG A 1 332 ? -11.186 -19.752 -49.149 1.00 93.94 332 ARG A O 1
ATOM 2724 N N . LEU A 1 333 ? -10.905 -20.098 -46.941 1.00 93.75 333 LEU A N 1
ATOM 2725 C CA . LEU A 1 333 ? -10.769 -21.560 -47.023 1.00 93.75 333 LEU A CA 1
ATOM 2726 C C . LEU A 1 333 ? -12.095 -22.216 -47.437 1.00 93.75 333 LEU A C 1
ATOM 2728 O O . LEU A 1 333 ? -12.112 -23.046 -48.343 1.00 93.75 333 LEU A O 1
ATOM 2732 N N . ALA A 1 334 ? -13.215 -21.775 -46.854 1.00 91.00 334 ALA A N 1
ATOM 2733 C CA . ALA A 1 334 ? -14.545 -22.285 -47.194 1.00 91.00 334 ALA A CA 1
ATOM 2734 C C . ALA A 1 334 ? -14.909 -22.018 -48.664 1.00 91.00 334 ALA A C 1
ATOM 2736 O O . ALA A 1 334 ? -15.353 -22.921 -49.366 1.00 91.00 334 ALA A O 1
ATOM 2737 N N . LYS A 1 335 ? -14.644 -20.806 -49.177 1.00 90.12 335 LYS A N 1
ATOM 2738 C CA . LYS A 1 335 ? -14.891 -20.456 -50.592 1.00 90.12 335 LYS A CA 1
ATOM 2739 C C . LYS A 1 335 ? -14.088 -21.292 -51.589 1.00 90.12 335 LYS A C 1
ATOM 2741 O O . LYS A 1 335 ? -14.497 -21.409 -52.738 1.00 90.12 335 LYS A O 1
ATOM 2746 N N . LYS A 1 336 ? -12.950 -21.848 -51.171 1.00 97.12 336 LYS A N 1
ATOM 2747 C CA . LYS A 1 336 ? -12.144 -22.758 -51.992 1.00 97.12 336 LYS A CA 1
ATOM 2748 C C . LYS A 1 336 ? -12.591 -24.222 -51.898 1.00 97.12 336 LYS A C 1
ATOM 2750 O O . LYS A 1 336 ? -12.008 -25.060 -52.572 1.00 97.12 336 LYS A O 1
ATOM 2755 N N . GLY A 1 337 ? -13.573 -24.535 -51.051 1.00 95.88 337 GLY A N 1
ATOM 2756 C CA . GLY A 1 337 ? -13.993 -25.909 -50.774 1.00 95.88 337 GLY A CA 1
ATOM 2757 C C . GLY A 1 337 ? -13.004 -26.704 -49.915 1.00 95.88 337 GLY A C 1
ATOM 2758 O O . GLY A 1 337 ? -13.139 -27.917 -49.815 1.00 95.88 337 GLY A O 1
ATOM 2759 N N . GLU A 1 338 ? -12.018 -26.048 -49.289 1.00 97.44 338 GLU A N 1
ATOM 2760 C CA . GLU A 1 338 ? -11.018 -26.717 -48.437 1.00 97.44 338 GLU A CA 1
ATOM 2761 C C . GLU A 1 338 ? -11.598 -27.121 -47.067 1.00 97.44 338 GLU A C 1
ATOM 2763 O O . GLU A 1 338 ? -11.042 -27.977 -46.383 1.00 97.44 338 GLU A O 1
ATOM 2768 N N . ILE A 1 339 ? -12.714 -26.506 -46.660 1.00 96.88 339 ILE A N 1
ATOM 2769 C CA . ILE A 1 339 ? -13.440 -26.804 -45.419 1.00 96.88 339 ILE A CA 1
ATOM 2770 C C . ILE A 1 339 ? -14.953 -26.752 -45.650 1.00 96.88 339 ILE A C 1
ATOM 2772 O O . ILE A 1 339 ? -15.438 -26.084 -46.565 1.00 96.88 339 ILE A O 1
ATOM 2776 N N . THR A 1 340 ? -15.700 -27.412 -44.770 1.00 96.44 340 THR A N 1
ATOM 2777 C CA . THR A 1 340 ? -17.169 -27.386 -44.740 1.00 96.44 340 THR A CA 1
ATOM 2778 C C . THR A 1 340 ? -17.715 -26.149 -44.015 1.00 96.44 340 THR A C 1
ATOM 2780 O O . THR A 1 340 ? -17.027 -25.518 -43.208 1.00 96.44 340 THR A O 1
ATOM 2783 N N . SER A 1 341 ? -18.992 -25.821 -44.240 1.00 90.44 341 SER A N 1
ATOM 2784 C CA . SER A 1 341 ? -19.681 -24.731 -43.531 1.00 90.44 341 SER A CA 1
ATOM 2785 C C . SER A 1 341 ? -19.757 -24.947 -42.014 1.00 90.44 341 SER A C 1
ATOM 2787 O O . SER A 1 341 ? -19.669 -23.980 -41.263 1.00 90.44 341 SER A O 1
ATOM 2789 N N . ALA A 1 342 ? -19.872 -26.199 -41.556 1.00 93.06 342 ALA A N 1
ATOM 2790 C CA . ALA A 1 342 ? -19.867 -26.525 -40.129 1.00 93.06 342 ALA A CA 1
ATOM 2791 C C . ALA A 1 342 ? -18.512 -26.186 -39.483 1.00 93.06 342 ALA A C 1
ATOM 2793 O O . ALA A 1 342 ? -18.464 -25.500 -38.467 1.00 93.06 342 ALA A O 1
ATOM 2794 N N . GLN A 1 343 ? -17.406 -26.559 -40.137 1.00 92.62 343 GLN A N 1
ATOM 2795 C CA . GLN A 1 343 ? -16.053 -26.232 -39.670 1.00 92.62 343 GLN A CA 1
ATOM 2796 C C . GLN A 1 343 ? -15.783 -24.721 -39.644 1.00 92.62 343 GLN A C 1
ATOM 2798 O O . GLN A 1 343 ? -15.065 -24.241 -38.769 1.00 92.62 343 GLN A O 1
ATOM 2803 N N . LEU A 1 344 ? -16.355 -23.961 -40.587 1.00 89.88 344 LEU A N 1
ATOM 2804 C CA . LEU A 1 344 ? -16.289 -22.499 -40.563 1.00 89.88 344 LEU A CA 1
ATOM 2805 C C . LEU A 1 344 ? -16.985 -21.931 -39.317 1.00 89.88 344 LEU A C 1
ATOM 2807 O O . LEU A 1 344 ? -16.394 -21.098 -38.636 1.00 89.88 344 LEU A O 1
ATOM 2811 N N . MET A 1 345 ? -18.203 -22.384 -39.005 1.00 86.38 345 MET A N 1
ATOM 2812 C CA . MET A 1 345 ? -18.944 -21.923 -37.822 1.00 86.38 345 MET A CA 1
ATOM 2813 C C . MET A 1 345 ? -18.216 -22.269 -36.521 1.00 86.38 345 MET A C 1
ATOM 2815 O O . MET A 1 345 ? -18.055 -21.400 -35.666 1.00 86.38 345 MET A O 1
ATOM 2819 N N . ASP A 1 346 ? -17.699 -23.493 -36.400 1.00 93.00 346 ASP A N 1
ATOM 2820 C CA . ASP A 1 346 ? -16.909 -23.909 -35.237 1.00 93.00 346 ASP A CA 1
ATOM 2821 C C . ASP A 1 346 ? -15.659 -23.044 -35.053 1.00 93.00 346 ASP A C 1
ATOM 2823 O O . ASP A 1 346 ? -15.322 -22.673 -33.929 1.00 93.00 346 ASP A O 1
ATOM 2827 N N . ALA A 1 347 ? -14.982 -22.671 -36.143 1.00 90.06 347 ALA A N 1
ATOM 2828 C CA . ALA A 1 347 ? -13.833 -21.778 -36.074 1.00 90.06 347 ALA A CA 1
ATOM 2829 C C . ALA A 1 347 ? -14.217 -20.377 -35.567 1.00 90.06 347 ALA A C 1
ATOM 2831 O O . ALA A 1 347 ? -13.493 -19.817 -34.744 1.00 90.06 347 ALA A O 1
ATOM 2832 N N . VAL A 1 348 ? -15.353 -19.824 -36.010 1.00 89.56 348 VAL A N 1
ATOM 2833 C CA . VAL A 1 348 ? -15.857 -18.530 -35.514 1.00 89.56 348 VAL A CA 1
ATOM 2834 C C . VAL A 1 348 ? -16.125 -18.606 -34.009 1.00 89.56 348 VAL A C 1
ATOM 2836 O O . VAL A 1 348 ? -15.571 -17.808 -33.259 1.00 89.56 348 VAL A O 1
ATOM 2839 N N . PHE A 1 349 ? -16.873 -19.611 -33.545 1.00 92.06 349 PHE A N 1
ATOM 2840 C CA . PHE A 1 349 ? -17.152 -19.784 -32.113 1.00 92.06 349 PHE A CA 1
ATOM 2841 C C . PHE A 1 349 ? -15.903 -20.086 -31.284 1.00 92.06 349 PHE A C 1
ATOM 2843 O O . PHE A 1 349 ? -15.827 -19.727 -30.107 1.00 92.06 349 PHE A O 1
ATOM 2850 N N . ARG A 1 350 ? -14.914 -20.759 -31.880 1.00 94.38 350 ARG A N 1
ATOM 2851 C CA . ARG A 1 350 ? -13.635 -21.017 -31.225 1.00 94.38 350 ARG A CA 1
ATOM 2852 C C . ARG A 1 350 ? -12.895 -19.723 -30.930 1.00 94.38 350 ARG A C 1
ATOM 2854 O O . ARG A 1 350 ? -12.271 -19.674 -29.883 1.00 94.38 350 ARG A O 1
ATOM 2861 N N . TRP A 1 351 ? -12.949 -18.706 -31.795 1.00 92.69 351 TRP A N 1
ATOM 2862 C CA . TRP A 1 351 ? -12.263 -17.433 -31.545 1.00 92.69 351 TRP A CA 1
ATOM 2863 C C . TRP A 1 351 ? -12.728 -16.774 -30.242 1.00 92.69 351 TRP A C 1
ATOM 2865 O O . TRP A 1 351 ? -11.897 -16.372 -29.429 1.00 92.69 351 TRP A O 1
ATOM 2875 N N . ASP A 1 352 ? -14.038 -16.746 -29.997 1.00 89.00 352 ASP A N 1
ATOM 2876 C CA . ASP A 1 352 ? -14.609 -16.154 -28.780 1.00 89.00 352 ASP A CA 1
ATOM 2877 C C . ASP A 1 352 ? -14.213 -16.929 -27.518 1.00 89.00 352 ASP A C 1
ATOM 2879 O O . ASP A 1 352 ? -14.026 -16.348 -26.451 1.00 89.00 352 ASP A O 1
ATOM 2883 N N . LYS A 1 353 ? -14.036 -18.247 -27.649 1.00 92.88 353 LYS A N 1
ATOM 2884 C CA . LYS A 1 353 ? -13.612 -19.147 -26.566 1.00 92.88 353 LYS A CA 1
ATOM 2885 C C . LYS A 1 353 ? -12.094 -19.337 -26.491 1.00 92.88 353 LYS A C 1
ATOM 2887 O O . LYS A 1 353 ? -11.619 -20.086 -25.640 1.00 92.88 353 LYS A O 1
ATOM 2892 N N . MET A 1 354 ? -11.339 -18.720 -27.397 1.00 92.69 354 MET A N 1
ATOM 2893 C CA . MET A 1 354 ? -9.901 -18.922 -27.523 1.00 92.69 354 MET A CA 1
ATOM 2894 C C . MET A 1 354 ? -9.184 -18.243 -26.350 1.00 92.69 354 MET A C 1
ATOM 2896 O O . MET A 1 354 ? -9.411 -17.048 -26.126 1.00 92.69 354 MET A O 1
ATOM 2900 N N . PRO A 1 355 ? -8.297 -18.952 -25.625 1.00 89.69 355 PRO A N 1
ATOM 2901 C CA . PRO A 1 355 ? -7.499 -18.344 -24.569 1.00 89.69 355 P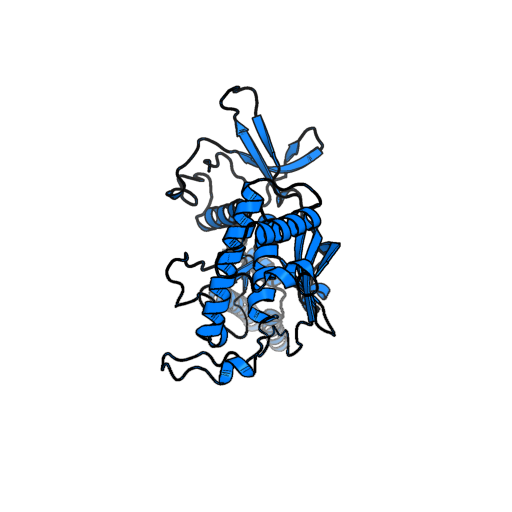RO A CA 1
ATOM 2902 C C . PRO A 1 355 ? -6.654 -17.170 -25.099 1.00 89.69 355 PRO A C 1
ATOM 2904 O O . PRO A 1 355 ? -6.182 -17.230 -26.242 1.00 89.69 355 PRO A O 1
ATOM 2907 N N . PRO A 1 356 ? -6.395 -16.125 -24.288 1.00 83.50 356 PRO A N 1
ATOM 2908 C CA . PRO A 1 356 ? -5.609 -14.960 -24.708 1.00 83.50 356 PRO A CA 1
ATOM 2909 C C . PRO A 1 356 ? -4.233 -15.307 -25.297 1.00 83.50 356 PRO A C 1
ATOM 2911 O O . PRO A 1 356 ? -3.812 -14.706 -26.283 1.00 83.50 356 PRO A O 1
ATOM 2914 N N . GLU A 1 357 ? -3.557 -16.321 -24.753 1.00 85.00 357 GLU A N 1
ATOM 2915 C CA . GLU A 1 357 ? -2.250 -16.787 -25.234 1.00 85.00 357 GLU A CA 1
ATOM 2916 C C . GLU A 1 357 ? -2.308 -17.330 -26.670 1.00 85.00 357 GLU A C 1
ATOM 2918 O O . GLU A 1 357 ? -1.429 -17.046 -27.486 1.00 85.00 357 GLU A O 1
ATOM 2923 N N . GLU A 1 358 ? -3.366 -18.072 -27.013 1.00 92.44 358 GLU A N 1
ATOM 2924 C CA . GLU A 1 358 ? -3.555 -18.626 -28.357 1.00 92.44 358 GLU A CA 1
ATOM 2925 C C . GLU A 1 358 ? -3.918 -17.515 -29.357 1.00 92.44 358 GLU A C 1
ATOM 2927 O O . GLU A 1 358 ? -3.381 -17.490 -30.471 1.00 92.44 358 GLU A O 1
ATOM 2932 N N . LYS A 1 359 ? -4.733 -16.532 -28.941 1.00 92.44 359 LYS A N 1
ATOM 2933 C CA . LYS A 1 359 ? -5.000 -15.318 -29.735 1.00 92.44 359 LYS A CA 1
ATOM 2934 C C . LYS A 1 359 ? -3.707 -14.537 -30.003 1.00 92.44 359 LYS A C 1
ATOM 2936 O O . LYS A 1 359 ? -3.447 -14.137 -31.143 1.00 92.44 359 LYS A O 1
ATOM 2941 N N . LEU A 1 360 ? -2.855 -14.374 -28.988 1.00 86.31 360 LEU A N 1
ATOM 2942 C CA . LEU A 1 360 ? -1.563 -13.696 -29.111 1.00 86.31 360 LEU A CA 1
ATOM 2943 C C . LEU A 1 360 ? -0.600 -14.461 -30.029 1.00 86.31 360 LEU A C 1
ATOM 2945 O O . LEU A 1 360 ? 0.047 -13.857 -30.890 1.00 86.31 360 LEU A O 1
ATOM 2949 N N . ALA A 1 361 ? -0.528 -15.788 -29.903 1.00 90.88 361 ALA A N 1
ATOM 2950 C CA . ALA A 1 361 ? 0.270 -16.635 -30.785 1.00 90.88 361 ALA A CA 1
ATOM 2951 C C . ALA A 1 361 ? -0.203 -16.534 -32.244 1.00 90.88 361 ALA A C 1
ATOM 2953 O O . ALA A 1 361 ? 0.616 -16.379 -33.157 1.00 90.88 361 ALA A O 1
ATOM 2954 N N . TRP A 1 362 ? -1.520 -16.539 -32.473 1.00 93.25 362 TRP A N 1
ATOM 2955 C CA . TRP A 1 362 ? -2.111 -16.336 -33.795 1.00 93.25 362 TRP A CA 1
ATOM 2956 C C . TRP A 1 362 ? -1.746 -14.962 -34.382 1.00 93.25 362 TRP A C 1
ATOM 2958 O O . TRP A 1 362 ? -1.316 -14.875 -35.539 1.00 93.25 362 TRP A O 1
ATOM 2968 N N . ARG A 1 363 ? -1.831 -13.897 -33.573 1.00 90.31 363 ARG A N 1
ATOM 2969 C CA . ARG A 1 363 ? -1.430 -12.529 -33.943 1.00 90.31 363 ARG A CA 1
ATOM 2970 C C . ARG A 1 363 ? 0.052 -12.461 -34.322 1.00 90.31 363 ARG A C 1
ATOM 2972 O O . ARG A 1 363 ? 0.386 -11.962 -35.400 1.00 90.31 363 ARG A O 1
ATOM 2979 N N . LYS A 1 364 ? 0.941 -12.998 -33.476 1.00 88.69 364 LYS A N 1
ATOM 2980 C CA . LYS A 1 364 ? 2.397 -13.051 -33.716 1.00 88.69 364 LYS A CA 1
ATOM 2981 C C . LYS A 1 364 ? 2.720 -13.854 -34.989 1.00 88.69 364 LYS A C 1
ATOM 2983 O O . LYS A 1 364 ? 3.575 -13.441 -35.772 1.00 88.69 364 LYS A O 1
ATOM 2988 N N . GLY A 1 365 ? 1.996 -14.946 -35.248 1.00 90.56 365 GLY A N 1
ATOM 2989 C CA . GLY A 1 365 ? 2.137 -15.759 -36.461 1.00 90.56 365 GLY A CA 1
ATOM 2990 C C . GLY A 1 365 ? 1.722 -15.045 -37.752 1.00 90.56 365 GLY A C 1
ATOM 2991 O O . GLY A 1 365 ? 2.348 -15.251 -38.793 1.00 90.56 365 GLY A O 1
ATOM 2992 N N . ASN A 1 366 ? 0.709 -14.177 -37.696 1.00 86.62 366 ASN A N 1
ATOM 2993 C CA . ASN A 1 366 ? 0.269 -13.397 -38.855 1.00 86.62 366 ASN A CA 1
ATOM 2994 C C . ASN A 1 366 ? 1.143 -12.168 -39.132 1.00 86.62 366 ASN A C 1
ATOM 2996 O O . ASN A 1 366 ? 1.377 -11.875 -40.302 1.00 86.62 366 ASN A O 1
ATOM 3000 N N . LYS A 1 367 ? 1.675 -11.492 -38.100 1.00 79.62 367 LYS A N 1
ATOM 3001 C CA . LYS A 1 367 ? 2.587 -10.340 -38.279 1.00 79.62 367 LYS A CA 1
ATOM 3002 C C . LYS A 1 367 ? 3.875 -10.698 -39.035 1.00 79.62 367 LYS A C 1
ATOM 3004 O O . LYS A 1 367 ? 4.474 -9.826 -39.640 1.00 79.62 367 LYS A O 1
ATOM 3009 N N . ARG A 1 368 ? 4.299 -11.968 -39.033 1.00 70.88 368 ARG A N 1
ATOM 3010 C CA . ARG A 1 368 ? 5.493 -12.438 -39.767 1.00 70.88 368 ARG A CA 1
ATOM 3011 C C . ARG A 1 368 ? 5.270 -12.669 -41.270 1.00 70.88 368 ARG A C 1
ATOM 3013 O O . ARG A 1 368 ? 6.225 -12.993 -41.965 1.00 70.88 368 ARG A O 1
ATOM 3020 N N . ARG A 1 369 ? 4.025 -12.607 -41.757 1.00 61.19 369 ARG A N 1
ATOM 3021 C CA . ARG A 1 369 ? 3.662 -12.904 -43.162 1.00 61.19 369 ARG A CA 1
ATOM 3022 C C . ARG A 1 369 ? 3.350 -11.661 -44.000 1.00 61.19 369 ARG A C 1
ATOM 3024 O O . ARG A 1 369 ? 3.113 -11.799 -45.197 1.00 61.19 369 ARG A O 1
ATOM 3031 N N . THR A 1 370 ? 3.296 -10.503 -43.357 1.00 51.47 370 THR A N 1
ATOM 3032 C CA . THR A 1 370 ? 3.216 -9.167 -43.959 1.00 51.47 370 THR A CA 1
ATOM 3033 C C . THR A 1 370 ? 4.590 -8.544 -43.915 1.00 51.47 370 THR A C 1
ATOM 3035 O O . THR A 1 370 ? 4.982 -7.951 -44.937 1.00 51.47 370 THR A O 1
#

Mean predicted aligned error: 8.21 Å

Organism: NCBI:txid56174